Protein AF-0000000078980347 (afdb_homodimer)

Organism: Ruegeria pomeroyi (strain ATCC 700808 / DSM 15171 / DSS-3) (NCBI:txid246200)

Solvent-accessible surface area (backbone atoms only — not comparable to full-atom values): 29681 Å² total; per-residue (Å²): 118,52,74,68,27,37,49,46,45,30,32,27,62,72,51,28,23,57,63,46,21,9,61,72,70,72,46,55,49,68,56,42,52,51,32,44,52,45,38,23,62,67,68,72,42,71,34,61,45,85,51,100,86,31,44,42,62,32,73,59,24,48,51,48,26,52,53,29,53,53,50,52,49,52,50,50,45,53,50,37,52,66,55,46,66,75,61,78,59,62,48,78,44,35,34,31,28,39,40,83,47,29,18,82,61,41,28,54,35,50,44,56,47,38,70,76,28,72,54,34,30,39,35,40,39,55,44,79,74,78,68,58,54,81,69,66,70,40,46,34,34,39,40,74,36,85,68,85,53,87,78,41,43,67,45,80,54,41,68,28,18,25,30,24,31,20,22,60,68,56,44,51,45,48,73,74,34,53,71,45,73,38,36,38,46,24,45,58,92,52,72,61,77,58,65,73,36,40,73,67,25,67,46,53,38,74,43,40,31,23,71,34,68,70,33,46,50,23,25,20,56,55,57,58,22,35,34,74,42,48,32,44,52,46,75,67,36,80,65,43,39,82,36,84,66,40,72,72,38,85,44,57,22,36,32,40,31,18,43,65,84,38,48,73,34,67,68,51,39,57,49,44,66,47,42,51,57,52,41,58,74,47,41,70,50,21,40,129,118,52,74,69,27,38,49,46,44,31,33,26,62,73,51,28,22,55,63,46,20,11,62,72,69,72,46,53,48,69,57,42,53,50,33,44,52,46,39,22,63,68,69,72,42,71,35,60,45,83,52,100,85,31,44,42,62,32,72,59,24,47,51,48,27,52,54,31,52,51,51,53,50,52,51,48,45,52,48,38,55,64,56,48,65,77,62,77,59,63,47,79,45,35,36,31,27,38,40,83,47,28,17,82,61,42,28,55,37,49,44,55,47,38,70,76,28,73,54,33,31,40,35,40,40,56,44,79,75,80,67,59,54,81,70,65,71,40,48,35,34,38,40,75,36,86,68,84,55,86,80,40,45,67,45,80,53,43,67,28,18,25,30,23,29,19,21,60,67,55,44,50,46,48,73,74,33,53,72,45,74,38,38,38,46,24,44,59,94,54,72,61,75,58,64,72,35,41,74,69,25,67,46,53,38,76,43,39,30,24,72,34,68,69,33,47,51,22,25,20,56,55,59,59,23,34,35,74,41,48,33,45,52,47,74,68,36,80,66,42,39,82,36,86,66,42,73,71,38,84,45,56,22,35,30,39,32,18,45,64,84,38,48,74,35,67,68,51,39,56,48,44,66,47,41,51,57,51,41,58,74,48,41,70,52,21,41,130

Nearest PDB structures (foldseek):
  3hhg-assembly1_D  TM=7.296E-01  e=1.941E-18  Neisseria meningitidis serogroup B
  3t1b-assembly1_A  TM=4.877E-01  e=2.980E-18  Vibrio cholerae
  3szp-assembly1_B-2  TM=5.187E-01  e=2.116E-17  Vibrio cholerae
  3szp-assembly1_A-2  TM=5.035E-01  e=1.761E-17  Vibrio cholerae
  5mmh-assembly4_D-5  TM=7.690E-01  e=2.814E-13  Pseudomonas aeruginosa PAO1

Radius of gyration: 29.71 Å; Cα contacts (8 Å, |Δi|>4): 1132; chains: 2; bounding box: 63×87×61 Å

pLDDT: mean 85.97, std 13.28, range [41.09, 97.88]

InterPro domains:
  IPR000847 LysR, HTH, N-terminal domain [PF00126] (3-62)
  IPR000847 LysR, HTH, N-terminal domain [PS50931] (1-58)
  IPR005119 LysR, substrate-binding [PF03466] (87-277)
  IPR036388 Winged helix-like DNA-binding domain superfamily [G3DSA:1.10.10.10] (1-87)
  IPR036390 Winged helix DNA-binding domain superfamily [SSF46785] (1-111)
  IPR058163 LysR-type transcriptional regulator, proteobacterial-type [PTHR30537] (2-283)

Foldseek 3Di:
DDLVLLLLLLLCQLQQALVRSCVVVVHDSVVSVVSQVVVCVVVVHRQWDDDPVGTHGDPVSVVSSVVSVVVVLVVVVVVCVVVVPPDQDAEEAEEEEADLCCPPAVVVLVVVLCVVRVRYHYHYHHDADLPDLVVVPHLKYKYQAQDSDDQKDKDFQAWFKKAKKAFPVVQVVCVVDVQDEFEEEEEPVDQDDDPLLCVRHVNYDHDHYDNDDVVSLVCRQVGVGMYMDIQLSQVVRPRMDTHVSDDIDTGGTIMMIHGPVSCPPDSNSSSCSSNRVSSVVVRVSRGD/DDLVLLLLLLQCQVQQALVRSCVVVVHDSVVSVVSQVVVCVVVVHRQWDDDPVGTHGDPVSVVSSVVSVVVVLVVVVVVCVVVVPPDQDAEEAEEEEADLCCPPAVVVLVVVLCVVRVRYHYHYHHDADLPDLVVVPHLKYKYFAQDSDDQWDKDFQAWFKKAKKAFPVVQVVCVVDLQDEFEEEEEPVDQDDDPLLCVRHVNYDHDHYDNDDVVSLVCRQVGVGMYMDIQLSQVVRPRMDTHVSDDIDTGGTIMMIHGPVSCPPDSNSSSCSSNRVSSVVVRVSRGD

Structure (mmCIF, N/CA/C/O backbone):
data_AF-0000000078980347-model_v1
#
loop_
_entity.id
_entity.type
_entity.pdbx_description
1 polymer 'Transcriptional regulator, LysR family'
#
loop_
_atom_site.group_PDB
_atom_site.id
_atom_site.type_symbol
_atom_site.label_atom_id
_atom_site.label_alt_id
_atom_site.label_comp_id
_atom_site.label_asym_id
_atom_site.label_entity_id
_atom_site.label_seq_id
_atom_site.pdbx_PDB_ins_code
_atom_site.Cartn_x
_atom_site.Cartn_y
_atom_site.Cartn_z
_atom_site.occupancy
_atom_site.B_iso_or_equiv
_atom_site.auth_seq_id
_atom_site.auth_comp_id
_atom_site.auth_asym_id
_atom_site.auth_atom_id
_atom_site.pdbx_PDB_model_num
ATOM 1 N N . MET A 1 1 ? -18.578 40.406 22.969 1 68.06 1 MET A N 1
ATOM 2 C CA . MET A 1 1 ? -17.828 39.156 22.891 1 68.06 1 MET A CA 1
ATOM 3 C C . MET A 1 1 ? -16.422 39.406 22.328 1 68.06 1 MET A C 1
ATOM 5 O O . MET A 1 1 ? -16.266 40.125 21.328 1 68.06 1 MET A O 1
ATOM 9 N N . ASP A 1 2 ? -15.461 39.125 23.188 1 73.06 2 ASP A N 1
ATOM 10 C CA . ASP A 1 2 ? -14.094 39.344 22.719 1 73.06 2 ASP A CA 1
ATOM 11 C C . ASP A 1 2 ? -13.359 38.031 22.516 1 73.06 2 ASP A C 1
ATOM 13 O O . ASP A 1 2 ? -13.922 36.938 22.75 1 73.06 2 ASP A O 1
ATOM 17 N N . TRP A 1 3 ? -12.125 38.156 22 1 77.69 3 TRP A N 1
ATOM 18 C CA . TRP A 1 3 ? -11.32 37 21.672 1 77.69 3 TRP A CA 1
ATOM 19 C C . TRP A 1 3 ? -11.133 36.094 22.906 1 77.69 3 TRP A C 1
ATOM 21 O O . TRP A 1 3 ? -11.148 34.875 22.797 1 77.69 3 TRP A O 1
ATOM 31 N N . ASP A 1 4 ? -11.016 36.625 24.031 1 80.75 4 ASP A N 1
ATOM 32 C CA . ASP A 1 4 ? -10.812 35.875 25.266 1 80.75 4 ASP A CA 1
ATOM 33 C C . ASP A 1 4 ? -12.031 35.031 25.609 1 80.75 4 ASP A C 1
ATOM 35 O O . ASP A 1 4 ? -11.906 33.938 26.141 1 80.75 4 ASP A O 1
ATOM 39 N N . ASP A 1 5 ? -13.195 35.531 25.266 1 85.81 5 ASP A N 1
ATOM 40 C CA . ASP A 1 5 ? -14.422 34.781 25.5 1 85.81 5 ASP A CA 1
ATOM 41 C C . ASP A 1 5 ? -14.469 33.531 24.609 1 85.81 5 ASP A C 1
ATOM 43 O O . ASP A 1 5 ? -14.805 32.438 25.078 1 85.81 5 ASP A O 1
ATOM 47 N N . LEU A 1 6 ? -14.078 33.75 23.344 1 82.81 6 LEU A N 1
ATOM 48 C CA . LEU A 1 6 ? -14.086 32.625 22.406 1 82.81 6 LEU A CA 1
ATOM 49 C C . LEU A 1 6 ? -13.047 31.594 22.797 1 82.81 6 LEU A C 1
ATOM 51 O O . LEU A 1 6 ? -13.312 30.391 22.734 1 82.81 6 LEU A O 1
ATOM 55 N N . LYS A 1 7 ? -11.969 32.031 23.297 1 85.5 7 LYS A N 1
ATOM 56 C CA . LYS A 1 7 ? -10.914 31.156 23.766 1 85.5 7 LYS A CA 1
ATOM 57 C C . LYS A 1 7 ? -11.383 30.359 24.984 1 85.5 7 LYS A C 1
ATOM 59 O O . LYS A 1 7 ? -11.023 29.188 25.141 1 85.5 7 LYS A O 1
ATO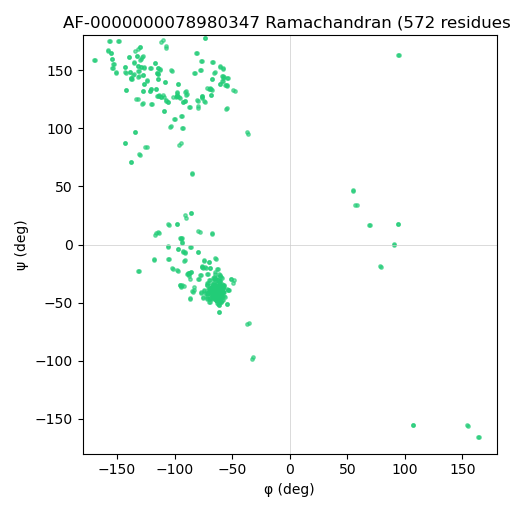M 64 N N . THR A 1 8 ? -12.117 30.984 25.797 1 89.88 8 THR A N 1
ATOM 65 C CA . THR A 1 8 ? -12.648 30.344 26.984 1 89.88 8 THR A CA 1
ATOM 66 C C . THR A 1 8 ? -13.633 29.234 26.609 1 89.88 8 THR A C 1
ATOM 68 O O . THR A 1 8 ? -13.617 28.156 27.188 1 89.88 8 THR A O 1
ATOM 71 N N . VAL A 1 9 ? -14.5 29.516 25.625 1 90.31 9 VAL A N 1
ATOM 72 C CA . VAL A 1 9 ? -15.438 28.5 25.141 1 90.31 9 VAL A CA 1
ATOM 73 C C . VAL A 1 9 ? -14.664 27.281 24.625 1 90.31 9 VAL A C 1
ATOM 75 O O . VAL A 1 9 ? -15.008 26.141 24.953 1 90.31 9 VAL A O 1
ATOM 78 N N . LEU A 1 10 ? -13.672 27.625 23.906 1 87.25 10 LEU A N 1
ATOM 79 C CA . LEU A 1 10 ? -12.828 26.578 23.359 1 87.25 10 LEU A CA 1
ATOM 80 C C . LEU A 1 10 ? -12.18 25.766 24.469 1 87.25 10 LEU A C 1
ATOM 82 O O . LEU A 1 10 ? -12.164 24.531 24.406 1 87.25 10 LEU A O 1
ATOM 86 N N . ALA A 1 11 ? -11.695 26.312 25.516 1 88 11 ALA A N 1
ATOM 87 C CA . ALA A 1 11 ? -11.047 25.641 26.656 1 88 11 ALA A CA 1
ATOM 88 C C . ALA A 1 11 ? -12.023 24.75 27.406 1 88 11 ALA A C 1
ATOM 90 O O . ALA A 1 11 ? -11.664 23.656 27.828 1 88 11 ALA A O 1
ATOM 91 N N . VAL A 1 12 ? -13.195 25.156 27.484 1 91.19 12 VAL A N 1
ATOM 92 C CA . VAL A 1 12 ? -14.188 24.375 28.203 1 91.19 12 VAL A CA 1
ATOM 93 C C . VAL A 1 12 ? -14.586 23.156 27.359 1 91.19 12 VAL A C 1
ATOM 95 O O . VAL A 1 12 ? -14.773 22.062 27.891 1 91.19 12 VAL A O 1
ATOM 98 N N . VAL A 1 13 ? -14.688 23.422 26.125 1 87.94 13 VAL A N 1
ATOM 99 C CA . VAL A 1 13 ? -15.023 22.297 25.266 1 87.94 13 VAL A CA 1
ATOM 100 C C . VAL A 1 13 ? -13.922 21.234 25.328 1 87.94 13 VAL A C 1
ATOM 102 O O . VAL A 1 13 ? -14.203 20.047 25.391 1 87.94 13 VAL A O 1
ATOM 105 N N . ARG A 1 14 ? -12.75 21.703 25.375 1 82.12 14 ARG A N 1
ATOM 106 C CA . ARG A 1 14 ? -11.586 20.828 25.406 1 82.12 14 ARG A CA 1
ATOM 107 C C . ARG A 1 14 ? -11.461 20.125 26.75 1 82.12 14 ARG A C 1
ATOM 109 O O . ARG A 1 14 ? -11.188 18.922 26.797 1 82.12 14 ARG A O 1
ATOM 116 N N . GLY A 1 15 ? -11.633 20.797 27.781 1 83.56 15 GLY A N 1
ATOM 117 C CA . GLY A 1 15 ? -11.414 20.312 29.141 1 83.56 15 GLY A CA 1
ATOM 118 C C . GLY A 1 15 ? -12.633 19.641 29.75 1 83.56 15 GLY A C 1
ATOM 119 O O . GLY A 1 15 ? -12.516 18.859 30.688 1 83.56 15 GLY A O 1
ATOM 120 N N . GLY A 1 16 ? -13.758 20.031 29.219 1 87.56 16 GLY A N 1
ATOM 121 C CA . GLY A 1 16 ? -15.008 19.453 29.672 1 87.56 16 GLY A CA 1
ATOM 122 C C . GLY A 1 16 ? -15.5 20.031 30.984 1 87.56 16 GLY A C 1
ATOM 123 O O . GLY A 1 16 ? -16.625 19.766 31.406 1 87.56 16 GLY A O 1
ATOM 124 N N . THR A 1 17 ? -14.594 20.672 31.734 1 87.75 17 THR A N 1
ATOM 125 C CA . THR A 1 17 ? -14.984 21.297 33 1 87.75 17 THR A CA 1
ATOM 126 C C . THR A 1 17 ? -14.492 22.734 33.062 1 87.75 17 THR A C 1
ATOM 128 O O . THR A 1 17 ? -13.555 23.109 32.344 1 87.75 17 THR A O 1
ATOM 131 N N . LEU A 1 18 ? -15.141 23.562 33.938 1 88.31 18 LEU A N 1
ATOM 132 C CA . LEU A 1 18 ? -14.711 24.938 34.156 1 88.31 18 LEU A CA 1
ATOM 133 C C . LEU A 1 18 ? -13.336 24.984 34.812 1 88.31 18 LEU A C 1
ATOM 135 O O . LEU A 1 18 ? -12.523 25.844 34.469 1 88.31 18 LEU A O 1
ATOM 139 N N . ALA A 1 19 ? -13.141 24 35.719 1 85.5 19 ALA A N 1
ATOM 140 C CA . ALA A 1 19 ? -11.859 23.953 36.406 1 85.5 19 ALA A CA 1
ATOM 141 C C . ALA A 1 19 ? -10.727 23.641 35.406 1 85.5 19 ALA A C 1
ATOM 143 O O . ALA A 1 19 ? -9.656 24.25 35.469 1 85.5 19 ALA A O 1
ATOM 144 N N . ALA A 1 20 ? -10.977 22.828 34.594 1 85.25 20 ALA A N 1
ATOM 145 C CA . ALA A 1 20 ? -9.977 22.453 33.594 1 85.25 20 ALA A CA 1
ATOM 146 C C . ALA A 1 20 ? -9.68 23.625 32.656 1 85.25 20 ALA A C 1
ATOM 148 O O . ALA A 1 20 ? -8.516 23.859 32.312 1 85.25 20 ALA A O 1
ATOM 149 N N . ALA A 1 21 ? -10.672 24.234 32.312 1 90.38 21 ALA A N 1
ATOM 150 C CA . ALA A 1 21 ? -10.523 25.406 31.438 1 90.38 21 ALA A CA 1
ATOM 151 C C . ALA A 1 21 ? -9.758 26.531 32.156 1 90.38 21 ALA A C 1
ATOM 153 O O . ALA A 1 21 ? -8.906 27.188 31.547 1 90.38 21 ALA A O 1
ATOM 154 N N . ALA A 1 22 ? -10.023 26.703 33.344 1 88.12 22 ALA A N 1
ATOM 155 C CA . ALA A 1 22 ? -9.328 27.703 34.188 1 88.12 22 ALA A CA 1
ATOM 156 C C . ALA A 1 22 ? -7.832 27.406 34.25 1 88.12 22 ALA A C 1
ATOM 158 O O . ALA A 1 22 ? -7.008 28.312 34.125 1 88.12 22 ALA A O 1
ATOM 159 N N . ALA A 1 23 ? -7.551 26.219 34.406 1 81.88 23 ALA A N 1
ATOM 160 C CA . ALA A 1 23 ? -6.156 25.781 34.438 1 81.88 23 ALA A CA 1
ATOM 161 C C . ALA A 1 23 ? -5.457 26.016 33.125 1 81.88 23 ALA A C 1
ATOM 163 O O . ALA A 1 23 ? -4.324 26.5 33.094 1 81.88 23 ALA A O 1
ATOM 164 N N . GLU A 1 24 ? -6.184 25.766 32.125 1 81.81 24 GLU A N 1
ATOM 165 C CA . GLU A 1 24 ? -5.613 25.922 30.781 1 81.81 24 GLU A CA 1
ATOM 166 C C . GLU A 1 24 ? -5.344 27.391 30.453 1 81.81 24 GLU A C 1
ATOM 168 O O . GLU A 1 24 ? -4.312 27.719 29.859 1 81.81 24 GLU A O 1
ATOM 173 N N . LEU A 1 25 ? -6.129 28.203 30.844 1 81.12 25 LEU A N 1
ATOM 174 C CA . LEU A 1 25 ? -6.082 29.625 30.484 1 81.12 25 LEU A CA 1
ATOM 175 C C . LEU A 1 25 ? -5.387 30.438 31.562 1 81.12 25 LEU A C 1
ATOM 177 O O . LEU A 1 25 ? -5.148 31.641 31.391 1 81.12 25 LEU A O 1
ATOM 181 N N . ASP A 1 26 ? -5.012 29.688 32.719 1 83.25 26 ASP A N 1
ATOM 182 C CA . ASP A 1 26 ? -4.363 30.312 33.875 1 83.25 26 ASP A CA 1
ATOM 183 C C . ASP A 1 26 ? -5.195 31.484 34.406 1 83.25 26 ASP A C 1
ATOM 185 O O . ASP A 1 26 ? -4.68 32.594 34.562 1 83.25 26 ASP A O 1
ATOM 189 N N . ILE A 1 27 ? -6.418 31.188 34.5 1 84.12 27 ILE A N 1
ATOM 190 C CA . ILE A 1 27 ? -7.336 32.156 35.094 1 84.12 27 ILE A CA 1
ATOM 191 C C . ILE A 1 27 ? -8.219 31.484 36.125 1 84.12 27 ILE A C 1
ATOM 193 O O . ILE A 1 27 ? -8.18 30.266 36.281 1 84.12 27 ILE A O 1
ATOM 197 N N . ASN A 1 28 ? -8.859 32.219 36.844 1 82.38 28 ASN A N 1
ATOM 198 C CA . ASN A 1 28 ? -9.711 31.688 37.906 1 82.38 28 ASN A CA 1
ATOM 199 C C . ASN A 1 28 ? -11.031 31.156 37.344 1 82.38 28 ASN A C 1
ATOM 201 O O . ASN A 1 28 ? -11.484 31.609 36.312 1 82.38 28 ASN A O 1
ATOM 205 N N . TYR A 1 29 ? -11.547 30.172 38.031 1 85.12 29 TYR A N 1
ATOM 206 C CA . TYR A 1 29 ? -12.789 29.5 37.688 1 85.12 29 TYR A CA 1
ATOM 207 C C . TYR A 1 29 ? -13.922 30.5 37.5 1 85.12 29 TYR A C 1
ATOM 209 O O . TYR A 1 29 ? -14.734 30.375 36.594 1 85.12 29 TYR A O 1
ATOM 217 N N . THR A 1 30 ? -13.953 31.484 38.312 1 86.25 30 THR A N 1
ATOM 218 C CA . THR A 1 30 ? -15.016 32.469 38.25 1 86.25 30 THR A CA 1
ATOM 219 C C . THR A 1 30 ? -14.953 33.281 36.969 1 86.25 30 THR A C 1
ATOM 221 O O . THR A 1 30 ? -15.992 33.594 36.375 1 86.25 30 THR A O 1
ATOM 224 N N . THR A 1 31 ? -13.789 33.5 36.562 1 85.62 31 THR A N 1
ATOM 225 C CA . THR A 1 31 ? -13.586 34.25 35.312 1 85.62 31 THR A CA 1
ATOM 226 C C . THR A 1 31 ? -14.039 33.406 34.125 1 85.62 31 THR A C 1
ATOM 228 O O . THR A 1 31 ? -14.664 33.938 33.188 1 85.62 31 THR A O 1
ATOM 231 N N . VAL A 1 32 ? -13.773 32.125 34.188 1 90.62 32 VAL A N 1
ATOM 232 C CA . VAL A 1 32 ? -14.18 31.219 33.125 1 90.62 32 VAL A CA 1
ATOM 233 C C . VAL A 1 32 ? -15.703 31.219 33 1 90.62 32 VAL A C 1
ATOM 235 O O . VAL A 1 32 ? -16.234 31.359 31.906 1 90.62 32 VAL A O 1
ATOM 238 N N . SER A 1 33 ? -16.297 31.062 34.094 1 88.94 33 SER A N 1
ATOM 239 C CA . SER A 1 33 ? -17.766 31.031 34.094 1 88.94 33 SER A CA 1
ATOM 240 C C . SER A 1 33 ? -18.359 32.312 33.562 1 88.94 33 SER A C 1
ATOM 242 O O . SER A 1 33 ? -19.297 32.281 32.781 1 88.94 33 SER A O 1
ATOM 244 N N . ARG A 1 34 ? -17.797 33.438 33.969 1 88.5 34 ARG A N 1
ATOM 245 C CA . ARG A 1 34 ? -18.281 34.719 33.562 1 88.5 34 ARG A CA 1
ATOM 246 C C . ARG A 1 34 ? -18.109 34.906 32.062 1 88.5 34 ARG A C 1
ATOM 248 O O . ARG A 1 34 ? -19 35.438 31.375 1 88.5 34 ARG A O 1
ATOM 255 N N . ARG A 1 35 ? -16.984 34.438 31.531 1 87.88 35 ARG A N 1
ATOM 256 C CA . ARG A 1 35 ? -16.703 34.562 30.109 1 87.88 35 ARG A CA 1
ATOM 257 C C . ARG A 1 35 ? -17.656 33.719 29.281 1 87.88 35 ARG A C 1
ATOM 259 O O . ARG A 1 35 ? -18.109 34.156 28.219 1 87.88 35 ARG A O 1
ATOM 266 N N . ILE A 1 36 ? -17.984 32.562 29.781 1 90.56 36 ILE A N 1
ATOM 267 C CA . ILE A 1 36 ? -18.906 31.688 29.078 1 90.56 36 ILE A CA 1
ATOM 268 C C . ILE A 1 36 ? -20.297 32.312 29.047 1 90.56 36 ILE A C 1
ATOM 270 O O . ILE A 1 36 ? -20.953 32.344 28 1 90.56 36 ILE A O 1
ATOM 274 N N . LEU A 1 37 ? -20.719 32.875 30.141 1 88.31 37 LEU A N 1
ATOM 275 C CA . LEU A 1 37 ? -22.016 33.5 30.219 1 88.31 37 LEU A CA 1
ATOM 276 C C . LEU A 1 37 ? -22.094 34.719 29.297 1 88.31 37 LEU A C 1
ATOM 278 O O . LEU A 1 37 ? -23.109 34.938 28.641 1 88.31 37 LEU A O 1
ATOM 282 N N . ARG A 1 38 ? -21.016 35.406 29.328 1 86.88 38 ARG A N 1
ATOM 283 C CA . ARG A 1 38 ? -20.953 36.562 28.438 1 86.88 38 ARG A CA 1
ATOM 284 C C . ARG A 1 38 ? -21.047 36.156 26.984 1 86.88 38 ARG A C 1
ATOM 286 O O . ARG A 1 38 ? -21.734 36.812 26.188 1 86.88 38 ARG A O 1
ATOM 293 N N . ALA A 1 39 ? -20.312 35.094 26.594 1 87.44 39 ALA A N 1
ATOM 294 C CA . ALA A 1 39 ? -20.359 34.594 25.234 1 87.44 39 ALA A CA 1
ATOM 295 C C . ALA A 1 39 ? -21.766 34.125 24.859 1 87.44 39 ALA A C 1
ATOM 297 O O . ALA A 1 39 ? -22.25 34.438 23.766 1 87.44 39 ALA A O 1
ATOM 298 N N . GLU A 1 40 ? -22.406 33.469 25.703 1 89.5 40 GLU A N 1
ATOM 299 C CA . GLU A 1 40 ? -23.75 32.969 25.484 1 89.5 40 GLU A CA 1
ATOM 300 C C . GLU A 1 40 ? -24.75 34.125 25.328 1 89.5 40 GLU A C 1
ATOM 302 O O . GLU A 1 40 ? -25.609 34.094 24.453 1 89.5 40 GLU A O 1
ATOM 307 N N . ALA A 1 41 ? -24.609 35.125 26.203 1 87.31 41 ALA A N 1
ATOM 308 C CA . ALA A 1 41 ? -25.484 36.312 26.156 1 87.31 41 ALA A CA 1
ATOM 309 C C . ALA A 1 41 ? -25.312 37.062 24.844 1 87.31 41 ALA A C 1
ATOM 311 O O . ALA A 1 41 ? -26.281 37.5 24.234 1 87.31 41 ALA A O 1
ATOM 312 N N . ALA A 1 42 ? -24.062 37.219 24.453 1 82.19 42 ALA A N 1
ATOM 313 C CA . ALA A 1 42 ? -23.766 37.938 23.234 1 82.19 42 ALA A CA 1
ATOM 314 C C . ALA A 1 42 ? -24.312 37.219 22 1 82.19 42 ALA A C 1
ATOM 316 O O . ALA A 1 42 ? -24.781 37.844 21.047 1 82.19 42 ALA A O 1
ATOM 317 N N . LEU A 1 43 ? -24.25 35.844 22.031 1 81.88 43 LEU A N 1
ATOM 318 C CA . LEU A 1 43 ? -24.641 35.062 20.875 1 81.88 43 LEU A CA 1
ATOM 319 C C . LEU A 1 43 ? -26.109 34.688 20.922 1 81.88 43 LEU A C 1
ATOM 321 O O . LEU A 1 43 ? -26.703 34.281 19.922 1 81.88 43 LEU A O 1
ATOM 325 N N . GLY A 1 44 ? -26.688 34.875 22.062 1 85.88 44 GLY A N 1
ATOM 326 C CA . GLY A 1 44 ? -28.078 34.531 22.25 1 85.88 44 GLY A CA 1
ATOM 327 C C . GLY A 1 44 ? -28.328 33.031 22.234 1 85.88 44 GLY A C 1
ATOM 328 O O . GLY A 1 44 ? -29.422 32.562 21.875 1 85.88 44 GLY A O 1
ATOM 329 N N . GLU A 1 45 ? -27.281 32.281 22.406 1 85.31 45 GLU A N 1
ATOM 330 C CA . GLU A 1 45 ? -27.344 30.828 22.391 1 85.31 45 GLU A CA 1
ATOM 331 C C . GLU A 1 45 ? -26.688 30.25 23.641 1 85.31 45 GLU A C 1
ATOM 333 O O . GLU A 1 45 ? -25.719 30.812 24.172 1 85.31 45 GLU A O 1
ATOM 338 N N . VAL A 1 46 ? -27.266 29.156 24.078 1 89.19 46 VAL A N 1
ATOM 339 C CA . VAL A 1 46 ? -26.625 28.375 25.141 1 89.19 46 VAL A CA 1
ATOM 340 C C . VAL A 1 46 ? -25.531 27.5 24.531 1 89.19 46 VAL A C 1
ATOM 342 O O . VAL A 1 46 ? -25.781 26.734 23.594 1 89.19 46 VAL A O 1
ATOM 345 N N . LEU A 1 47 ? -24.328 27.656 25.047 1 92.19 47 LEU A N 1
ATOM 346 C CA . LEU A 1 47 ? -23.203 26.969 24.438 1 92.19 47 LEU A CA 1
ATOM 347 C C . LEU A 1 47 ? -22.891 25.672 25.188 1 92.19 47 LEU A C 1
ATOM 349 O O . LEU A 1 47 ? -22.281 24.766 24.625 1 92.19 47 LEU A O 1
ATOM 353 N N . PHE A 1 48 ? -23.297 25.578 26.469 1 91.69 48 PHE A N 1
ATOM 354 C CA . PHE A 1 48 ? -22.969 24.391 27.266 1 91.69 48 PHE A CA 1
ATOM 355 C C . PHE A 1 48 ? -24.172 23.953 28.094 1 91.69 48 PHE A C 1
ATOM 357 O O . PHE A 1 48 ? -24.953 24.797 28.562 1 91.69 48 PHE A O 1
ATOM 364 N N . GLU A 1 49 ? -24.281 22.609 28.188 1 89.62 49 GLU A N 1
ATOM 365 C CA . GLU A 1 49 ? -25.172 22 29.172 1 89.62 49 GLU A CA 1
ATOM 366 C C . GLU A 1 49 ? -24.422 21.547 30.406 1 89.62 49 GLU A C 1
ATOM 368 O O . GLU A 1 49 ? -23.375 20.891 30.312 1 89.62 49 GLU A O 1
ATOM 373 N N . ARG A 1 50 ? -24.922 22.016 31.578 1 85.44 50 ARG A N 1
ATOM 374 C CA . ARG A 1 50 ? -24.297 21.625 32.844 1 85.44 50 ARG A CA 1
ATOM 375 C C . ARG A 1 50 ? -24.75 20.234 33.25 1 85.44 50 ARG A C 1
ATOM 377 O O . ARG A 1 50 ? -25.953 19.969 33.344 1 85.44 50 ARG A O 1
ATOM 384 N N . LEU A 1 51 ? -23.781 19.375 33.312 1 81.62 51 LEU A N 1
ATOM 385 C CA . LEU A 1 51 ? -24 18.031 33.812 1 81.62 51 LEU A CA 1
ATOM 386 C C . LEU A 1 51 ? -23.375 17.859 35.188 1 81.62 51 LEU A C 1
ATOM 388 O O . LEU A 1 51 ? -22.656 18.734 35.656 1 81.62 51 LEU A O 1
ATOM 392 N N . ALA A 1 52 ? -23.688 16.688 35.938 1 80.56 52 ALA A N 1
ATOM 393 C CA . ALA A 1 52 ? -23.156 16.422 37.281 1 80.56 52 ALA A CA 1
ATOM 394 C C . ALA A 1 52 ? -21.641 16.359 37.25 1 80.56 52 ALA A C 1
ATOM 396 O O . ALA A 1 52 ? -20.984 16.75 38.219 1 80.56 52 ALA A O 1
ATOM 397 N N . ASP A 1 53 ? -21.141 16.016 36.094 1 75.5 53 ASP A N 1
ATOM 398 C CA . ASP A 1 53 ? -19.703 15.773 36.062 1 75.5 53 ASP A CA 1
ATOM 399 C C . ASP A 1 53 ? -18.984 16.781 35.156 1 75.5 53 ASP A C 1
ATOM 401 O O . ASP A 1 53 ? -17.812 16.609 34.844 1 75.5 53 ASP A O 1
ATOM 405 N N . GLY A 1 54 ? -19.641 17.719 34.75 1 83 54 GLY A N 1
ATOM 406 C CA . GLY A 1 54 ? -18.953 18.719 33.938 1 83 54 GLY A CA 1
ATOM 407 C C . GLY A 1 54 ? -19.891 19.438 33 1 83 54 GLY A C 1
ATOM 408 O O . GLY A 1 54 ? -21.062 19.656 33.312 1 83 54 GLY A O 1
ATOM 409 N N . TYR A 1 55 ? -19.266 19.969 31.891 1 88.19 55 TYR A N 1
ATOM 410 C CA . TYR A 1 55 ? -19.969 20.734 30.875 1 88.19 55 TYR A CA 1
ATOM 411 C C . TYR A 1 55 ? -19.938 20.016 29.531 1 88.19 55 TYR A C 1
ATOM 413 O O . TYR A 1 55 ? -18.891 19.516 29.109 1 88.19 55 TYR A O 1
ATOM 421 N N . ARG A 1 56 ? -21.078 19.953 28.906 1 88.94 56 ARG A N 1
ATOM 422 C CA . ARG A 1 56 ? -21.172 19.406 27.547 1 88.94 56 ARG A CA 1
ATOM 423 C C . ARG A 1 56 ? -21.562 20.484 26.547 1 88.94 56 ARG A C 1
ATOM 425 O O . ARG A 1 56 ? -22.547 21.188 26.734 1 88.94 56 ARG A O 1
ATOM 432 N N . ALA A 1 57 ? -20.766 20.578 25.5 1 89.56 57 ALA A N 1
ATOM 433 C CA . ALA A 1 57 ? -21.016 21.594 24.484 1 89.56 57 ALA A CA 1
ATOM 434 C C . ALA A 1 57 ? -22.281 21.266 23.688 1 89.56 57 ALA A C 1
ATOM 436 O O . ALA A 1 57 ? -22.516 20.109 23.328 1 89.56 57 ALA A O 1
ATOM 437 N N . THR A 1 58 ? -23.156 22.312 23.484 1 88.06 58 THR A N 1
ATOM 438 C CA . THR A 1 58 ? -24.25 22.219 22.531 1 88.06 58 THR A CA 1
ATOM 439 C C . THR A 1 58 ? -23.734 22.297 21.109 1 88.06 58 THR A C 1
ATOM 441 O O . THR A 1 58 ? -22.531 22.469 20.875 1 88.06 58 THR A O 1
ATOM 444 N N . ASP A 1 59 ? -24.641 22.172 20.172 1 82.81 59 ASP A N 1
ATOM 445 C CA . ASP A 1 59 ? -24.25 22.328 18.766 1 82.81 59 ASP A CA 1
ATOM 446 C C . ASP A 1 59 ? -23.656 23.719 18.516 1 82.81 59 ASP A C 1
ATOM 448 O O . ASP A 1 59 ? -22.672 23.859 17.797 1 82.81 59 ASP A O 1
ATOM 452 N N . ALA A 1 60 ? -24.297 24.641 19.125 1 84 60 ALA A N 1
ATOM 453 C CA . ALA A 1 60 ? -23.797 26.016 19.016 1 84 60 ALA A CA 1
ATOM 454 C C . ALA A 1 60 ? -22.438 26.156 19.672 1 84 60 ALA A C 1
ATOM 456 O O . ALA A 1 60 ? -21.547 26.828 19.141 1 84 60 ALA A O 1
ATOM 457 N N . GLY A 1 61 ? -22.328 25.469 20.844 1 88.25 61 GLY A N 1
ATOM 458 C CA . GLY A 1 61 ? -21.047 25.469 21.516 1 88.25 61 GLY A CA 1
ATOM 459 C C . GLY A 1 61 ? -19.938 24.875 20.688 1 88.25 61 GLY A C 1
ATOM 460 O O . GLY A 1 61 ? -18.828 25.422 20.625 1 88.25 61 GLY A O 1
ATOM 461 N N . ARG A 1 62 ? -20.25 23.922 20.031 1 83.06 62 ARG A N 1
ATOM 462 C CA . ARG A 1 62 ? -19.266 23.25 19.188 1 83.06 62 ARG A CA 1
ATOM 463 C C . ARG A 1 62 ? -18.891 24.109 17.984 1 83.06 62 ARG A C 1
ATOM 465 O O . ARG A 1 62 ? -17.719 24.172 17.609 1 83.06 62 ARG A O 1
ATOM 472 N N . MET A 1 63 ? -19.812 24.75 17.469 1 80.62 63 MET A N 1
ATOM 473 C CA . MET A 1 63 ? -19.578 25.641 16.344 1 80.62 63 MET A CA 1
ATOM 474 C C . MET A 1 63 ? -18.672 26.812 16.734 1 80.62 63 MET A C 1
ATOM 476 O O . MET A 1 63 ? -17.766 27.172 15.992 1 80.62 63 MET A O 1
ATOM 480 N N . VAL A 1 64 ? -18.984 27.359 17.844 1 83.38 64 VAL A N 1
ATOM 481 C CA . VAL A 1 64 ? -18.188 28.484 18.328 1 83.38 64 VAL A CA 1
ATOM 482 C C . VAL A 1 64 ? -16.766 28.016 18.625 1 83.38 64 VAL A C 1
ATOM 484 O O . VAL A 1 64 ? -15.805 28.703 18.281 1 83.38 64 VAL A O 1
ATOM 487 N N . ALA A 1 65 ? -16.719 26.859 19.25 1 83 65 ALA A N 1
ATOM 488 C CA . ALA A 1 65 ? -15.391 26.312 19.547 1 83 65 ALA A CA 1
ATOM 489 C C . ALA A 1 65 ? -14.594 26.047 18.266 1 83 65 ALA A C 1
ATOM 491 O O . ALA A 1 65 ? -13.391 26.328 18.219 1 83 65 ALA A O 1
ATOM 492 N N . GLU A 1 66 ? -15.242 25.734 17.297 1 78.44 66 GLU A N 1
ATOM 493 C CA . GLU A 1 66 ? -14.609 25.484 16 1 78.44 66 GLU A CA 1
ATOM 494 C C . GLU A 1 66 ? -14.078 26.781 15.398 1 78.44 66 GLU A C 1
ATOM 496 O O . GLU A 1 66 ? -12.961 26.828 14.875 1 78.44 66 GLU A O 1
ATOM 501 N N . HIS A 1 67 ? -14.891 27.766 15.438 1 74.44 67 HIS A N 1
ATOM 502 C CA . HIS A 1 67 ? -14.492 29.078 14.938 1 74.44 67 HIS A CA 1
ATOM 503 C C . HIS A 1 67 ? -13.344 29.656 15.758 1 74.44 67 HIS A C 1
ATOM 505 O O . HIS A 1 67 ? -12.391 30.203 15.203 1 74.44 67 HIS A O 1
ATOM 511 N N . ALA A 1 68 ? -13.398 29.516 17.078 1 78.25 68 ALA A N 1
ATOM 512 C CA . ALA A 1 68 ? -12.359 30.016 17.969 1 78.25 68 ALA A CA 1
ATOM 513 C C . ALA A 1 68 ? -11.039 29.281 17.734 1 78.25 68 ALA A C 1
ATOM 515 O O . ALA A 1 68 ? -9.969 29.891 17.766 1 78.25 68 ALA A O 1
ATOM 516 N N . ALA A 1 69 ? -11.18 28.109 17.484 1 76.12 69 ALA A N 1
ATOM 517 C CA . ALA A 1 69 ? -10 27.312 17.203 1 76.12 69 ALA A CA 1
ATOM 518 C C . ALA A 1 69 ? -9.312 27.797 15.922 1 76.12 69 ALA A C 1
ATOM 520 O O . ALA A 1 69 ? -8.078 27.875 15.867 1 76.12 69 ALA A O 1
ATOM 521 N N . GLY A 1 70 ? -10.047 28.156 14.969 1 68.94 70 GLY A N 1
ATOM 522 C CA . GLY A 1 70 ? -9.523 28.766 13.75 1 68.94 70 GLY A CA 1
ATOM 523 C C . GLY A 1 70 ? -8.828 30.078 13.984 1 68.94 70 GLY A C 1
ATOM 524 O O . GLY A 1 70 ? -7.758 30.344 13.422 1 68.94 70 GLY A O 1
ATOM 525 N N . MET A 1 71 ? -9.453 30.922 14.781 1 63.56 71 MET A N 1
ATOM 526 C CA . MET A 1 71 ? -8.891 32.25 15.102 1 63.56 71 MET A CA 1
ATOM 527 C C . MET A 1 71 ? -7.602 32.094 15.906 1 63.56 71 MET A C 1
ATOM 529 O O . MET A 1 71 ? -6.637 32.812 15.68 1 63.56 71 MET A O 1
ATOM 533 N N . GLU A 1 72 ? -7.594 31.25 16.844 1 65.12 72 GLU A N 1
ATOM 534 C CA . GLU A 1 72 ? -6.387 30.984 17.609 1 65.12 72 GLU A CA 1
ATOM 535 C C . GLU A 1 72 ? -5.25 30.5 16.719 1 65.12 72 GLU A C 1
ATOM 537 O O . GLU A 1 72 ? -4.109 30.953 16.859 1 65.12 72 GLU A O 1
ATOM 542 N N . ALA A 1 73 ? -5.551 29.828 15.766 1 62.06 73 ALA A N 1
ATOM 543 C CA . ALA A 1 73 ? -4.586 29.328 14.797 1 62.06 73 ALA A CA 1
ATOM 544 C C . ALA A 1 73 ? -4.023 30.453 13.938 1 62.06 73 ALA A C 1
ATOM 546 O O . ALA A 1 73 ? -2.82 30.5 13.664 1 62.06 73 ALA A O 1
ATOM 547 N N . ARG A 1 74 ? -4.781 31.391 13.508 1 57.66 74 ARG A N 1
ATOM 548 C CA . ARG A 1 74 ? -4.359 32.562 12.719 1 57.66 74 ARG A CA 1
ATOM 549 C C . ARG A 1 74 ? -3.479 33.469 13.547 1 57.66 74 ARG A C 1
ATOM 551 O O . ARG A 1 74 ? -2.508 34.031 13.031 1 57.66 74 ARG A O 1
ATOM 558 N N . GLN A 1 75 ? -3.844 33.719 14.75 1 53.16 75 GLN A N 1
ATOM 559 C CA . GLN A 1 75 ? -3.018 34.531 15.641 1 53.16 75 GLN A CA 1
ATOM 560 C C . GLN A 1 75 ? -1.661 33.875 15.875 1 53.16 75 GLN A C 1
ATOM 562 O O . GLN A 1 75 ? -0.627 34.531 15.852 1 53.16 75 GLN A O 1
ATOM 567 N N . ASP A 1 76 ? -1.747 32.688 16.172 1 54.03 76 ASP A N 1
ATOM 568 C CA . ASP A 1 76 ? -0.488 31.969 16.375 1 54.03 76 ASP A CA 1
ATOM 569 C C . ASP A 1 76 ? 0.354 31.984 15.094 1 54.03 76 ASP A C 1
ATOM 571 O O . ASP A 1 76 ? 1.576 32.125 15.156 1 54.03 76 ASP A O 1
ATOM 575 N N . ASP A 1 77 ? -0.245 31.906 13.992 1 51.78 77 ASP A N 1
ATOM 576 C CA . ASP A 1 77 ? 0.423 32.062 12.703 1 51.78 77 ASP A CA 1
ATOM 577 C C . ASP A 1 77 ? 1.09 33.438 12.586 1 51.78 77 ASP A C 1
ATOM 579 O O . ASP A 1 77 ? 2.232 33.531 12.133 1 51.78 77 ASP A O 1
ATOM 583 N N . LEU A 1 78 ? 0.385 34.469 12.883 1 44.62 78 LEU A N 1
ATOM 584 C CA . LEU A 1 78 ? 0.929 35.812 12.836 1 44.62 78 LEU A CA 1
ATOM 585 C C . LEU A 1 78 ? 2.113 35.938 13.789 1 44.62 78 LEU A C 1
ATOM 587 O O . LEU A 1 78 ? 3.146 36.5 13.422 1 44.62 78 LEU A O 1
ATOM 591 N N . LEU A 1 79 ? 1.901 35.406 14.922 1 44.09 79 LEU A N 1
ATOM 592 C CA . LEU A 1 79 ? 3.004 35.469 15.875 1 44.09 79 LEU A CA 1
ATOM 593 C C . LEU A 1 79 ? 4.195 34.656 15.398 1 44.09 79 LEU A C 1
ATOM 595 O O . LEU A 1 79 ? 5.344 35.062 15.539 1 44.09 79 LEU A O 1
ATOM 599 N N . ARG A 1 80 ? 3.824 33.531 14.859 1 46.41 80 ARG A N 1
ATOM 600 C CA . ARG A 1 80 ? 4.863 32.656 14.32 1 46.41 80 ARG A CA 1
ATOM 601 C C . ARG A 1 80 ? 5.547 33.281 13.117 1 46.41 80 ARG A C 1
ATOM 603 O O . ARG A 1 80 ? 6.77 33.219 12.984 1 46.41 80 ARG A O 1
ATOM 610 N N . ARG A 1 81 ? 4.859 33.844 12.258 1 45.47 81 ARG A N 1
ATOM 611 C CA . ARG A 1 81 ? 5.445 34.594 11.148 1 45.47 81 ARG A CA 1
ATOM 612 C C . ARG A 1 81 ? 6.328 35.719 11.664 1 45.47 81 ARG A C 1
ATOM 614 O O . ARG A 1 81 ? 7.371 36.031 11.078 1 45.47 81 ARG A O 1
ATOM 621 N N . LEU A 1 82 ? 5.875 36.281 12.578 1 41.09 82 LEU A N 1
ATOM 622 C CA . LEU A 1 82 ? 6.68 37.344 13.172 1 41.09 82 LEU A CA 1
ATOM 623 C C . LEU A 1 82 ? 7.871 36.75 13.922 1 41.09 82 LEU A C 1
ATOM 625 O O . LEU A 1 82 ? 8.961 37.344 13.914 1 41.09 82 LEU A O 1
ATOM 629 N N . GLN A 1 83 ? 7.617 35.625 14.68 1 41.5 83 GLN A N 1
ATOM 630 C CA . GLN A 1 83 ? 8.742 34.938 15.32 1 41.5 83 GLN A CA 1
ATOM 631 C C . GLN A 1 83 ? 9.523 34.094 14.312 1 41.5 83 GLN A C 1
ATOM 633 O O . GLN A 1 83 ? 10.711 33.844 14.508 1 41.5 83 GLN A O 1
ATOM 638 N N . SER A 1 84 ? 8.812 33.406 13.406 1 45.06 84 SER A N 1
ATOM 639 C CA . SER A 1 84 ? 9.43 32.562 12.406 1 45.06 84 SER A CA 1
ATOM 640 C C . SER A 1 84 ? 10.312 33.375 11.453 1 45.06 84 SER A C 1
ATOM 642 O O . SER A 1 84 ? 10.992 32.812 10.594 1 45.06 84 SER A O 1
ATOM 644 N N . ARG A 1 85 ? 10.023 34.594 11.25 1 44.12 85 ARG A N 1
ATOM 645 C CA . ARG A 1 85 ? 11.062 35.219 10.43 1 44.12 85 ARG A CA 1
ATOM 646 C C . ARG A 1 85 ? 12.438 34.656 10.773 1 44.12 85 ARG A C 1
ATOM 648 O O . ARG A 1 85 ? 13.258 34.406 9.891 1 44.12 85 ARG A O 1
ATOM 655 N N . ASP A 1 86 ? 13.062 34.844 11.906 1 41.72 86 ASP A N 1
ATOM 656 C CA . ASP A 1 86 ? 14.484 34.594 12.086 1 41.72 86 ASP A CA 1
ATOM 657 C C . ASP A 1 86 ? 14.742 33.125 12.375 1 41.72 86 ASP A C 1
ATOM 659 O O . ASP A 1 86 ? 15.867 32.625 12.219 1 41.72 86 ASP A O 1
ATOM 663 N N . GLN A 1 87 ? 13.945 32.219 13.203 1 50.34 87 GLN A N 1
ATOM 664 C CA . GLN A 1 87 ? 14.57 30.984 13.672 1 50.34 87 GLN A CA 1
ATOM 665 C C . GLN A 1 87 ? 14.258 29.828 12.734 1 50.34 87 GLN A C 1
ATOM 667 O O . GLN A 1 87 ? 13.117 29.359 12.68 1 50.34 87 GLN A O 1
ATOM 672 N N . SER A 1 88 ? 14.922 29.516 11.711 1 70.56 88 SER A N 1
ATOM 673 C CA . SER A 1 88 ? 15 28.406 10.781 1 70.56 88 SER A CA 1
ATOM 674 C C . SER A 1 88 ? 14.797 27.078 11.5 1 70.56 88 SER A C 1
ATOM 676 O O . SER A 1 88 ? 15.547 26.719 12.406 1 70.56 88 SER A O 1
ATOM 678 N N . LEU A 1 89 ? 13.477 26.453 11.516 1 87.62 89 LEU A N 1
ATOM 679 C CA . LEU A 1 89 ? 13.25 25.141 12.102 1 87.62 89 LEU A CA 1
ATOM 680 C C . LEU A 1 89 ? 14.273 24.141 11.586 1 87.62 89 LEU A C 1
ATOM 682 O O . LEU A 1 89 ? 14.688 24.203 10.422 1 87.62 89 LEU A O 1
ATOM 686 N N . SER A 1 90 ? 14.805 23.438 12.484 1 88.56 90 SER A N 1
ATOM 687 C CA . SER A 1 90 ? 15.766 22.406 12.102 1 88.56 90 SER A CA 1
ATOM 688 C C . SER A 1 90 ? 15.57 21.141 12.938 1 88.56 90 SER A C 1
ATOM 690 O O . SER A 1 90 ? 14.859 21.156 13.945 1 88.56 90 SER A O 1
ATOM 692 N N . GLY A 1 91 ? 16.109 20.031 12.422 1 90.94 91 GLY A N 1
ATOM 693 C CA . GLY A 1 91 ? 16.031 18.781 13.148 1 90.94 91 GLY A CA 1
ATOM 694 C C . GLY A 1 91 ? 15.047 17.797 12.531 1 90.94 91 GLY A C 1
ATOM 695 O O . GLY A 1 91 ? 14.766 17.859 11.336 1 90.94 91 GLY A O 1
ATOM 696 N N . GLU A 1 92 ? 14.555 16.891 13.438 1 92.06 92 GLU A N 1
ATOM 697 C CA . GLU A 1 92 ? 13.711 15.82 12.93 1 92.06 92 GLU A CA 1
ATOM 698 C C . GLU A 1 92 ? 12.258 16.016 13.336 1 92.06 92 GLU A C 1
ATOM 700 O O . GLU A 1 92 ? 11.969 16.453 14.453 1 92.06 92 GLU A O 1
ATOM 705 N N . LEU A 1 93 ? 11.438 15.758 12.484 1 94.38 93 LEU A N 1
ATOM 706 C CA . LEU A 1 93 ? 10 15.688 12.734 1 94.38 93 LEU A CA 1
ATOM 707 C C . LEU A 1 93 ? 9.461 14.297 12.406 1 94.38 93 LEU A C 1
ATOM 709 O O . LEU A 1 93 ? 9.578 13.844 11.266 1 94.38 93 LEU A O 1
ATOM 713 N N . VAL A 1 94 ? 8.891 13.656 13.383 1 94.25 94 VAL A N 1
ATOM 714 C CA . VAL A 1 94 ? 8.391 12.305 13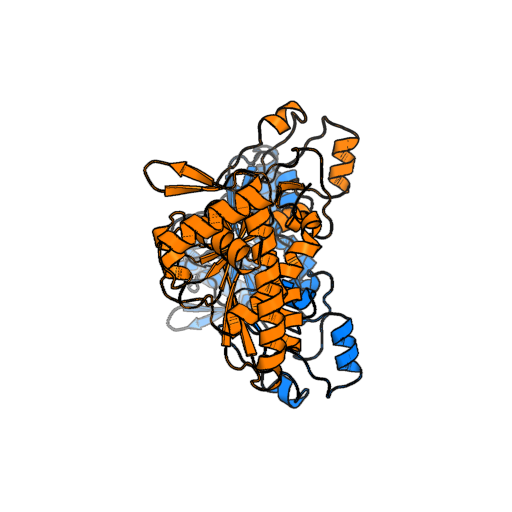.195 1 94.25 94 VAL A CA 1
ATOM 715 C C . VAL A 1 94 ? 6.867 12.32 13.117 1 94.25 94 VAL A C 1
ATOM 717 O O . VAL A 1 94 ? 6.191 12.758 14.055 1 94.25 94 VAL A O 1
ATOM 720 N N . ILE A 1 95 ? 6.363 11.805 12.008 1 94.56 95 ILE A N 1
ATOM 721 C CA . ILE A 1 95 ? 4.926 11.781 11.75 1 94.56 95 ILE A CA 1
ATOM 722 C C . ILE A 1 95 ? 4.473 10.352 11.492 1 94.56 95 ILE A C 1
ATOM 724 O O . ILE A 1 95 ? 5.168 9.578 10.828 1 94.56 95 ILE A O 1
ATOM 728 N N . THR A 1 96 ? 3.295 10.016 12.016 1 93.38 96 THR A N 1
ATOM 729 C CA . THR A 1 96 ? 2.65 8.766 11.625 1 93.38 96 THR A CA 1
ATOM 730 C C . THR A 1 96 ? 1.354 9.039 10.867 1 93.38 96 THR A C 1
ATOM 732 O O . THR A 1 96 ? 0.645 10 11.164 1 93.38 96 THR A O 1
ATOM 735 N N . ALA A 1 97 ? 1.104 8.25 9.914 1 94.44 97 ALA A N 1
ATOM 736 C CA . ALA A 1 97 ? -0.104 8.391 9.102 1 94.44 97 ALA A CA 1
ATOM 737 C C . ALA A 1 97 ? -0.517 7.047 8.5 1 94.44 97 ALA A C 1
ATOM 739 O O . ALA A 1 97 ? 0.319 6.16 8.312 1 94.44 97 ALA A O 1
ATOM 740 N N . PRO A 1 98 ? -1.83 6.973 8.211 1 93.81 98 PRO A N 1
ATOM 741 C CA . PRO A 1 98 ? -2.236 5.77 7.473 1 93.81 98 PRO A CA 1
ATOM 742 C C . PRO A 1 98 ? -1.506 5.617 6.141 1 93.81 98 PRO A C 1
ATOM 744 O O . PRO A 1 98 ? -1.389 6.586 5.383 1 93.81 98 PRO A O 1
ATOM 747 N N . GLN A 1 99 ? -1.196 4.48 5.863 1 93.25 99 GLN A N 1
ATOM 748 C CA . GLN A 1 99 ? -0.309 4.137 4.758 1 93.25 99 GLN A CA 1
ATOM 749 C C . GLN A 1 99 ? -0.815 4.727 3.443 1 93.25 99 GLN A C 1
ATOM 751 O O . GLN A 1 99 ? -0.074 5.414 2.74 1 93.25 99 GLN A O 1
ATOM 756 N N . LEU A 1 100 ? -2.057 4.496 3.143 1 93.62 100 LEU A N 1
ATOM 757 C CA . LEU A 1 100 ? -2.572 4.824 1.818 1 93.62 100 LEU A CA 1
ATOM 758 C C . LEU A 1 100 ? -3.035 6.273 1.757 1 93.62 100 LEU A C 1
ATOM 760 O O . LEU A 1 100 ? -3.402 6.77 0.689 1 93.62 100 LEU A O 1
ATOM 764 N N . LEU A 1 101 ? -2.947 6.965 2.863 1 96.12 101 LEU A N 1
ATOM 765 C CA . LEU A 1 101 ? -3.227 8.398 2.91 1 96.12 101 LEU A CA 1
ATOM 766 C C . LEU A 1 101 ? -1.985 9.203 2.547 1 96.12 101 LEU A C 1
ATOM 768 O O . LEU A 1 101 ? -2.092 10.359 2.137 1 96.12 101 LEU A O 1
ATOM 772 N N . VAL A 1 102 ? -0.869 8.656 2.711 1 96.25 102 VAL A N 1
ATOM 773 C CA . VAL A 1 102 ? 0.408 9.352 2.6 1 96.25 102 VAL A CA 1
ATOM 774 C C . VAL A 1 102 ? 0.57 9.914 1.188 1 96.25 102 VAL A C 1
ATOM 776 O O . VAL A 1 102 ? 0.769 11.117 1.01 1 96.25 102 VAL A O 1
ATOM 779 N N . GLY A 1 103 ? 0.416 9.156 0.226 1 94.94 103 GLY A N 1
ATOM 780 C CA . GLY A 1 103 ? 0.675 9.562 -1.146 1 94.94 103 GLY A CA 1
ATOM 781 C C . GLY A 1 103 ? -0.21 10.703 -1.608 1 94.94 103 GLY A C 1
ATOM 782 O O . GLY A 1 103 ? 0.279 11.805 -1.88 1 94.94 103 GLY A O 1
ATOM 783 N N . PRO A 1 104 ? -1.405 10.461 -1.534 1 95.06 104 PRO A N 1
ATOM 784 C CA . PRO A 1 104 ? -2.301 11.445 -2.158 1 95.06 104 PRO A CA 1
ATOM 785 C C . PRO A 1 104 ? -2.498 12.688 -1.301 1 95.06 104 PRO A C 1
ATOM 787 O O . PRO A 1 104 ? -2.725 13.781 -1.835 1 95.06 104 PRO A O 1
ATOM 790 N N . HIS A 1 105 ? -2.332 12.539 0.033 1 97.19 105 HIS A N 1
ATOM 791 C CA . HIS A 1 105 ? -2.822 13.68 0.794 1 97.19 105 HIS A CA 1
ATOM 792 C C . HIS A 1 105 ? -1.791 14.148 1.815 1 97.19 105 HIS A C 1
ATOM 794 O O . HIS A 1 105 ? -1.814 15.305 2.244 1 97.19 105 HIS A O 1
ATOM 800 N N . VAL A 1 106 ? -0.899 13.328 2.215 1 97.88 106 VAL A N 1
ATOM 801 C CA . VAL A 1 106 ? 0.089 13.75 3.203 1 97.88 106 VAL A CA 1
ATOM 802 C C . VAL A 1 106 ? 1.359 14.219 2.496 1 97.88 106 VAL A C 1
ATOM 804 O O . VAL A 1 106 ? 1.988 15.195 2.918 1 97.88 106 VAL A O 1
ATOM 807 N N . ALA A 1 107 ? 1.676 13.586 1.413 1 96.81 107 ALA A N 1
ATOM 808 C CA . ALA A 1 107 ? 2.902 13.883 0.678 1 96.81 107 ALA A CA 1
ATOM 809 C C . ALA A 1 107 ? 2.898 15.312 0.161 1 96.81 107 ALA A C 1
ATOM 811 O O . ALA A 1 107 ? 3.895 16.031 0.288 1 96.81 107 ALA A O 1
ATOM 812 N N . PRO A 1 108 ? 1.832 15.797 -0.386 1 95.12 108 PRO A N 1
ATOM 813 C CA . PRO A 1 108 ? 1.82 17.203 -0.814 1 95.12 108 PRO A CA 1
ATOM 814 C C . PRO A 1 108 ? 2.074 18.172 0.337 1 95.12 108 PRO A C 1
ATOM 816 O O . PRO A 1 108 ? 2.715 19.203 0.146 1 95.12 108 PRO A O 1
ATOM 819 N N . VAL A 1 109 ? 1.573 17.812 1.477 1 97 109 VAL A N 1
ATOM 820 C CA . VAL A 1 109 ? 1.802 18.609 2.67 1 97 109 VAL A CA 1
ATOM 821 C C . VAL A 1 109 ? 3.283 18.578 3.041 1 97 109 VAL A C 1
ATOM 823 O O . VAL A 1 109 ? 3.879 19.625 3.332 1 97 109 VAL A O 1
ATOM 826 N N . MET A 1 110 ? 3.828 17.422 3.016 1 96.75 110 MET A N 1
ATOM 827 C CA . MET A 1 110 ? 5.25 17.25 3.305 1 96.75 110 MET A CA 1
ATOM 828 C C . MET A 1 110 ? 6.105 18.078 2.346 1 96.75 110 MET A C 1
ATOM 830 O O . MET A 1 110 ? 7.105 18.672 2.752 1 96.75 110 MET A O 1
ATOM 834 N N . ALA A 1 111 ? 5.715 18.094 1.118 1 92.94 111 ALA A N 1
ATOM 835 C CA . ALA A 1 111 ? 6.453 18.844 0.103 1 92.94 111 ALA A CA 1
ATOM 836 C C . ALA A 1 111 ? 6.484 20.328 0.431 1 92.94 111 ALA A C 1
ATOM 838 O O . ALA A 1 111 ? 7.551 20.953 0.426 1 92.94 111 ALA A O 1
ATOM 839 N N . ARG A 1 112 ? 5.344 20.828 0.733 1 91.81 112 ARG A N 1
ATOM 840 C CA . ARG A 1 112 ? 5.227 22.25 1.053 1 91.81 112 ARG A CA 1
ATOM 841 C C . ARG A 1 112 ? 5.988 22.594 2.33 1 91.81 112 ARG A C 1
ATOM 843 O O . ARG A 1 112 ? 6.684 23.609 2.396 1 91.81 112 ARG A O 1
ATOM 850 N N . PHE A 1 113 ? 5.832 21.734 3.307 1 94.5 113 PHE A N 1
ATOM 851 C CA . PHE A 1 113 ? 6.527 21.938 4.57 1 94.5 113 PHE A CA 1
ATOM 852 C C . PHE A 1 113 ? 8.039 21.906 4.367 1 94.5 113 PHE A C 1
ATOM 854 O O . PHE A 1 113 ? 8.758 22.766 4.871 1 94.5 113 PHE A O 1
ATOM 861 N N . ALA A 1 114 ? 8.508 20.938 3.604 1 90.25 114 ALA A N 1
ATOM 862 C CA . ALA A 1 114 ? 9.938 20.766 3.375 1 90.25 114 ALA A CA 1
ATOM 863 C C . ALA A 1 114 ? 10.516 21.938 2.588 1 90.25 114 ALA A C 1
ATOM 865 O O . ALA A 1 114 ? 11.672 22.312 2.789 1 90.25 114 ALA A O 1
ATOM 866 N N . ALA A 1 115 ? 9.781 22.469 1.712 1 86.69 115 ALA A N 1
ATOM 867 C CA . ALA A 1 115 ? 10.211 23.641 0.954 1 86.69 115 ALA A CA 1
ATOM 868 C C . ALA A 1 115 ? 10.375 24.859 1.864 1 86.69 115 ALA A C 1
ATOM 870 O O . ALA A 1 115 ? 11.312 25.641 1.706 1 86.69 115 ALA A O 1
ATOM 871 N N . ALA A 1 116 ? 9.492 24.953 2.803 1 88.38 116 ALA A N 1
ATOM 872 C CA . ALA A 1 116 ? 9.5 26.094 3.727 1 88.38 116 ALA A CA 1
ATOM 873 C C . ALA A 1 116 ? 10.555 25.906 4.816 1 88.38 116 ALA A C 1
ATOM 875 O O . ALA A 1 116 ? 11.102 26.891 5.328 1 88.38 116 ALA A O 1
ATOM 876 N N . HIS A 1 117 ? 10.789 24.672 5.121 1 91.75 117 HIS A N 1
ATOM 877 C CA . HIS A 1 117 ? 11.719 24.359 6.203 1 91.75 117 HIS A CA 1
ATOM 878 C C . HIS A 1 117 ? 12.758 23.328 5.766 1 91.75 117 HIS A C 1
ATOM 880 O O . HIS A 1 117 ? 12.75 22.203 6.25 1 91.75 117 HIS A O 1
ATOM 886 N N . PRO A 1 118 ? 13.719 23.766 5.027 1 86.94 118 PRO A N 1
ATOM 887 C CA . PRO A 1 118 ? 14.656 22.828 4.391 1 86.94 118 PRO A CA 1
ATOM 888 C C . PRO A 1 118 ? 15.586 22.156 5.391 1 86.94 118 PRO A C 1
ATOM 890 O O . PRO A 1 118 ? 16.234 21.156 5.059 1 86.94 118 PRO A O 1
ATOM 893 N N . GLN A 1 119 ? 15.641 22.688 6.559 1 88.31 119 GLN A N 1
ATOM 894 C CA . GLN A 1 119 ? 16.562 22.125 7.539 1 88.31 119 GLN A CA 1
ATOM 895 C C . GLN A 1 119 ? 15.883 21.094 8.414 1 88.31 119 GLN A C 1
ATOM 897 O O . GLN A 1 119 ? 16.5 20.5 9.297 1 88.31 119 GLN A O 1
ATOM 902 N N . VAL A 1 120 ? 14.641 20.812 8.172 1 93 120 VAL A N 1
ATOM 903 C CA . VAL A 1 120 ? 13.906 19.797 8.906 1 93 120 VAL A CA 1
ATOM 904 C C . VAL A 1 120 ? 13.891 18.5 8.109 1 93 120 VAL A C 1
ATOM 906 O O . VAL A 1 120 ? 13.609 18.5 6.91 1 93 120 VAL A O 1
ATOM 909 N N . GLN A 1 121 ? 14.266 17.422 8.734 1 93.69 121 GLN A N 1
ATOM 910 C CA . GLN A 1 121 ? 14.117 16.094 8.156 1 93.69 121 GLN A CA 1
ATOM 911 C C . GLN A 1 121 ? 12.836 15.422 8.648 1 93.69 121 GLN A C 1
ATOM 913 O O . GLN A 1 121 ? 12.625 15.297 9.859 1 93.69 121 GLN A O 1
ATOM 918 N N . ILE A 1 122 ? 12.031 14.969 7.75 1 96.06 122 ILE A N 1
ATOM 919 C CA . ILE A 1 122 ? 10.766 14.344 8.109 1 96.06 122 ILE A CA 1
ATOM 920 C C . ILE A 1 122 ? 10.922 12.828 8.117 1 96.06 122 ILE A C 1
ATOM 922 O O . ILE A 1 122 ? 11.43 12.242 7.164 1 96.06 122 ILE A O 1
ATOM 926 N N . HIS A 1 123 ? 10.531 12.234 9.195 1 94.75 123 HIS A N 1
ATOM 927 C CA . HIS A 1 123 ? 10.398 10.789 9.328 1 94.75 123 HIS A CA 1
ATOM 928 C C . HIS A 1 123 ? 8.93 10.375 9.398 1 94.75 123 HIS A C 1
ATOM 930 O O . HIS A 1 123 ? 8.227 10.734 10.344 1 94.75 123 HIS A O 1
ATOM 936 N N . LEU A 1 124 ? 8.523 9.656 8.406 1 95.5 124 LEU A N 1
ATOM 937 C CA . LEU A 1 124 ? 7.125 9.242 8.375 1 95.5 124 LEU A CA 1
ATOM 938 C C . LEU A 1 124 ? 7.004 7.73 8.57 1 95.5 124 LEU A C 1
ATOM 940 O O . LEU A 1 124 ? 7.652 6.957 7.859 1 95.5 124 LEU A O 1
ATOM 944 N N . ARG A 1 125 ? 6.211 7.348 9.5 1 92.31 125 ARG A N 1
ATOM 945 C CA . ARG A 1 125 ? 5.848 5.953 9.734 1 92.31 125 ARG A CA 1
ATOM 946 C C . ARG A 1 125 ? 4.41 5.684 9.312 1 92.31 125 ARG A C 1
ATOM 948 O O . ARG A 1 125 ? 3.479 6.32 9.812 1 92.31 125 ARG A O 1
ATOM 955 N N . ALA A 1 126 ? 4.32 4.703 8.438 1 91.31 126 ALA A N 1
ATOM 956 C CA . ALA A 1 126 ? 2.998 4.391 7.895 1 91.31 126 ALA A CA 1
ATOM 957 C C . ALA A 1 126 ? 2.326 3.281 8.695 1 91.31 126 ALA A C 1
ATOM 959 O O . ALA A 1 126 ? 2.607 2.098 8.484 1 91.31 126 ALA A O 1
ATOM 960 N N . THR A 1 127 ? 1.484 3.523 9.539 1 81.12 127 THR A N 1
ATOM 961 C CA . THR A 1 127 ? 0.796 2.549 10.375 1 81.12 127 THR A CA 1
ATOM 962 C C . THR A 1 127 ? -0.595 3.049 10.758 1 81.12 127 THR A C 1
ATOM 964 O O . THR A 1 127 ? -0.824 4.258 10.844 1 81.12 127 THR A O 1
ATOM 967 N N . ASN A 1 128 ? -1.501 1.993 10.906 1 69.94 128 ASN A N 1
ATOM 968 C CA . ASN A 1 128 ? -2.85 2.316 11.359 1 69.94 128 ASN A CA 1
ATOM 969 C C . ASN A 1 128 ? -2.943 2.322 12.883 1 69.94 128 ASN A C 1
ATOM 971 O O . ASN A 1 128 ? -3.961 2.732 13.445 1 69.94 128 ASN A O 1
ATOM 975 N N . ASP A 1 129 ? -2.049 1.561 13.562 1 57.66 129 ASP A N 1
ATOM 976 C CA . ASP A 1 129 ? -2.129 1.322 15 1 57.66 129 ASP A CA 1
ATOM 977 C C . ASP A 1 129 ? -2.17 2.639 15.773 1 57.66 129 ASP A C 1
ATOM 979 O O . ASP A 1 129 ? -1.452 3.584 15.438 1 57.66 129 ASP A O 1
ATOM 983 N N . LEU A 1 130 ? -3.301 2.838 16.453 1 48.5 130 LEU A N 1
ATOM 984 C CA . LEU A 1 130 ? -3.357 3.945 17.406 1 48.5 130 LEU A CA 1
ATOM 985 C C . LEU A 1 130 ? -2.139 3.941 18.328 1 48.5 130 LEU A C 1
ATOM 987 O O . LEU A 1 130 ? -1.973 4.844 19.141 1 48.5 130 LEU A O 1
ATOM 991 N N . LEU A 1 131 ? -1.648 2.789 18.562 1 44.09 131 LEU A N 1
ATOM 992 C CA . LEU A 1 131 ? -0.836 2.434 19.719 1 44.09 131 LEU A CA 1
ATOM 993 C C . LEU A 1 131 ? 0.016 3.617 20.156 1 44.09 131 LEU A C 1
ATOM 995 O O . LEU A 1 131 ? -0.014 4 21.328 1 44.09 131 LEU A O 1
ATOM 999 N N . ASP A 1 132 ? 1.46 3.762 19.766 1 45.19 132 ASP A N 1
ATOM 1000 C CA . ASP A 1 132 ? 2.6 4.133 20.594 1 45.19 132 ASP A CA 1
ATOM 1001 C C . ASP A 1 132 ? 2.658 5.641 20.812 1 45.19 132 ASP A C 1
ATOM 1003 O O . ASP A 1 132 ? 3.459 6.332 20.188 1 45.19 132 ASP A O 1
ATOM 1007 N N . LEU A 1 133 ? 1.688 6.332 20.5 1 49.31 133 LEU A N 1
ATOM 1008 C CA . LEU A 1 133 ? 1.866 7.742 20.812 1 49.31 133 LEU A CA 1
ATOM 1009 C C . LEU A 1 133 ? 2.299 7.918 22.266 1 49.31 133 LEU A C 1
ATOM 1011 O O . LEU A 1 133 ? 2.855 8.953 22.625 1 49.31 133 LEU A O 1
ATOM 1015 N N . THR A 1 134 ? 1.826 6.926 23.078 1 46.09 134 THR A N 1
ATOM 1016 C CA . THR A 1 134 ? 2.211 7.102 24.484 1 46.09 134 THR A CA 1
ATOM 1017 C C . THR A 1 134 ? 3.723 6.961 24.641 1 46.09 134 THR A C 1
ATOM 1019 O O . THR A 1 134 ? 4.285 7.414 25.641 1 46.09 134 THR A O 1
ATOM 1022 N N . ARG A 1 135 ? 4.258 6.195 23.75 1 46.81 135 ARG A N 1
ATOM 1023 C CA . ARG A 1 135 ? 5.672 6.023 24.047 1 46.81 135 ARG A CA 1
ATOM 1024 C C . ARG A 1 135 ? 6.516 7.094 23.359 1 46.81 135 ARG A C 1
ATOM 1026 O O . ARG A 1 135 ? 7.715 6.906 23.156 1 46.81 135 ARG A O 1
ATOM 1033 N N . ARG A 1 136 ? 5.777 8.211 23.062 1 54.62 136 ARG A N 1
ATOM 1034 C CA . ARG A 1 136 ? 6.492 9.375 22.562 1 54.62 136 ARG A CA 1
ATOM 1035 C C . ARG A 1 136 ? 7.25 9.039 21.281 1 54.62 136 ARG A C 1
ATOM 1037 O O . ARG A 1 136 ? 8.367 9.508 21.062 1 54.62 136 ARG A O 1
ATOM 1044 N N . GLU A 1 137 ? 6.59 8.109 20.484 1 69.5 137 GLU A N 1
ATOM 1045 C CA . GLU A 1 137 ? 7.371 7.621 19.344 1 69.5 137 GLU A CA 1
ATOM 1046 C C . GLU A 1 137 ? 7.098 8.445 18.094 1 69.5 137 GLU A C 1
ATOM 1048 O O . GLU A 1 137 ? 7.816 8.32 17.094 1 69.5 137 GLU A O 1
ATOM 1053 N N . ALA A 1 138 ? 6.121 9.375 18.156 1 87.06 138 ALA A N 1
ATOM 1054 C CA . ALA A 1 138 ? 5.891 10.297 17.031 1 87.06 138 ALA A CA 1
ATOM 1055 C C . ALA A 1 138 ? 5.512 11.68 17.547 1 87.06 138 ALA A C 1
ATOM 1057 O O . ALA A 1 138 ? 4.98 11.82 18.656 1 87.06 138 ALA A O 1
ATOM 1058 N N . ASP A 1 139 ? 5.879 12.672 16.812 1 90.44 139 ASP A N 1
ATOM 1059 C CA . ASP A 1 139 ? 5.492 14.039 17.156 1 90.44 139 ASP A CA 1
ATOM 1060 C C . ASP A 1 139 ? 4.031 14.297 16.812 1 90.44 139 ASP A C 1
ATOM 1062 O O . ASP A 1 139 ? 3.299 14.914 17.578 1 90.44 139 ASP A O 1
ATOM 1066 N N . LEU A 1 140 ? 3.643 13.875 15.664 1 92.38 140 LEU A N 1
ATOM 1067 C CA . LEU A 1 140 ? 2.273 14.008 15.172 1 92.38 140 LEU A CA 1
ATOM 1068 C C . LEU A 1 140 ? 1.766 12.688 14.609 1 92.38 140 LEU A C 1
ATOM 1070 O O . LEU A 1 140 ? 2.518 11.953 13.961 1 92.38 140 LEU A O 1
ATOM 1074 N N . ALA A 1 141 ? 0.486 12.523 14.867 1 91.62 141 ALA A N 1
ATOM 1075 C CA . ALA A 1 141 ? -0.155 11.344 14.297 1 91.62 141 ALA A CA 1
ATOM 1076 C C . ALA A 1 141 ? -1.415 11.719 13.523 1 91.62 141 ALA A C 1
ATOM 1078 O O . ALA A 1 141 ? -2.305 12.383 14.062 1 91.62 141 ALA A O 1
ATOM 1079 N N . ILE A 1 142 ? -1.383 11.359 12.281 1 93.75 142 ILE A N 1
ATOM 1080 C CA . ILE A 1 142 ? -2.615 11.406 11.5 1 93.75 142 ILE A CA 1
ATOM 1081 C C . ILE A 1 142 ? -3.338 10.062 11.594 1 93.75 142 ILE A C 1
ATOM 1083 O O . ILE A 1 142 ? -2.734 9.008 11.375 1 93.75 142 ILE A O 1
ATOM 1087 N N . ARG A 1 143 ? -4.672 10.188 11.891 1 90.44 143 ARG A N 1
ATOM 1088 C CA . ARG A 1 143 ? -5.383 8.945 12.172 1 90.44 143 ARG A CA 1
ATOM 1089 C C . ARG A 1 143 ? -6.762 8.945 11.523 1 90.44 143 ARG A C 1
ATOM 1091 O O . ARG A 1 143 ? -7.391 9.992 11.391 1 90.44 143 ARG A O 1
ATOM 1098 N N . ILE A 1 144 ? -7.117 7.805 11.188 1 91.5 144 ILE A N 1
ATOM 1099 C CA . ILE A 1 144 ? -8.508 7.527 10.852 1 91.5 144 ILE A CA 1
ATOM 1100 C C . ILE A 1 144 ? -9.203 6.875 12.047 1 91.5 144 ILE A C 1
ATOM 1102 O O . ILE A 1 144 ? -8.867 5.754 12.438 1 91.5 144 ILE A O 1
ATOM 1106 N N . SER A 1 145 ? -10.016 7.598 12.625 1 87.5 145 SER A N 1
ATOM 1107 C CA . SER A 1 145 ? -10.594 7.105 13.867 1 87.5 145 SER A CA 1
ATOM 1108 C C . SER A 1 145 ? -11.961 7.723 14.133 1 87.5 145 SER A C 1
ATOM 1110 O O . SER A 1 145 ? -12.219 8.859 13.719 1 87.5 145 SER A O 1
ATOM 1112 N N . ARG A 1 146 ? -12.734 6.953 14.836 1 81.69 146 ARG A N 1
ATOM 1113 C CA . ARG A 1 146 ? -14.008 7.477 15.312 1 81.69 146 ARG A CA 1
ATOM 1114 C C . ARG A 1 146 ? -13.844 8.172 16.656 1 81.69 146 ARG A C 1
ATOM 1116 O O . ARG A 1 146 ? -14.664 9.016 17.031 1 81.69 146 ARG A O 1
ATOM 1123 N N . SER A 1 147 ? -12.773 7.723 17.328 1 76.19 147 SER A N 1
ATOM 1124 C CA . SER A 1 147 ? -12.469 8.273 18.641 1 76.19 147 SER A CA 1
ATOM 1125 C C . SER A 1 147 ? -10.969 8.398 18.859 1 76.19 147 SER A C 1
ATOM 1127 O O . SER A 1 147 ? -10.328 7.453 19.344 1 76.19 147 SER A O 1
ATOM 1129 N N . PRO A 1 148 ? -10.281 9.359 18.547 1 65.81 148 PRO A N 1
ATOM 1130 C CA . PRO A 1 148 ? -8.82 9.438 18.562 1 65.81 148 PRO A CA 1
ATOM 1131 C C . PRO A 1 148 ? -8.25 9.383 19.984 1 65.81 148 PRO A C 1
ATOM 1133 O O . PRO A 1 148 ? -7.055 9.148 20.172 1 65.81 148 PRO A O 1
ATOM 1136 N N . GLY A 1 149 ? -8.891 9.133 20.938 1 62.84 149 GLY A N 1
ATOM 1137 C CA . GLY A 1 149 ? -8.43 8.898 22.297 1 62.84 149 GLY A CA 1
ATOM 1138 C C . GLY A 1 149 ? -8.469 10.141 23.156 1 62.84 149 GLY A C 1
ATOM 1139 O O . GLY A 1 149 ? -8.508 11.258 22.656 1 62.84 149 GLY A O 1
ATOM 1140 N N . ASP A 1 150 ? -8.398 9.789 24.438 1 58.25 150 ASP A N 1
ATOM 1141 C CA . ASP A 1 150 ? -8.641 10.797 25.453 1 58.25 150 ASP A CA 1
ATOM 1142 C C . ASP A 1 150 ? -7.352 11.539 25.812 1 58.25 150 ASP A C 1
ATOM 1144 O O . ASP A 1 150 ? -7.395 12.68 26.281 1 58.25 150 ASP A O 1
ATOM 1148 N N . THR A 1 151 ? -6.246 10.789 25.609 1 58.53 151 THR A N 1
ATOM 1149 C CA . THR A 1 151 ? -5.043 11.43 26.141 1 58.53 151 THR A CA 1
ATOM 1150 C C . THR A 1 151 ? -4.328 12.219 25.047 1 58.53 151 THR A C 1
ATOM 1152 O O . THR A 1 151 ? -3.305 12.852 25.312 1 58.53 151 THR A O 1
ATOM 1155 N N . LEU A 1 152 ? -4.918 12.289 23.938 1 64.06 152 LEU A N 1
ATOM 1156 C CA . LEU A 1 152 ? -4.285 12.984 22.812 1 64.06 152 LEU A CA 1
ATOM 1157 C C . LEU A 1 152 ? -5.02 14.281 22.5 1 64.06 152 LEU A C 1
ATOM 1159 O O . LEU A 1 152 ? -6.23 14.383 22.703 1 64.06 152 LEU A O 1
ATOM 1163 N N . THR A 1 153 ? -4.152 15.305 22.453 1 76.88 153 THR A N 1
ATOM 1164 C CA . THR A 1 153 ? -4.664 16.547 21.859 1 76.88 153 THR A CA 1
ATOM 1165 C C . THR A 1 153 ? -4.715 16.438 20.344 1 76.88 153 THR A C 1
ATOM 1167 O O . THR A 1 153 ? -3.791 15.914 19.719 1 76.88 153 THR A O 1
ATOM 1170 N N . GLY A 1 154 ? -5.945 16.766 19.797 1 84.19 154 GLY A N 1
ATOM 1171 C CA . GLY A 1 154 ? -6 16.609 18.359 1 84.19 154 GLY A CA 1
ATOM 1172 C C . GLY A 1 154 ? -7.094 17.438 17.719 1 84.19 154 GLY A C 1
ATOM 1173 O O . GLY A 1 154 ? -7.77 18.219 18.391 1 84.19 154 GLY A O 1
ATOM 1174 N N . LEU A 1 155 ? -7.027 17.547 16.438 1 88.81 155 LEU A N 1
ATOM 1175 C CA . LEU A 1 155 ? -7.973 18.234 15.562 1 88.81 155 LEU A CA 1
ATOM 1176 C C . LEU A 1 155 ? -8.562 17.266 14.539 1 88.81 155 LEU A C 1
ATOM 1178 O O . LEU A 1 155 ? -7.844 16.453 13.961 1 88.81 155 LEU A O 1
ATOM 1182 N N . ARG A 1 156 ? -9.891 17.406 14.461 1 91.94 156 ARG A N 1
ATOM 1183 C CA . ARG A 1 156 ? -10.531 16.688 13.359 1 91.94 156 ARG A CA 1
ATOM 1184 C C . ARG A 1 156 ? -10.258 17.391 12.031 1 91.94 156 ARG A C 1
ATOM 1186 O O . ARG A 1 156 ? -10.609 18.562 11.852 1 91.94 156 ARG A O 1
ATOM 1193 N N . LEU A 1 157 ? -9.68 16.656 11.094 1 95.19 157 LEU A N 1
ATOM 1194 C CA . LEU A 1 157 ? -9.305 17.266 9.812 1 95.19 157 LEU A CA 1
ATOM 1195 C C . LEU A 1 157 ? -10.484 17.234 8.844 1 95.19 157 LEU A C 1
ATOM 1197 O O . LEU A 1 157 ? -10.773 18.234 8.188 1 95.19 157 LEU A O 1
ATOM 1201 N N . CYS A 1 158 ? -11.148 16.078 8.727 1 93.81 158 CYS A N 1
ATOM 1202 C CA . CYS A 1 158 ? -12.297 16.016 7.832 1 93.81 158 CYS A CA 1
ATOM 1203 C C . CYS A 1 158 ? -13.07 14.711 8.039 1 93.81 158 CYS A C 1
ATOM 1205 O O . CYS A 1 158 ? -12.523 13.742 8.578 1 93.81 158 CYS A O 1
ATOM 1207 N N . ALA A 1 159 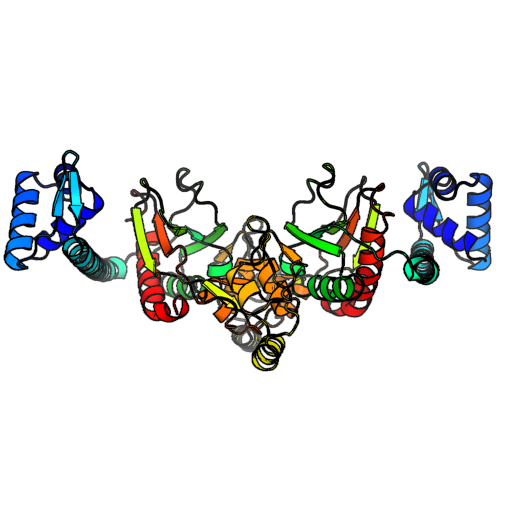? -14.312 14.82 7.609 1 95.12 159 ALA A N 1
ATOM 1208 C CA . ALA A 1 159 ? -15.148 13.625 7.512 1 95.12 159 ALA A CA 1
ATOM 1209 C C . ALA A 1 159 ? -14.773 12.797 6.285 1 95.12 159 ALA A C 1
ATOM 1211 O O . ALA A 1 159 ? -14.172 13.305 5.344 1 95.12 159 ALA A O 1
ATOM 1212 N N . GLN A 1 160 ? -15.141 11.531 6.406 1 95.56 160 GLN A N 1
ATOM 1213 C CA . GLN A 1 160 ? -14.891 10.641 5.281 1 95.56 160 GLN A CA 1
ATOM 1214 C C . GLN A 1 160 ? -16.109 9.766 4.988 1 95.56 160 GLN A C 1
ATOM 1216 O O . GLN A 1 160 ? -16.891 9.461 5.891 1 95.56 160 GLN A O 1
ATOM 1221 N N . HIS A 1 161 ? -16.266 9.484 3.752 1 97.56 161 HIS A N 1
ATOM 1222 C CA . HIS A 1 161 ? -17.219 8.469 3.316 1 97.56 161 HIS A CA 1
ATOM 1223 C C . HIS A 1 161 ? -16.531 7.309 2.621 1 97.56 161 HIS A C 1
ATOM 1225 O O . HIS A 1 161 ? -15.391 7.449 2.168 1 97.56 161 HIS A O 1
ATOM 1231 N N . ALA A 1 162 ? -17.203 6.191 2.65 1 96.88 162 ALA A N 1
ATOM 1232 C CA . ALA A 1 162 ? -16.781 5.027 1.877 1 96.88 162 ALA A CA 1
ATOM 1233 C C . ALA A 1 162 ? -17.781 4.715 0.773 1 96.88 162 ALA A C 1
ATOM 1235 O O . ALA A 1 162 ? -18.984 4.992 0.914 1 96.88 162 ALA A O 1
ATOM 1236 N N . ALA A 1 163 ? -17.266 4.164 -0.262 1 97.31 163 ALA A N 1
ATOM 1237 C CA . ALA A 1 163 ? -18.078 3.766 -1.405 1 97.31 163 ALA A CA 1
ATOM 1238 C C . ALA A 1 163 ? -17.5 2.535 -2.096 1 97.31 163 ALA A C 1
ATOM 1240 O O . ALA A 1 163 ? -16.453 2.035 -1.698 1 97.31 163 ALA A O 1
ATOM 1241 N N . SER A 1 164 ? -18.266 2.076 -3.084 1 97 164 SER A N 1
ATOM 1242 C CA . SER A 1 164 ? -17.797 0.935 -3.867 1 97 164 SER A CA 1
ATOM 1243 C C . SER A 1 164 ? -17.125 1.387 -5.152 1 97 164 SER A C 1
ATOM 1245 O O . SER A 1 164 ? -17.594 2.314 -5.82 1 97 164 SER A O 1
ATOM 1247 N N . PHE A 1 165 ? -16.016 0.721 -5.445 1 97.75 165 PHE A N 1
ATOM 1248 C CA . PHE A 1 165 ? -15.242 1.042 -6.637 1 97.75 165 PHE A CA 1
ATOM 1249 C C . PHE A 1 165 ? -14.922 -0.22 -7.43 1 97.75 165 PHE A C 1
ATOM 1251 O O . PHE A 1 165 ? -14.742 -1.294 -6.852 1 97.75 165 PHE A O 1
ATOM 1258 N N . ALA A 1 166 ? -14.82 -0.044 -8.719 1 97.19 166 ALA A N 1
ATOM 1259 C CA . ALA A 1 166 ? -14.461 -1.106 -9.656 1 97.19 166 ALA A CA 1
ATOM 1260 C C . ALA A 1 166 ? -13.883 -0.529 -10.945 1 97.19 166 ALA A C 1
ATOM 1262 O O . ALA A 1 166 ? -13.742 0.69 -11.078 1 97.19 166 ALA A O 1
ATOM 1263 N N . THR A 1 167 ? -13.438 -1.444 -11.805 1 96.88 167 THR A N 1
ATOM 1264 C CA . THR A 1 167 ? -12.945 -0.995 -13.102 1 96.88 167 THR A CA 1
ATOM 1265 C C . THR A 1 167 ? -14.094 -0.432 -13.945 1 96.88 167 THR A C 1
ATOM 1267 O O . THR A 1 167 ? -15.258 -0.776 -13.734 1 96.88 167 THR A O 1
ATOM 1270 N N . PRO A 1 168 ? -13.727 0.417 -14.914 1 96.81 168 PRO A N 1
ATOM 1271 C CA . PRO A 1 168 ? -14.758 0.93 -15.82 1 96.81 168 PRO A CA 1
ATOM 1272 C C . PRO A 1 168 ? -15.508 -0.181 -16.562 1 96.81 168 PRO A C 1
ATOM 1274 O O . PRO A 1 168 ? -16.719 -0.071 -16.781 1 96.81 168 PRO A O 1
ATOM 1277 N N . GLU A 1 169 ? -14.82 -1.197 -16.906 1 93.75 169 GLU A N 1
ATOM 1278 C CA . GLU A 1 169 ? -15.438 -2.324 -17.594 1 93.75 169 GLU A CA 1
ATOM 1279 C C . GLU A 1 169 ? -16.516 -2.975 -16.734 1 93.75 169 GLU A C 1
ATOM 1281 O O . GLU A 1 169 ? -17.609 -3.264 -17.219 1 93.75 169 GLU A O 1
ATOM 1286 N N . LEU A 1 170 ? -16.188 -3.188 -15.562 1 92.94 170 LEU A N 1
ATOM 1287 C CA . LEU A 1 170 ? -17.156 -3.777 -14.656 1 92.94 170 LEU A CA 1
ATOM 1288 C C . LEU A 1 170 ? -18.312 -2.812 -14.398 1 92.94 170 LEU A C 1
ATOM 1290 O O . LEU A 1 170 ? -19.469 -3.234 -14.297 1 92.94 170 LEU A O 1
ATOM 1294 N N . ALA A 1 171 ? -18.047 -1.565 -14.25 1 93.62 171 ALA A N 1
ATOM 1295 C CA . ALA A 1 171 ? -19.078 -0.547 -14.062 1 93.62 171 ALA A CA 1
ATOM 1296 C C . ALA A 1 171 ? -20.078 -0.562 -15.211 1 93.62 171 ALA A C 1
ATOM 1298 O O . ALA A 1 171 ? -21.297 -0.489 -14.992 1 93.62 171 ALA A O 1
ATOM 1299 N N . GLU A 1 172 ? -19.531 -0.651 -16.375 1 93.12 172 GLU A N 1
ATOM 1300 C CA . GLU A 1 172 ? -20.391 -0.697 -17.562 1 93.12 172 GLU A CA 1
ATOM 1301 C C . GLU A 1 172 ? -21.266 -1.946 -17.562 1 93.12 172 GLU A C 1
ATOM 1303 O O . GLU A 1 172 ? -22.453 -1.875 -17.875 1 93.12 172 GLU A O 1
ATOM 1308 N N . ARG A 1 173 ? -20.672 -3.006 -17.234 1 90.56 173 ARG A N 1
ATOM 1309 C CA . ARG A 1 173 ? -21.406 -4.262 -17.172 1 90.56 173 ARG A CA 1
ATOM 1310 C C . ARG A 1 173 ? -22.547 -4.184 -16.156 1 90.56 173 ARG A C 1
ATOM 1312 O O . ARG A 1 173 ? -23.641 -4.691 -16.391 1 90.56 173 ARG A O 1
ATOM 1319 N N . LEU A 1 174 ? -22.266 -3.59 -15.055 1 88.25 174 LEU A N 1
ATOM 1320 C CA . LEU A 1 174 ? -23.266 -3.445 -14 1 88.25 174 LEU A CA 1
ATOM 1321 C C . LEU A 1 174 ? -24.406 -2.537 -14.438 1 88.25 174 LEU A C 1
ATOM 1323 O O . LEU A 1 174 ? -25.562 -2.764 -14.078 1 88.25 174 LEU A O 1
ATOM 1327 N N . ALA A 1 175 ? -24.094 -1.551 -15.164 1 87.5 175 ALA A N 1
ATOM 1328 C CA . ALA A 1 175 ? -25.109 -0.608 -15.656 1 87.5 175 ALA A CA 1
ATOM 1329 C C . ALA A 1 175 ? -25.984 -1.254 -16.719 1 87.5 175 ALA A C 1
ATOM 1331 O O . ALA A 1 175 ? -27.203 -1 -16.766 1 87.5 175 ALA A O 1
ATOM 1332 N N . GLU A 1 176 ? -25.406 -2.156 -17.5 1 89.44 176 GLU A N 1
ATOM 1333 C CA . GLU A 1 176 ? -26.125 -2.775 -18.625 1 89.44 176 GLU A CA 1
ATOM 1334 C C . GLU A 1 176 ? -26.953 -3.969 -18.156 1 89.44 176 GLU A C 1
ATOM 1336 O O . GLU A 1 176 ? -28.031 -4.227 -18.688 1 89.44 176 GLU A O 1
ATOM 1341 N N . ASP A 1 177 ? -26.391 -4.727 -17.281 1 87.19 177 ASP A N 1
ATOM 1342 C CA . ASP A 1 177 ? -27.031 -5.961 -16.844 1 87.19 177 ASP A CA 1
ATOM 1343 C C . ASP A 1 177 ? -26.969 -6.098 -15.32 1 87.19 177 ASP A C 1
ATOM 1345 O O . ASP A 1 177 ? -25.984 -6.605 -14.773 1 87.19 177 ASP A O 1
ATOM 1349 N N . PRO A 1 178 ? -28.062 -5.691 -14.75 1 77.31 178 PRO A N 1
ATOM 1350 C CA . PRO A 1 178 ? -28.078 -5.797 -13.289 1 77.31 178 PRO A CA 1
ATOM 1351 C C . PRO A 1 178 ? -28 -7.242 -12.797 1 77.31 178 PRO A C 1
ATOM 1353 O O . PRO A 1 178 ? -27.719 -7.488 -11.625 1 77.31 178 PRO A O 1
ATOM 1356 N N . GLU A 1 179 ? -28.188 -8.133 -13.703 1 83.06 179 GLU A N 1
ATOM 1357 C CA . GLU A 1 179 ? -28.141 -9.539 -13.32 1 83.06 179 GLU A CA 1
ATOM 1358 C C . GLU A 1 179 ? -26.75 -10.125 -13.578 1 83.06 179 GLU A C 1
ATOM 1360 O O . GLU A 1 179 ? -26.516 -11.312 -13.32 1 83.06 179 GLU A O 1
ATOM 1365 N N . ALA A 1 180 ? -25.953 -9.258 -13.945 1 81.38 180 ALA A N 1
ATOM 1366 C CA . ALA A 1 180 ? -24.594 -9.727 -14.211 1 81.38 180 ALA A CA 1
ATOM 1367 C C . ALA A 1 180 ? -23.906 -10.188 -12.93 1 81.38 180 ALA A C 1
ATOM 1369 O O . ALA A 1 180 ? -24.125 -9.617 -11.859 1 81.38 180 ALA A O 1
ATOM 1370 N N . ALA A 1 181 ? -23.125 -11.25 -13.102 1 84.38 181 ALA A N 1
ATOM 1371 C CA . ALA A 1 181 ? -22.344 -11.719 -11.969 1 84.38 181 ALA A CA 1
ATOM 1372 C C . ALA A 1 181 ? -21.25 -10.719 -11.609 1 84.38 181 ALA A C 1
ATOM 1374 O O . ALA A 1 181 ? -20.562 -10.18 -12.484 1 84.38 181 ALA A O 1
ATOM 1375 N N . VAL A 1 182 ? -21.219 -10.367 -10.305 1 85.88 182 VAL A N 1
ATOM 1376 C CA . VAL A 1 182 ? -20.188 -9.461 -9.789 1 85.88 182 VAL A CA 1
ATOM 1377 C C . VAL A 1 182 ? -19.406 -10.148 -8.68 1 85.88 182 VAL A C 1
ATOM 1379 O O . VAL A 1 182 ? -19.984 -10.789 -7.801 1 85.88 182 VAL A O 1
ATOM 1382 N N . ASP A 1 183 ? -18.125 -10.039 -8.797 1 92.12 183 ASP A N 1
ATOM 1383 C CA . ASP A 1 183 ? -17.281 -10.531 -7.707 1 92.12 183 ASP A CA 1
ATOM 1384 C C . ASP A 1 183 ? -17 -9.43 -6.691 1 92.12 183 ASP A C 1
ATOM 1386 O O . ASP A 1 183 ? -16.547 -8.344 -7.055 1 92.12 183 ASP A O 1
ATOM 1390 N N . TRP A 1 184 ? -17.359 -9.727 -5.441 1 95.06 184 TRP A N 1
ATOM 1391 C CA . TRP A 1 184 ? -17.109 -8.812 -4.336 1 95.06 184 TRP A CA 1
ATOM 1392 C C . TRP A 1 184 ? -15.773 -9.125 -3.658 1 95.06 184 TRP A C 1
ATOM 1394 O O . TRP A 1 184 ? -15.516 -10.266 -3.281 1 95.06 184 TRP A O 1
ATOM 1404 N N . ILE A 1 185 ? -14.945 -8.156 -3.621 1 96.62 185 ILE A N 1
ATOM 1405 C CA . ILE A 1 185 ? -13.688 -8.289 -2.898 1 96.62 185 ILE A CA 1
ATOM 1406 C C . ILE A 1 185 ? -13.891 -7.906 -1.435 1 96.62 185 ILE A C 1
ATOM 1408 O O . ILE A 1 185 ? -14.18 -6.746 -1.122 1 96.62 185 ILE A O 1
ATOM 1412 N N . ALA A 1 186 ? -13.656 -8.852 -0.556 1 95.62 186 ALA A N 1
ATOM 1413 C CA . ALA A 1 186 ? -14.016 -8.609 0.842 1 95.62 186 ALA A CA 1
ATOM 1414 C C . ALA A 1 186 ? -12.766 -8.562 1.723 1 95.62 186 ALA A C 1
ATOM 1416 O O . ALA A 1 186 ? -11.734 -9.141 1.379 1 95.62 186 ALA A O 1
ATOM 1417 N N . TYR A 1 187 ? -12.93 -7.816 2.777 1 94.06 187 TYR A N 1
ATOM 1418 C CA . TYR A 1 187 ? -11.93 -7.805 3.842 1 94.06 187 TYR A CA 1
ATOM 1419 C C . TYR A 1 187 ? -12.141 -8.977 4.793 1 94.06 187 TYR A C 1
ATOM 1421 O O . TYR A 1 187 ? -13.273 -9.328 5.121 1 94.06 187 TYR A O 1
ATOM 1429 N N . GLU A 1 188 ? -11.109 -9.461 5.316 1 89.75 188 GLU A N 1
ATOM 1430 C CA . GLU A 1 188 ? -11.141 -10.703 6.09 1 89.75 188 GLU A CA 1
ATOM 1431 C C . GLU A 1 188 ? -11.969 -10.539 7.359 1 89.75 188 GLU A C 1
ATOM 1433 O O . GLU A 1 188 ? -12.594 -11.492 7.828 1 89.75 188 GLU A O 1
ATOM 1438 N N . GLN A 1 189 ? -12.031 -9.406 7.914 1 87.81 189 GLN A N 1
ATOM 1439 C CA . GLN A 1 189 ? -12.789 -9.18 9.141 1 87.81 189 GLN A CA 1
ATOM 1440 C C . GLN A 1 189 ? -14.289 -9.125 8.852 1 87.81 189 GLN A C 1
ATOM 1442 O O . GLN A 1 189 ? -15.102 -9.242 9.766 1 87.81 189 GLN A O 1
ATOM 1447 N N . ASN A 1 190 ? -14.68 -8.898 7.637 1 87.94 190 ASN A N 1
ATOM 1448 C CA . ASN A 1 190 ? -16.062 -8.93 7.18 1 87.94 190 ASN A CA 1
ATOM 1449 C C . ASN A 1 190 ? -16.188 -9.625 5.824 1 87.94 190 ASN A C 1
ATOM 1451 O O . ASN A 1 190 ? -16.562 -8.992 4.832 1 87.94 190 ASN A O 1
ATOM 1455 N N . PRO A 1 191 ? -15.984 -10.938 5.895 1 89.06 191 PRO A N 1
ATOM 1456 C CA . PRO A 1 191 ? -15.922 -11.672 4.629 1 89.06 191 PRO A CA 1
ATOM 1457 C C . PRO A 1 191 ? -17.312 -12.078 4.121 1 89.06 191 PRO A C 1
ATOM 1459 O O . PRO A 1 191 ? -17.578 -13.266 3.945 1 89.06 191 PRO A O 1
ATOM 1462 N N . ARG A 1 192 ? -18.172 -11.117 3.857 1 90.44 192 ARG A N 1
ATOM 1463 C CA . ARG A 1 192 ? -19.516 -11.344 3.332 1 90.44 192 ARG A CA 1
ATOM 1464 C C . ARG A 1 192 ? -19.906 -10.258 2.332 1 90.44 192 ARG A C 1
ATOM 1466 O O . ARG A 1 192 ? -19.375 -9.156 2.369 1 90.44 192 ARG A O 1
ATOM 1473 N N . VAL A 1 193 ? -20.734 -10.656 1.48 1 92.06 193 VAL A N 1
ATOM 1474 C CA . VAL A 1 193 ? -21.375 -9.656 0.624 1 92.06 193 VAL A CA 1
ATOM 1475 C C . VAL A 1 193 ? -22.453 -8.914 1.408 1 92.06 193 VAL A C 1
ATOM 1477 O O . VAL A 1 193 ? -23.312 -9.531 2.021 1 92.06 193 VAL A O 1
ATOM 1480 N N . PRO A 1 194 ? -22.359 -7.633 1.41 1 91.75 194 PRO A N 1
ATOM 1481 C CA . PRO A 1 194 ? -23.453 -6.914 2.086 1 91.75 194 PRO A CA 1
ATOM 1482 C C . PRO A 1 194 ? -24.828 -7.281 1.548 1 91.75 194 PRO A C 1
ATOM 1484 O O . PRO A 1 194 ? -25.031 -7.348 0.331 1 91.75 194 PRO A O 1
ATOM 1487 N N . PRO A 1 195 ? -25.781 -7.477 2.412 1 90.62 195 PRO A N 1
ATOM 1488 C CA . PRO A 1 195 ? -27.109 -7.891 1.983 1 90.62 195 PRO A CA 1
ATOM 1489 C C . PRO A 1 195 ? -27.75 -6.918 0.992 1 90.62 195 PRO A C 1
ATOM 1491 O O . PRO A 1 195 ? -28.453 -7.336 0.076 1 90.62 195 PRO A O 1
ATOM 1494 N N . THR A 1 196 ? -27.516 -5.688 1.207 1 91.12 196 THR A N 1
ATOM 1495 C CA . THR A 1 196 ? -28.094 -4.668 0.338 1 91.12 196 THR A CA 1
ATOM 1496 C C . THR A 1 196 ? -27.625 -4.859 -1.103 1 91.12 196 THR A C 1
ATOM 1498 O O . THR A 1 196 ? -28.375 -4.57 -2.043 1 91.12 196 THR A O 1
ATOM 1501 N N . ILE A 1 197 ? -26.391 -5.375 -1.287 1 90.94 197 ILE A N 1
ATOM 1502 C CA . ILE A 1 197 ? -25.875 -5.633 -2.627 1 90.94 197 ILE A CA 1
ATOM 1503 C C . ILE A 1 197 ? -26.609 -6.812 -3.25 1 90.94 197 ILE A C 1
ATOM 1505 O O . ILE A 1 197 ? -27 -6.762 -4.418 1 90.94 197 ILE A O 1
ATOM 1509 N N . LEU A 1 198 ? -26.844 -7.812 -2.477 1 90.19 198 LEU A N 1
ATOM 1510 C CA . LEU A 1 198 ? -27.484 -9.031 -2.969 1 90.19 198 LEU A CA 1
ATOM 1511 C C . LEU A 1 198 ? -28.938 -8.766 -3.377 1 90.19 198 LEU A C 1
ATOM 1513 O O . LEU A 1 198 ? -29.469 -9.43 -4.266 1 90.19 198 LEU A O 1
ATOM 1517 N N . GLU A 1 199 ? -29.547 -7.793 -2.725 1 88.31 199 GLU A N 1
ATOM 1518 C CA . GLU A 1 199 ? -30.922 -7.418 -3.068 1 88.31 199 GLU A CA 1
ATOM 1519 C C . GLU A 1 199 ? -31 -6.832 -4.477 1 88.31 199 GLU A C 1
ATOM 1521 O O . GLU A 1 199 ? -31.922 -7.129 -5.227 1 88.31 199 GLU A O 1
ATOM 1526 N N . ARG A 1 200 ? -30.047 -6.105 -4.824 1 86 200 ARG A N 1
ATOM 1527 C CA . ARG A 1 200 ? -30.047 -5.422 -6.113 1 86 200 ARG A CA 1
ATOM 1528 C C . ARG A 1 200 ? -29.312 -6.238 -7.164 1 86 200 ARG A C 1
ATOM 1530 O O . ARG A 1 200 ? -29.672 -6.223 -8.344 1 86 200 ARG A O 1
ATOM 1537 N N . TYR A 1 201 ? -28.219 -6.91 -6.672 1 89.44 201 TYR A N 1
ATOM 1538 C CA . TYR A 1 201 ? -27.391 -7.746 -7.523 1 89.44 201 TYR A CA 1
ATOM 1539 C C . TYR A 1 201 ? -27.297 -9.164 -6.977 1 89.44 201 TYR A C 1
ATOM 1541 O O . TYR A 1 201 ? -26.266 -9.555 -6.418 1 89.44 201 TYR A O 1
ATOM 1549 N N . PRO A 1 202 ? -28.219 -9.945 -7.277 1 88.62 202 PRO A N 1
ATOM 1550 C CA . PRO A 1 202 ? -28.375 -11.25 -6.625 1 88.62 202 PRO A CA 1
ATOM 1551 C C . PRO A 1 202 ? -27.266 -12.227 -7.004 1 88.62 202 PRO A C 1
ATOM 1553 O O . PRO A 1 202 ? -27.016 -13.188 -6.273 1 88.62 202 PRO A O 1
ATOM 1556 N N . ASN A 1 203 ? -26.609 -11.984 -8.078 1 89.62 203 ASN A N 1
ATOM 1557 C CA . ASN A 1 203 ? -25.609 -12.93 -8.555 1 89.62 203 ASN A CA 1
ATOM 1558 C C . ASN A 1 203 ? -24.203 -12.523 -8.133 1 89.62 203 ASN A C 1
ATOM 1560 O O . ASN A 1 203 ? -23.219 -13.008 -8.688 1 89.62 203 ASN A O 1
ATOM 1564 N N . THR A 1 204 ? -24.156 -11.633 -7.137 1 90.75 204 THR A N 1
ATOM 1565 C CA . THR A 1 204 ? -22.844 -11.258 -6.598 1 90.75 204 THR A CA 1
ATOM 1566 C C . THR A 1 204 ? -22.219 -12.43 -5.848 1 90.75 204 THR A C 1
ATOM 1568 O O . THR A 1 204 ? -22.891 -13.117 -5.078 1 90.75 204 THR A O 1
ATOM 1571 N N . ARG A 1 205 ? -20.953 -12.648 -6.148 1 90.38 205 ARG A N 1
ATOM 1572 C CA . ARG A 1 205 ? -20.219 -13.758 -5.555 1 90.38 205 ARG A CA 1
ATOM 1573 C C . ARG A 1 205 ? -19.078 -13.25 -4.672 1 90.38 205 ARG A C 1
ATOM 1575 O O . ARG A 1 205 ? -18.609 -12.133 -4.848 1 90.38 205 ARG A O 1
ATOM 1582 N N . LEU A 1 206 ? -18.797 -14 -3.639 1 90.44 206 LEU A N 1
ATOM 1583 C CA . LEU A 1 206 ? -17.609 -13.773 -2.816 1 90.44 206 LEU A CA 1
ATOM 1584 C C . LEU A 1 206 ? -16.531 -14.805 -3.127 1 90.44 206 LEU A C 1
ATOM 1586 O O . LEU A 1 206 ? -16.578 -15.93 -2.627 1 90.44 206 LEU A O 1
ATOM 1590 N N . ARG A 1 207 ? -15.562 -14.367 -3.914 1 88.5 207 ARG A N 1
ATOM 1591 C CA . ARG A 1 207 ? -14.531 -15.32 -4.312 1 88.5 207 ARG A CA 1
ATOM 1592 C C . ARG A 1 207 ? -13.164 -14.898 -3.801 1 88.5 207 ARG A C 1
ATOM 1594 O O . ARG A 1 207 ? -12.219 -15.695 -3.799 1 88.5 207 ARG A O 1
ATOM 1601 N N . MET A 1 208 ? -13.109 -13.672 -3.354 1 94.06 208 MET A N 1
ATOM 1602 C CA . MET A 1 208 ? -11.812 -13.109 -2.977 1 94.06 208 MET A CA 1
ATOM 1603 C C . MET A 1 208 ? -11.891 -12.43 -1.614 1 94.06 208 MET A C 1
ATOM 1605 O O . MET A 1 208 ? -12.695 -11.516 -1.42 1 94.06 208 MET A O 1
ATOM 1609 N N . VAL A 1 209 ? -11.031 -12.844 -0.73 1 95 209 VAL A N 1
ATOM 1610 C CA . VAL A 1 209 ? -10.945 -12.258 0.604 1 95 209 VAL A CA 1
ATOM 1611 C C . VAL A 1 209 ? -9.508 -11.844 0.898 1 95 209 VAL A C 1
ATOM 1613 O O . VAL A 1 209 ? -8.57 -12.602 0.645 1 95 209 VAL A O 1
ATOM 1616 N N . PHE A 1 210 ? -9.352 -10.648 1.386 1 95.44 210 PHE A N 1
ATOM 1617 C CA . PHE A 1 210 ? -8.039 -10.094 1.67 1 95.44 210 PHE A CA 1
ATOM 1618 C C . PHE A 1 210 ? -7.969 -9.57 3.098 1 95.44 210 PHE A C 1
ATOM 1620 O O . PHE A 1 210 ? -9 -9.273 3.709 1 95.44 210 PHE A O 1
ATOM 1627 N N . ASP A 1 211 ? -6.742 -9.375 3.629 1 92.56 211 ASP A N 1
ATOM 1628 C CA . ASP A 1 211 ? -6.57 -8.781 4.953 1 92.56 211 ASP A CA 1
ATOM 1629 C C . ASP A 1 211 ? -5.887 -7.422 4.859 1 92.56 211 ASP A C 1
ATOM 1631 O O . ASP A 1 211 ? -5.457 -6.867 5.875 1 92.56 211 ASP A O 1
ATOM 1635 N N . ASP A 1 212 ? -5.805 -6.996 3.639 1 92.69 212 ASP A N 1
ATOM 1636 C CA . ASP A 1 212 ? -5 -5.797 3.416 1 92.69 212 ASP A CA 1
ATOM 1637 C C . ASP A 1 212 ? -5.641 -4.898 2.361 1 92.69 212 ASP A C 1
ATOM 1639 O O . ASP A 1 212 ? -5.953 -5.352 1.258 1 92.69 212 ASP A O 1
ATOM 1643 N N . MET A 1 213 ? -5.734 -3.613 2.656 1 93.69 213 MET A N 1
ATOM 1644 C CA . MET A 1 213 ? -6.441 -2.68 1.786 1 93.69 213 MET A CA 1
ATOM 1645 C C . MET A 1 213 ? -5.664 -2.439 0.496 1 93.69 213 MET A C 1
ATOM 1647 O O . MET A 1 213 ? -6.258 -2.346 -0.582 1 93.69 213 MET A O 1
ATOM 1651 N N . ALA A 1 214 ? -4.395 -2.295 0.635 1 93.31 214 ALA A N 1
ATOM 1652 C CA . ALA A 1 214 ? -3.598 -2.068 -0.568 1 93.31 214 ALA A CA 1
ATOM 1653 C C . ALA A 1 214 ? -3.734 -3.234 -1.544 1 93.31 214 ALA A C 1
ATOM 1655 O O . ALA A 1 214 ? -3.848 -3.029 -2.754 1 93.31 214 ALA A O 1
ATOM 1656 N N . ALA A 1 215 ? -3.703 -4.398 -1.01 1 94.62 215 ALA A N 1
ATOM 1657 C CA . ALA A 1 215 ? -3.887 -5.586 -1.838 1 94.62 215 ALA A CA 1
ATOM 1658 C C . ALA A 1 215 ? -5.277 -5.609 -2.467 1 94.62 215 ALA A C 1
ATOM 1660 O O . ALA A 1 215 ? -5.434 -5.996 -3.627 1 94.62 215 ALA A O 1
ATOM 1661 N N . MET A 1 216 ? -6.215 -5.223 -1.731 1 96.56 216 MET A N 1
ATOM 1662 C CA . MET A 1 216 ? -7.582 -5.168 -2.238 1 96.56 216 MET A CA 1
ATOM 1663 C C . MET A 1 216 ? -7.695 -4.184 -3.396 1 96.56 216 MET A C 1
ATOM 1665 O O . MET A 1 216 ? -8.328 -4.477 -4.41 1 96.56 216 MET A O 1
ATOM 1669 N N . VAL A 1 217 ? -7.09 -3.084 -3.195 1 96.12 217 VAL A N 1
ATOM 1670 C CA . VAL A 1 217 ? -7.109 -2.074 -4.246 1 96.12 217 VAL A CA 1
ATOM 1671 C C . VAL A 1 217 ? -6.434 -2.621 -5.504 1 96.12 217 VAL A C 1
ATOM 1673 O O . VAL A 1 217 ? -6.961 -2.484 -6.609 1 96.12 217 VAL A O 1
ATOM 1676 N N . GLY A 1 218 ? -5.316 -3.246 -5.309 1 94.62 218 GLY A N 1
ATOM 1677 C CA . GLY A 1 218 ? -4.629 -3.854 -6.441 1 94.62 218 GLY A CA 1
ATOM 1678 C C . GLY A 1 218 ? -5.469 -4.898 -7.152 1 94.62 218 GLY A C 1
ATOM 1679 O O . GLY A 1 218 ? -5.473 -4.965 -8.383 1 94.62 218 GLY A O 1
ATOM 1680 N N . ALA A 1 219 ? -6.137 -5.672 -6.41 1 96 219 ALA A N 1
ATOM 1681 C CA . ALA A 1 219 ? -7.008 -6.699 -6.98 1 96 219 ALA A CA 1
ATOM 1682 C C . ALA A 1 219 ? -8.141 -6.074 -7.789 1 96 219 ALA A C 1
ATOM 1684 O O . ALA A 1 219 ? -8.461 -6.543 -8.883 1 96 219 ALA A O 1
ATOM 1685 N N . ALA A 1 220 ? -8.703 -5.055 -7.258 1 96.94 220 ALA A N 1
ATOM 1686 C CA . ALA A 1 220 ? -9.766 -4.348 -7.965 1 96.94 220 ALA A CA 1
ATOM 1687 C C . ALA A 1 220 ? -9.258 -3.75 -9.273 1 96.94 220 ALA A C 1
ATOM 1689 O O . ALA A 1 220 ? -9.93 -3.842 -10.305 1 96.94 220 ALA A O 1
ATOM 1690 N N . GLN A 1 221 ? -8.109 -3.176 -9.172 1 94.62 221 GLN A N 1
ATOM 1691 C CA . GLN A 1 221 ? -7.516 -2.557 -10.352 1 94.62 221 GLN A CA 1
ATOM 1692 C C . GLN A 1 221 ? -7.242 -3.596 -11.438 1 94.62 221 GLN A C 1
ATOM 1694 O O . GLN A 1 221 ? -7.301 -3.283 -12.625 1 94.62 221 GLN A O 1
ATOM 1699 N N . ALA A 1 222 ? -6.977 -4.777 -11 1 92.56 222 ALA A N 1
ATOM 1700 C CA . ALA A 1 222 ? -6.707 -5.863 -11.938 1 92.56 222 ALA A CA 1
ATOM 1701 C C . ALA A 1 222 ? -8 -6.438 -12.508 1 92.56 222 ALA A C 1
ATOM 1703 O O . ALA A 1 222 ? -7.977 -7.363 -13.32 1 92.56 222 ALA A O 1
ATOM 1704 N N . GLY A 1 223 ? -9.117 -5.973 -11.977 1 93 223 GLY A N 1
ATOM 1705 C CA . GLY A 1 223 ? -10.406 -6.34 -12.539 1 93 223 GLY A CA 1
ATOM 1706 C C . GLY A 1 223 ? -11.039 -7.535 -11.852 1 93 223 GLY A C 1
ATOM 1707 O O . GLY A 1 223 ? -11.945 -8.164 -12.398 1 93 223 GLY A O 1
ATOM 1708 N N . LEU A 1 224 ? -10.562 -7.832 -10.68 1 94.44 224 LEU A N 1
ATOM 1709 C CA . LEU A 1 224 ? -11.047 -9.039 -10.016 1 94.44 224 LEU A CA 1
ATOM 1710 C C . LEU A 1 224 ? -12.445 -8.82 -9.453 1 94.44 224 LEU A C 1
ATOM 1712 O O . LEU A 1 224 ? -13.148 -9.789 -9.125 1 94.44 224 LEU A O 1
ATOM 1716 N N . GLY A 1 225 ? -12.812 -7.574 -9.266 1 95.69 225 GLY A N 1
ATOM 1717 C CA . GLY A 1 225 ? -14.125 -7.301 -8.688 1 95.69 225 GLY A CA 1
ATOM 1718 C C . GLY A 1 225 ? -14.266 -5.883 -8.18 1 95.69 225 GLY A C 1
ATOM 1719 O O . GLY A 1 225 ? -13.484 -5 -8.547 1 95.69 225 GLY A O 1
ATOM 1720 N N . ALA A 1 226 ? -15.367 -5.734 -7.375 1 96.62 226 ALA A N 1
ATOM 1721 C CA . ALA A 1 226 ? -15.641 -4.449 -6.738 1 96.62 226 ALA A CA 1
ATOM 1722 C C . ALA A 1 226 ? -15.242 -4.473 -5.266 1 96.62 226 ALA A C 1
ATOM 1724 O O . ALA A 1 226 ? -15.336 -5.512 -4.605 1 96.62 226 ALA A O 1
ATOM 1725 N N . VAL A 1 227 ? -14.859 -3.34 -4.805 1 97 227 VAL A N 1
ATOM 1726 C CA . VAL A 1 227 ? -14.367 -3.244 -3.432 1 97 227 VAL A CA 1
ATOM 1727 C C . VAL A 1 227 ? -14.938 -1.996 -2.764 1 97 227 VAL A C 1
ATOM 1729 O O . VAL A 1 227 ? -15.102 -0.958 -3.41 1 97 227 VAL A O 1
ATOM 1732 N N . ARG A 1 228 ? -15.258 -2.131 -1.495 1 96.31 228 ARG A N 1
ATOM 1733 C CA . ARG A 1 228 ? -15.609 -0.976 -0.676 1 96.31 228 ARG A CA 1
ATOM 1734 C C . ARG A 1 228 ? -14.375 -0.374 -0.017 1 96.31 228 ARG A C 1
ATOM 1736 O O . ARG A 1 228 ? -13.578 -1.092 0.585 1 96.31 228 ARG A O 1
ATOM 1743 N N . MET A 1 229 ? -14.227 0.907 -0.166 1 96.56 229 MET A N 1
ATOM 1744 C CA . MET A 1 229 ? -13.086 1.598 0.421 1 96.56 229 MET A CA 1
ATOM 1745 C C . MET A 1 229 ? -13.398 3.07 0.657 1 96.56 229 MET A C 1
ATOM 1747 O O . MET A 1 229 ? -14.406 3.582 0.156 1 96.56 229 MET A O 1
ATOM 1751 N N . PRO A 1 230 ? -12.547 3.746 1.482 1 96.62 230 PRO A N 1
ATOM 1752 C CA . PRO A 1 230 ? -12.727 5.191 1.618 1 96.62 230 PRO A CA 1
ATOM 1753 C C . PRO A 1 230 ? -12.719 5.918 0.274 1 96.62 230 PRO A C 1
ATOM 1755 O O . PRO A 1 230 ? -11.922 5.578 -0.61 1 96.62 230 PRO A O 1
ATOM 1758 N N . MET A 1 231 ? -13.547 6.938 0.143 1 97.38 231 MET A N 1
ATOM 1759 C CA . MET A 1 231 ? -13.742 7.602 -1.143 1 97.38 231 MET A CA 1
ATOM 1760 C C . MET A 1 231 ? -12.445 8.242 -1.626 1 97.38 231 MET A C 1
ATOM 1762 O O . MET A 1 231 ? -12.141 8.219 -2.82 1 97.38 231 MET A O 1
ATOM 1766 N N . PHE A 1 232 ? -11.711 8.805 -0.724 1 97.06 232 PHE A N 1
ATOM 1767 C CA . PHE A 1 232 ? -10.469 9.445 -1.154 1 97.06 232 PHE A CA 1
ATOM 1768 C C . PHE A 1 232 ? -9.555 8.438 -1.852 1 97.06 232 PHE A C 1
ATOM 1770 O O . PHE A 1 232 ? -8.859 8.781 -2.807 1 97.06 232 PHE A O 1
ATOM 1777 N N . LEU A 1 233 ? -9.57 7.238 -1.327 1 96.5 233 LEU A N 1
ATOM 1778 C CA . LEU A 1 233 ? -8.695 6.195 -1.845 1 96.5 233 LEU A CA 1
ATOM 1779 C C . LEU A 1 233 ? -9.164 5.723 -3.217 1 96.5 233 LEU A C 1
ATOM 1781 O O . LEU A 1 233 ? -8.352 5.582 -4.141 1 96.5 233 LEU A O 1
ATOM 1785 N N . GLY A 1 234 ? -10.383 5.488 -3.322 1 97.19 234 GLY A N 1
ATOM 1786 C CA . GLY A 1 234 ? -10.922 5.125 -4.621 1 97.19 234 GLY A CA 1
ATOM 1787 C C . GLY A 1 234 ? -10.656 6.164 -5.691 1 97.19 234 GLY A C 1
ATOM 1788 O O . GLY A 1 234 ? -10.289 5.828 -6.82 1 97.19 234 GLY A O 1
ATOM 1789 N N . ARG A 1 235 ? -10.797 7.387 -5.316 1 95.81 235 ARG A N 1
ATOM 1790 C CA . ARG A 1 235 ? -10.617 8.5 -6.246 1 95.81 235 ARG A CA 1
ATOM 1791 C C . ARG A 1 235 ? -9.148 8.672 -6.613 1 95.81 235 ARG A C 1
ATOM 1793 O O . ARG A 1 235 ? -8.828 9.141 -7.707 1 95.81 235 ARG A O 1
ATOM 1800 N N . ALA A 1 236 ? -8.344 8.227 -5.727 1 94.31 236 ALA A N 1
ATOM 1801 C CA . ALA A 1 236 ? -6.902 8.352 -5.957 1 94.31 236 ALA A CA 1
ATOM 1802 C C . ALA A 1 236 ? -6.348 7.117 -6.66 1 94.31 236 ALA A C 1
ATOM 1804 O O . ALA A 1 236 ? -5.164 7.066 -6.996 1 94.31 236 ALA A O 1
ATOM 1805 N N . SER A 1 237 ? -7.117 6.094 -6.848 1 94.12 237 SER A N 1
ATOM 1806 C CA . SER A 1 237 ? -6.66 4.848 -7.449 1 94.12 237 SER A CA 1
ATOM 1807 C C . SER A 1 237 ? -6.922 4.828 -8.953 1 94.12 237 SER A C 1
ATOM 1809 O O . SER A 1 237 ? -8.062 4.668 -9.383 1 94.12 237 SER A O 1
ATOM 1811 N N . PRO A 1 238 ? -5.844 4.891 -9.703 1 91.81 238 PRO A N 1
ATOM 1812 C CA . PRO A 1 238 ? -6.039 4.902 -11.156 1 91.81 238 PRO A CA 1
ATOM 1813 C C . PRO A 1 238 ? -6.738 3.643 -11.664 1 91.81 238 PRO A C 1
ATOM 1815 O O . PRO A 1 238 ? -6.484 2.545 -11.164 1 91.81 238 PRO A O 1
ATOM 1818 N N . GLY A 1 239 ? -7.652 3.844 -12.586 1 93.5 239 GLY A N 1
ATOM 1819 C CA . GLY A 1 239 ? -8.305 2.715 -13.227 1 93.5 239 GLY A CA 1
ATOM 1820 C C . GLY A 1 239 ? -9.57 2.271 -12.516 1 93.5 239 GLY A C 1
ATOM 1821 O O . GLY A 1 239 ? -10.203 1.295 -12.914 1 93.5 239 GLY A O 1
ATOM 1822 N N . LEU A 1 240 ? -9.875 2.938 -11.484 1 97 240 LEU A N 1
ATOM 1823 C CA . LEU A 1 240 ? -11.094 2.59 -10.758 1 97 240 LEU A CA 1
ATOM 1824 C C . LEU A 1 240 ? -12.109 3.727 -10.828 1 97 240 LEU A C 1
ATOM 1826 O O . LEU A 1 240 ? -11.727 4.898 -10.898 1 97 240 LEU A O 1
ATOM 1830 N N . VAL A 1 241 ? -13.383 3.365 -10.852 1 97.75 241 VAL A N 1
ATOM 1831 C CA . VAL A 1 241 ? -14.484 4.324 -10.82 1 97.75 241 VAL A CA 1
ATOM 1832 C C . VAL A 1 241 ? -15.508 3.904 -9.766 1 97.75 241 VAL A C 1
ATOM 1834 O O . VAL A 1 241 ? -15.609 2.723 -9.43 1 97.75 241 VAL A O 1
ATOM 1837 N N . GLN A 1 242 ? -16.203 4.891 -9.266 1 97.06 242 GLN A N 1
ATOM 1838 C CA . GLN A 1 242 ? -17.25 4.59 -8.297 1 97.06 242 GLN A CA 1
ATOM 1839 C C . GLN A 1 242 ? -18.422 3.854 -8.953 1 97.06 242 GLN A C 1
ATOM 1841 O O . GLN A 1 242 ? -18.844 4.211 -10.055 1 97.06 242 GLN A O 1
ATOM 1846 N N . VAL A 1 243 ? -18.906 2.793 -8.297 1 95.19 243 VAL A N 1
ATOM 1847 C CA . VAL A 1 243 ? -20.031 2.021 -8.805 1 95.19 243 VAL A CA 1
ATOM 1848 C C . VAL A 1 243 ? -21.156 2.023 -7.781 1 95.19 243 VAL A C 1
ATOM 1850 O O . VAL A 1 243 ? -20.922 2.148 -6.578 1 95.19 243 VAL A O 1
ATOM 1853 N N . PRO A 1 244 ? -22.375 1.898 -8.195 1 89.94 244 PRO A N 1
ATOM 1854 C CA . PRO A 1 244 ? -23.547 2.088 -7.32 1 89.94 244 PRO A CA 1
ATOM 1855 C C . PRO A 1 244 ? -23.922 0.821 -6.555 1 89.94 244 PRO A C 1
ATOM 1857 O O . PRO A 1 244 ? -25.094 0.602 -6.258 1 89.94 244 PRO A O 1
ATOM 1860 N N . LEU A 1 245 ? -23.031 -0.033 -6.289 1 89.5 245 LEU A N 1
ATOM 1861 C CA . LEU A 1 245 ? -23.344 -1.259 -5.562 1 89.5 245 LEU A CA 1
ATOM 1862 C C . LEU A 1 245 ? -23.812 -0.945 -4.145 1 89.5 245 LEU A C 1
ATOM 1864 O O . LEU A 1 245 ? -24.812 -1.518 -3.676 1 89.5 245 LEU A O 1
ATOM 1868 N N . LEU A 1 246 ? -23.078 -0.098 -3.504 1 89.44 246 LEU A N 1
ATOM 1869 C CA . LEU A 1 246 ? -23.469 0.439 -2.205 1 89.44 246 LEU A CA 1
ATOM 1870 C C . LEU A 1 246 ? -23.438 1.964 -2.219 1 89.44 246 LEU A C 1
ATOM 1872 O O . LEU A 1 246 ? -22.516 2.57 -2.766 1 89.44 246 LEU A O 1
ATOM 1876 N N . ALA A 1 247 ? -24.406 2.457 -1.634 1 90.56 247 ALA A N 1
ATOM 1877 C CA . ALA A 1 247 ? -24.406 3.91 -1.479 1 90.56 247 ALA A CA 1
ATOM 1878 C C . ALA A 1 247 ? -23.266 4.359 -0.569 1 90.56 247 ALA A C 1
ATOM 1880 O O . ALA A 1 247 ? -22.859 3.629 0.339 1 90.56 247 ALA A O 1
ATOM 1881 N N . PRO A 1 248 ? -22.766 5.578 -0.909 1 95.56 248 PRO A N 1
ATOM 1882 C CA . PRO A 1 248 ? -21.75 6.102 0.013 1 95.56 248 PRO A CA 1
ATOM 1883 C C . PRO A 1 248 ? -22.25 6.152 1.458 1 95.56 248 PRO A C 1
ATOM 1885 O O . PRO A 1 248 ? -23.406 6.477 1.706 1 95.56 248 PRO A O 1
ATOM 1888 N N . GLN A 1 249 ? -21.406 5.75 2.426 1 95.38 249 GLN A N 1
ATOM 1889 C CA . GLN A 1 249 ? -21.719 5.738 3.85 1 95.38 249 GLN A CA 1
ATOM 1890 C C . GLN A 1 249 ? -20.641 6.441 4.66 1 95.38 249 GLN A C 1
ATOM 1892 O O . GLN A 1 249 ? -19.469 6.48 4.246 1 95.38 249 GLN A O 1
ATOM 1897 N N . PRO A 1 250 ? -21.094 6.961 5.781 1 94.12 250 PRO A N 1
ATOM 1898 C CA . PRO A 1 250 ? -20.078 7.562 6.656 1 94.12 250 PRO A CA 1
ATOM 1899 C C . PRO A 1 250 ? -19 6.57 7.074 1 94.12 250 PRO A C 1
ATOM 1901 O O . PRO A 1 250 ? -19.281 5.391 7.285 1 94.12 250 PRO A O 1
ATOM 1904 N N . TYR A 1 251 ? -17.844 7.07 7.191 1 93.62 251 TYR A N 1
ATOM 1905 C CA . TYR A 1 251 ? -16.672 6.336 7.641 1 93.62 251 TYR A CA 1
ATOM 1906 C C . TYR A 1 251 ? -15.945 7.094 8.75 1 93.62 251 TYR A C 1
ATOM 1908 O O . TYR A 1 251 ? -16.312 8.227 9.078 1 93.62 251 TYR A O 1
ATOM 1916 N N . ALA A 1 252 ? -14.992 6.434 9.375 1 92 252 ALA A N 1
ATOM 1917 C CA . ALA A 1 252 ? -14.211 7.086 10.422 1 92 252 ALA A CA 1
ATOM 1918 C C . ALA A 1 252 ? -13.523 8.344 9.891 1 92 252 ALA A C 1
ATOM 1920 O O . ALA A 1 252 ? -13.016 8.359 8.773 1 92 252 ALA A O 1
ATOM 1921 N N . ASP A 1 253 ? -13.43 9.32 10.656 1 93.06 253 ASP A N 1
ATOM 1922 C CA . ASP A 1 253 ? -12.891 10.617 10.273 1 93.06 253 ASP A CA 1
ATOM 1923 C C . ASP A 1 253 ? -11.359 10.609 10.297 1 93.06 253 ASP A C 1
ATOM 1925 O O . ASP A 1 253 ? -10.758 9.68 10.844 1 93.06 253 ASP A O 1
ATOM 1929 N N . ILE A 1 254 ? -10.844 11.609 9.672 1 94.19 254 ILE A N 1
ATOM 1930 C CA . ILE A 1 254 ? -9.406 11.836 9.719 1 94.19 254 ILE A CA 1
ATOM 1931 C C . ILE A 1 254 ? -9.07 12.875 10.781 1 94.19 254 ILE A C 1
ATOM 1933 O O . ILE A 1 254 ? -9.695 13.938 10.836 1 94.19 254 ILE A O 1
ATOM 1937 N N . TRP A 1 255 ? -8.062 12.469 11.617 1 91.75 255 TRP A N 1
ATOM 1938 C CA . TRP A 1 255 ? -7.625 13.328 12.711 1 91.75 255 TRP A CA 1
ATOM 1939 C C . TRP A 1 255 ? -6.117 13.555 12.656 1 91.75 255 TRP A C 1
ATOM 1941 O O . TRP A 1 255 ? -5.387 12.758 12.062 1 91.75 255 TRP A O 1
ATOM 1951 N N . VAL A 1 256 ? -5.742 14.664 13.164 1 93.12 256 VAL A N 1
ATOM 1952 C CA . VAL A 1 256 ? -4.344 14.844 13.547 1 93.12 256 VAL A CA 1
ATOM 1953 C C . VAL A 1 256 ? -4.238 15.008 15.062 1 93.12 256 VAL A C 1
ATOM 1955 O O . VAL A 1 256 ? -4.98 15.797 15.656 1 93.12 256 VAL A O 1
ATOM 1958 N N . VAL A 1 257 ? -3.354 14.172 15.672 1 89.88 257 VAL A N 1
ATOM 1959 C CA . VAL A 1 257 ? -3.252 14.172 17.125 1 89.88 257 VAL A CA 1
ATOM 1960 C C . VAL A 1 257 ? -1.782 14.172 17.547 1 89.88 257 VAL A C 1
ATOM 1962 O O . VAL A 1 257 ? -0.909 13.789 16.766 1 89.88 257 VAL A O 1
ATOM 1965 N N . ALA A 1 258 ? -1.588 14.641 18.719 1 88.19 258 ALA A N 1
ATOM 1966 C CA . ALA A 1 258 ? -0.271 14.617 19.344 1 88.19 258 ALA A CA 1
ATOM 1967 C C . ALA A 1 258 ? -0.392 14.617 20.875 1 88.19 258 ALA A C 1
ATOM 1969 O O . ALA A 1 258 ? -1.471 14.867 21.406 1 88.19 258 ALA A O 1
ATOM 1970 N N . HIS A 1 259 ? 0.737 14.164 21.438 1 83.88 259 HIS A N 1
ATOM 1971 C CA . HIS A 1 259 ? 0.797 14.391 22.875 1 83.88 259 HIS A CA 1
ATOM 1972 C C . HIS A 1 259 ? 0.668 15.875 23.203 1 83.88 259 HIS A C 1
ATOM 1974 O O . HIS A 1 259 ? 1.186 16.719 22.484 1 83.88 259 HIS A O 1
ATOM 1980 N N . ARG A 1 260 ? 0.159 16.141 24.328 1 78.19 260 ARG A N 1
ATOM 1981 C CA . ARG A 1 260 ? -0.122 17.516 24.734 1 78.19 260 ARG A CA 1
ATOM 1982 C C . ARG A 1 260 ? 1.155 18.344 24.781 1 78.19 260 ARG A C 1
ATOM 1984 O O . ARG A 1 260 ? 1.153 19.516 24.391 1 78.19 260 ARG A O 1
ATOM 1991 N N . ASP A 1 261 ? 2.227 17.688 25.219 1 75.88 261 ASP A N 1
ATOM 1992 C CA . ASP A 1 261 ? 3.496 18.391 25.391 1 75.88 261 ASP A CA 1
ATOM 1993 C C . ASP A 1 261 ? 4.141 18.703 24.031 1 75.88 261 ASP A C 1
ATOM 1995 O O . ASP A 1 261 ? 4.953 19.625 23.922 1 75.88 261 ASP A O 1
ATOM 1999 N N . VAL A 1 262 ? 3.682 17.969 23.062 1 85.12 262 VAL A N 1
ATOM 2000 C CA . VAL A 1 262 ? 4.316 18.078 21.75 1 85.12 262 VAL A CA 1
ATOM 2001 C C . VAL A 1 262 ? 3.451 18.938 20.828 1 85.12 262 VAL A C 1
ATOM 2003 O O . VAL A 1 262 ? 3.957 19.562 19.891 1 85.12 262 VAL A O 1
ATOM 2006 N N . TRP A 1 263 ? 2.268 19.062 21.141 1 85.88 263 TRP A N 1
ATOM 2007 C CA . TRP A 1 263 ? 1.271 19.688 20.281 1 85.88 263 TRP A CA 1
ATOM 2008 C C . TRP A 1 263 ? 1.655 21.141 19.969 1 85.88 263 TRP A C 1
ATOM 2010 O O . TRP A 1 263 ? 1.46 21.609 18.844 1 85.88 263 TRP A O 1
ATOM 2020 N N . ARG A 1 264 ? 2.404 21.781 20.906 1 84.75 264 ARG A N 1
ATOM 2021 C CA . ARG A 1 264 ? 2.68 23.203 20.75 1 84.75 264 ARG A CA 1
ATOM 2022 C C . ARG A 1 264 ? 4.125 23.438 20.312 1 84.75 264 ARG A C 1
ATOM 2024 O O . ARG A 1 264 ? 4.551 24.578 20.141 1 84.75 264 ARG A O 1
ATOM 2031 N N . ALA A 1 265 ? 4.777 22.312 20.234 1 87 265 ALA A N 1
ATOM 2032 C CA . ALA A 1 265 ? 6.168 22.438 19.797 1 87 265 ALA A CA 1
ATOM 2033 C C . ALA A 1 265 ? 6.25 23.047 18.406 1 87 265 ALA A C 1
ATOM 2035 O O . ALA A 1 265 ? 5.309 22.938 17.609 1 87 265 ALA A O 1
ATOM 2036 N N . ALA A 1 266 ? 7.293 23.703 18.062 1 89.12 266 ALA A N 1
ATOM 2037 C CA . ALA A 1 266 ? 7.441 24.516 16.859 1 89.12 266 ALA A CA 1
ATOM 2038 C C . ALA A 1 266 ? 7.262 23.688 15.594 1 89.12 266 ALA A C 1
ATOM 2040 O O . ALA A 1 266 ? 6.492 24.047 14.703 1 89.12 266 ALA A O 1
ATOM 2041 N N . LYS A 1 267 ? 7.934 22.531 15.484 1 93.56 267 LYS A N 1
ATOM 2042 C CA . LYS A 1 267 ? 7.902 21.734 14.266 1 93.56 267 LYS A CA 1
ATOM 2043 C C . LYS A 1 267 ? 6.516 21.141 14.031 1 93.56 267 LYS A C 1
ATOM 2045 O O . LYS A 1 267 ? 5.938 21.297 12.953 1 93.56 267 LYS A O 1
ATOM 2050 N N . PRO A 1 268 ? 5.887 20.531 15.094 1 93.69 268 PRO A N 1
ATOM 2051 C CA . PRO A 1 268 ? 4.523 20.047 14.914 1 93.69 268 PRO A CA 1
ATOM 2052 C C . PRO A 1 268 ? 3.533 21.141 14.547 1 93.69 268 PRO A C 1
ATOM 2054 O O . PRO A 1 268 ? 2.662 20.953 13.695 1 93.69 268 PRO A O 1
ATOM 2057 N N . ARG A 1 269 ? 3.717 22.203 15.148 1 91.88 269 ARG A N 1
ATOM 2058 C CA . ARG A 1 269 ? 2.828 23.328 14.859 1 91.88 269 ARG A CA 1
ATOM 2059 C C . ARG A 1 269 ? 2.975 23.781 13.414 1 91.88 269 ARG A C 1
ATOM 2061 O O . ARG A 1 269 ? 1.979 23.984 12.719 1 91.88 269 ARG A O 1
ATOM 2068 N N . ALA A 1 270 ? 4.199 23.953 12.984 1 93.62 270 ALA A N 1
ATOM 2069 C CA . ALA A 1 270 ? 4.461 24.391 11.609 1 93.62 270 ALA A CA 1
ATOM 2070 C C . ALA A 1 270 ? 3.879 23.391 10.609 1 93.62 270 ALA A C 1
ATOM 2072 O O . ALA A 1 270 ? 3.324 23.797 9.586 1 93.62 270 ALA A O 1
ATOM 2073 N N . PHE A 1 271 ? 3.98 22.141 10.906 1 96.5 271 PHE A N 1
ATOM 2074 C CA . PHE A 1 271 ? 3.443 21.125 10.016 1 96.5 271 PHE A CA 1
ATOM 2075 C C . PHE A 1 271 ? 1.923 21.203 9.953 1 96.5 271 PHE A C 1
ATOM 2077 O O . PHE A 1 271 ? 1.331 21.094 8.883 1 96.5 271 PHE A O 1
ATOM 2084 N N . ARG A 1 272 ? 1.306 21.391 11.039 1 95.81 272 ARG A N 1
ATOM 2085 C CA . ARG A 1 272 ? -0.15 21.484 11.102 1 95.81 272 ARG A CA 1
ATOM 2086 C C . ARG A 1 272 ? -0.658 22.688 10.312 1 95.81 272 ARG A C 1
ATOM 2088 O O . ARG A 1 272 ? -1.739 22.641 9.719 1 95.81 272 ARG A O 1
ATOM 2095 N N . GLU A 1 273 ? 0.123 23.703 10.305 1 92.94 273 GLU A N 1
ATOM 2096 C CA . GLU A 1 273 ? -0.264 24.922 9.594 1 92.94 273 GLU A CA 1
ATOM 2097 C C . GLU A 1 273 ? -0.361 24.672 8.086 1 92.94 273 GLU A C 1
ATOM 2099 O O . GLU A 1 273 ? -1.065 25.391 7.379 1 92.94 273 GLU A O 1
ATOM 2104 N N . VAL A 1 274 ? 0.324 23.688 7.629 1 96 274 VAL A N 1
ATOM 2105 C CA . VAL A 1 274 ? 0.235 23.312 6.223 1 96 274 VAL A CA 1
ATOM 2106 C C . VAL A 1 274 ? -0.817 22.219 6.047 1 96 274 VAL A C 1
ATOM 2108 O O . VAL A 1 274 ? -1.597 22.25 5.094 1 96 274 VAL A O 1
ATOM 2111 N N . LEU A 1 275 ? -0.923 21.375 6.98 1 97.88 275 LEU A N 1
ATOM 2112 C CA . LEU A 1 275 ? -1.765 20.188 6.918 1 97.88 275 LEU A CA 1
ATOM 2113 C C . LEU A 1 275 ? -3.242 20.562 6.953 1 97.88 275 LEU A C 1
ATOM 2115 O O . LEU A 1 275 ? -4.027 20.078 6.129 1 97.88 275 LEU A O 1
ATOM 2119 N N . VAL A 1 276 ? -3.566 21.359 7.875 1 95.31 276 VAL A N 1
ATOM 2120 C CA . VAL A 1 276 ? -4.969 21.656 8.148 1 95.31 276 VAL A CA 1
ATOM 2121 C C . VAL A 1 276 ? -5.602 22.328 6.934 1 95.31 276 VAL A C 1
ATOM 2123 O O . VAL A 1 276 ? -6.637 21.875 6.434 1 95.31 276 VAL A O 1
ATOM 2126 N N . PRO A 1 277 ? -4.961 23.391 6.41 1 94.75 277 PRO A N 1
ATOM 2127 C CA . PRO A 1 277 ? -5.562 24 5.223 1 94.75 277 PRO A CA 1
ATOM 2128 C C . PRO A 1 277 ? -5.645 23.031 4.043 1 94.75 277 PRO A C 1
ATOM 2130 O O . PRO A 1 277 ? -6.574 23.109 3.234 1 94.75 277 PRO A O 1
ATOM 2133 N N . TRP A 1 278 ? -4.684 22.141 3.881 1 96 278 TRP A N 1
ATOM 2134 C CA . TRP A 1 278 ? -4.723 21.172 2.783 1 96 278 TRP A CA 1
ATOM 2135 C C . TRP A 1 278 ? -5.988 20.328 2.848 1 96 278 TRP A C 1
ATOM 2137 O O . TRP A 1 278 ? -6.703 20.188 1.851 1 96 278 TRP A O 1
ATOM 2147 N N . PHE A 1 279 ? -6.285 19.828 3.971 1 96.88 279 PHE A N 1
ATOM 2148 C CA . PHE A 1 279 ? -7.441 18.953 4.109 1 96.88 279 PHE A CA 1
ATOM 2149 C C . PHE A 1 279 ? -8.734 19.75 4.008 1 96.88 279 PHE A C 1
ATOM 2151 O O . PHE A 1 279 ? -9.742 19.25 3.494 1 96.88 279 PHE A O 1
ATOM 2158 N N . LYS A 1 280 ? -8.695 20.953 4.516 1 93.5 280 LYS A N 1
ATOM 2159 C CA . LYS A 1 280 ? -9.867 21.812 4.367 1 93.5 280 LYS A CA 1
ATOM 2160 C C . LYS A 1 280 ? -10.195 22.047 2.895 1 93.5 280 LYS A C 1
ATOM 2162 O O . LYS A 1 280 ? -11.359 21.938 2.494 1 93.5 280 LYS A O 1
ATOM 2167 N N . THR A 1 281 ? -9.234 22.312 2.105 1 95.25 281 THR A N 1
ATOM 2168 C CA . THR A 1 281 ? -9.398 22.609 0.685 1 95.25 281 THR A CA 1
ATOM 2169 C C . THR A 1 281 ? -9.82 21.359 -0.077 1 95.25 281 THR A C 1
ATOM 2171 O O . THR A 1 281 ? -10.578 21.438 -1.045 1 95.25 281 THR A O 1
ATOM 2174 N N . ASN A 1 282 ? -9.398 20.203 0.384 1 96.69 282 ASN A N 1
ATOM 2175 C CA . ASN A 1 282 ? -9.609 18.969 -0.372 1 96.69 282 ASN A CA 1
ATOM 2176 C C . ASN A 1 282 ? -10.719 18.109 0.243 1 96.69 282 ASN A C 1
ATOM 2178 O O . ASN A 1 282 ? -10.852 16.938 -0.09 1 96.69 282 ASN A O 1
ATOM 2182 N N . ARG A 1 283 ? -11.516 18.656 1.046 1 95.25 283 ARG A N 1
ATOM 2183 C CA . ARG A 1 283 ? -12.602 17.984 1.756 1 95.25 283 ARG A CA 1
ATOM 2184 C C . ARG A 1 283 ? -13.508 17.234 0.785 1 95.25 283 ARG A C 1
ATOM 2186 O O . ARG A 1 283 ? -13.969 16.141 1.076 1 95.25 283 ARG A O 1
ATOM 2193 N N . PRO A 1 284 ? -13.789 17.797 -0.366 1 95.62 284 PRO A N 1
ATOM 2194 C CA . PRO A 1 284 ? -14.719 17.141 -1.283 1 95.62 284 PRO A CA 1
ATOM 2195 C C . PRO A 1 284 ? -14.203 15.773 -1.753 1 95.62 284 PRO A C 1
ATOM 2197 O O . PRO A 1 284 ? -14.984 14.93 -2.197 1 95.62 284 PRO A O 1
ATOM 2200 N N . LEU A 1 285 ? -12.977 15.531 -1.678 1 96.31 285 LEU A N 1
ATOM 2201 C CA . LEU A 1 285 ? -12.398 14.273 -2.131 1 96.31 285 LEU A CA 1
ATOM 2202 C C . LEU A 1 285 ? -12.703 13.148 -1.145 1 96.31 285 LEU A C 1
ATOM 2204 O O . LEU A 1 285 ? -12.531 11.969 -1.469 1 96.31 285 LEU A O 1
ATOM 2208 N N . PHE A 1 286 ? -13.164 13.531 0.049 1 97.38 286 PHE A N 1
ATOM 2209 C CA . PHE A 1 286 ? -13.297 12.555 1.123 1 97.38 286 PHE A CA 1
ATOM 2210 C C . PHE A 1 286 ? -14.758 12.18 1.339 1 97.38 286 PHE A C 1
ATOM 2212 O O . PHE A 1 286 ? -15.055 11.195 2.023 1 97.38 286 PHE A O 1
ATOM 2219 N N . VAL A 1 287 ? -15.625 12.945 0.749 1 96.25 287 VAL A N 1
ATOM 2220 C CA . VAL A 1 287 ? -17.047 12.727 1.018 1 96.25 287 VAL A CA 1
ATOM 2221 C C . VAL A 1 287 ? -17.828 12.703 -0.297 1 96.25 287 VAL A C 1
ATOM 2223 O O . VAL A 1 287 ? -17.297 13.086 -1.344 1 96.25 287 VAL A O 1
ATOM 2226 N N . ALA A 1 288 ? -19.016 12.164 -0.203 1 94 288 ALA A N 1
ATOM 2227 C CA . ALA A 1 288 ? -19.906 12.086 -1.365 1 94 288 ALA A CA 1
ATOM 2228 C C . ALA A 1 288 ? -20.5 13.453 -1.687 1 94 288 ALA A C 1
ATOM 2230 O O . ALA A 1 288 ? -20.719 14.273 -0.789 1 94 288 ALA A O 1
ATOM 2231 N N . MET B 1 1 ? 18.641 -41 -23.172 1 67.88 1 MET B N 1
ATOM 2232 C CA . MET B 1 1 ? 18.109 -40.25 -22.047 1 67.88 1 MET B CA 1
ATOM 2233 C C . MET B 1 1 ? 16.594 -40.188 -22.062 1 67.88 1 MET B C 1
ATOM 2235 O O . MET B 1 1 ? 15.984 -39.969 -23.109 1 67.88 1 MET B O 1
ATOM 2239 N N . ASP B 1 2 ? 16.031 -40.75 -21.016 1 73.44 2 ASP B N 1
ATOM 2240 C CA . ASP B 1 2 ? 14.578 -40.781 -20.969 1 73.44 2 ASP B CA 1
ATOM 2241 C C . ASP B 1 2 ? 14.047 -39.875 -19.875 1 73.44 2 ASP B C 1
ATOM 2243 O O . ASP B 1 2 ? 14.828 -39.25 -19.141 1 73.44 2 ASP B O 1
ATOM 2247 N N . TRP B 1 3 ? 12.703 -39.781 -19.875 1 77.94 3 TRP B N 1
ATOM 2248 C CA . TRP B 1 3 ? 12.039 -38.875 -18.922 1 77.94 3 TRP B CA 1
ATOM 2249 C C . TRP B 1 3 ? 12.43 -39.219 -17.484 1 77.94 3 TRP B C 1
ATOM 2251 O O . TRP B 1 3 ? 12.609 -38.312 -16.656 1 77.94 3 TRP B O 1
ATOM 2261 N N . ASP B 1 4 ? 12.625 -40.375 -17.141 1 80.88 4 ASP B N 1
ATOM 2262 C CA . ASP B 1 4 ? 12.984 -40.844 -15.805 1 80.88 4 ASP B CA 1
ATOM 2263 C C . ASP B 1 4 ? 14.375 -40.344 -15.414 1 80.88 4 ASP B C 1
ATOM 2265 O O . ASP B 1 4 ? 14.617 -40.031 -14.25 1 80.88 4 ASP B O 1
ATOM 2269 N N . ASP B 1 5 ? 15.25 -40.219 -16.375 1 85.81 5 ASP B N 1
ATOM 2270 C CA . ASP B 1 5 ? 16.594 -39.719 -16.125 1 85.81 5 ASP B CA 1
ATOM 2271 C C . ASP B 1 5 ? 16.547 -38.25 -15.742 1 85.81 5 ASP B C 1
ATOM 2273 O O . ASP B 1 5 ? 17.203 -37.812 -14.781 1 85.81 5 ASP B O 1
ATOM 2277 N N . LEU B 1 6 ? 15.703 -37.531 -16.516 1 82.88 6 LEU B N 1
ATOM 2278 C CA . LEU B 1 6 ? 15.586 -36.094 -16.25 1 82.88 6 LEU B CA 1
ATOM 2279 C C . LEU B 1 6 ? 14.922 -35.844 -14.891 1 82.88 6 LEU B C 1
ATOM 2281 O O . LEU B 1 6 ? 15.344 -34.969 -14.148 1 82.88 6 LEU B O 1
ATOM 2285 N N . LYS B 1 7 ? 14 -36.656 -14.562 1 85.5 7 LYS B N 1
ATOM 2286 C CA . LYS B 1 7 ? 13.336 -36.594 -13.266 1 85.5 7 LYS B CA 1
ATOM 2287 C C . LYS B 1 7 ? 14.32 -36.875 -12.133 1 85.5 7 LYS B C 1
ATOM 2289 O O . LYS B 1 7 ? 14.234 -36.281 -11.062 1 85.5 7 LYS B O 1
ATOM 2294 N N . THR B 1 8 ? 15.188 -37.781 -12.383 1 90.06 8 THR B N 1
ATOM 2295 C CA . THR B 1 8 ? 16.188 -38.156 -11.391 1 90.06 8 THR B CA 1
ATOM 2296 C C . THR B 1 8 ? 17.156 -37 -11.156 1 90.06 8 THR B C 1
ATOM 2298 O O . THR B 1 8 ? 17.516 -36.719 -10.008 1 90.06 8 THR B O 1
ATOM 2301 N N . VAL B 1 9 ? 17.578 -36.312 -12.234 1 90.5 9 VAL B N 1
ATOM 2302 C CA . VAL B 1 9 ? 18.438 -35.156 -12.102 1 90.5 9 VAL B CA 1
ATOM 2303 C C . VAL B 1 9 ? 17.766 -34.094 -11.25 1 90.5 9 VAL B C 1
ATOM 2305 O O . VAL B 1 9 ? 18.375 -33.531 -10.344 1 90.5 9 VAL B O 1
ATOM 2308 N N . LEU B 1 10 ? 16.516 -33.938 -11.586 1 87.38 10 LEU B N 1
ATOM 2309 C CA . LEU B 1 10 ? 15.734 -32.969 -10.844 1 87.38 10 LEU B CA 1
ATOM 2310 C C . LEU B 1 10 ? 15.656 -33.344 -9.367 1 87.38 10 LEU B C 1
ATOM 2312 O O . LEU B 1 10 ? 15.82 -32.5 -8.5 1 87.38 10 LEU B O 1
ATOM 2316 N N . ALA B 1 11 ? 15.477 -34.562 -8.977 1 88.12 11 ALA B N 1
ATOM 2317 C CA . ALA B 1 11 ? 15.375 -35.031 -7.602 1 88.12 11 ALA B CA 1
ATOM 2318 C C . ALA B 1 11 ? 16.688 -34.844 -6.848 1 88.12 11 ALA B C 1
ATOM 2320 O O . ALA B 1 11 ? 16.688 -34.5 -5.668 1 88.12 11 ALA B O 1
ATOM 2321 N N . VAL B 1 12 ? 17.719 -35 -7.512 1 91.19 12 VAL B N 1
ATOM 2322 C CA . VAL B 1 12 ? 19.016 -34.875 -6.859 1 91.19 12 VAL B CA 1
ATOM 2323 C C . VAL B 1 12 ? 19.297 -33.375 -6.602 1 91.19 12 VAL B C 1
ATOM 2325 O O . VAL B 1 12 ? 19.844 -33.031 -5.551 1 91.19 12 VAL B O 1
ATOM 2328 N N . VAL B 1 13 ? 18.922 -32.656 -7.543 1 88.12 13 VAL B N 1
ATOM 2329 C CA . VAL B 1 13 ? 19.125 -31.203 -7.348 1 88.12 13 VAL B CA 1
ATOM 2330 C C . VAL B 1 13 ? 18.297 -30.734 -6.148 1 88.12 13 VAL B C 1
ATOM 2332 O O . VAL B 1 13 ? 18.781 -29.938 -5.34 1 88.12 13 VAL B O 1
ATOM 2335 N N . ARG B 1 14 ? 17.156 -31.25 -6.062 1 82.19 14 ARG B N 1
ATOM 2336 C CA . ARG B 1 14 ? 16.234 -30.859 -5 1 82.19 14 ARG B CA 1
ATOM 2337 C C . ARG B 1 14 ? 16.703 -31.406 -3.65 1 82.19 14 ARG B C 1
ATOM 2339 O O . ARG B 1 14 ? 16.688 -30.688 -2.648 1 82.19 14 ARG B O 1
ATOM 2346 N N . GLY B 1 15 ? 17.125 -32.562 -3.584 1 84.12 15 GLY B N 1
ATOM 2347 C CA . GLY B 1 15 ? 17.469 -33.281 -2.361 1 84.12 15 GLY B CA 1
ATOM 2348 C C . GLY B 1 15 ? 18.906 -33.094 -1.949 1 84.12 15 GLY B C 1
ATOM 2349 O O . GLY B 1 15 ? 19.266 -33.312 -0.784 1 84.12 15 GLY B O 1
ATOM 2350 N N . GLY B 1 16 ? 19.688 -32.812 -2.939 1 87.69 16 GLY B N 1
ATOM 2351 C CA . GLY B 1 16 ? 21.109 -32.562 -2.691 1 87.69 16 GLY B CA 1
ATOM 2352 C C . GLY B 1 16 ? 21.906 -33.844 -2.518 1 87.69 16 GLY B C 1
ATOM 2353 O O . GLY B 1 16 ? 23.141 -33.781 -2.451 1 87.69 16 GLY B O 1
ATOM 2354 N N . THR B 1 17 ? 21.234 -34.938 -2.223 1 87.81 17 THR B N 1
ATOM 2355 C CA . THR B 1 17 ? 21.922 -36.219 -2.076 1 87.81 17 THR B CA 1
ATOM 2356 C C . THR B 1 17 ? 21.25 -37.312 -2.924 1 87.81 17 THR B C 1
ATOM 2358 O O . THR B 1 17 ? 20.078 -37.188 -3.279 1 87.81 17 THR B O 1
ATOM 2361 N N . LEU B 1 18 ? 22 -38.406 -3.219 1 88.38 18 LEU B N 1
ATOM 2362 C CA . LEU B 1 18 ? 21.453 -39.531 -3.959 1 88.38 18 LEU B CA 1
ATOM 2363 C C . LEU B 1 18 ? 20.391 -40.25 -3.129 1 88.38 18 LEU B C 1
ATOM 2365 O O . LEU B 1 18 ? 19.375 -40.688 -3.664 1 88.38 18 LEU B O 1
ATOM 2369 N N . ALA B 1 19 ? 20.688 -40.281 -1.829 1 85.81 19 ALA B N 1
ATOM 2370 C CA . ALA B 1 19 ? 19.75 -40.969 -0.935 1 85.81 19 ALA B CA 1
ATOM 2371 C C . ALA B 1 19 ? 18.422 -40.219 -0.883 1 85.81 19 ALA B C 1
ATOM 2373 O O . ALA B 1 19 ? 17.359 -40.844 -0.917 1 85.81 19 ALA B O 1
ATOM 2374 N N . ALA B 1 20 ? 18.5 -39.031 -0.868 1 85.5 20 ALA B N 1
ATOM 2375 C CA . ALA B 1 20 ? 17.297 -38.188 -0.83 1 85.5 20 ALA B CA 1
ATOM 2376 C C . ALA B 1 20 ? 16.5 -38.312 -2.125 1 85.5 20 ALA B C 1
ATOM 2378 O O . ALA B 1 20 ? 15.273 -38.406 -2.1 1 85.5 20 ALA B O 1
ATOM 2379 N N . ALA B 1 21 ? 17.203 -38.344 -3.123 1 90.5 21 ALA B N 1
ATOM 2380 C CA . ALA B 1 21 ? 16.578 -38.5 -4.43 1 90.5 21 ALA B CA 1
ATOM 2381 C C . ALA B 1 21 ? 15.93 -39.875 -4.551 1 90.5 21 ALA B C 1
ATOM 2383 O O . ALA B 1 21 ? 14.828 -40 -5.09 1 90.5 21 ALA B O 1
ATOM 2384 N N . ALA B 1 22 ? 16.562 -40.844 -4.07 1 88.19 22 ALA B N 1
ATOM 2385 C CA . ALA B 1 22 ? 16.031 -42.188 -4.074 1 88.19 22 ALA B CA 1
ATOM 2386 C C . ALA B 1 22 ? 14.727 -42.281 -3.291 1 88.19 22 ALA B C 1
ATOM 2388 O O . ALA B 1 22 ? 13.773 -42.938 -3.738 1 88.19 22 ALA B O 1
ATOM 2389 N N . ALA B 1 23 ? 14.711 -41.656 -2.242 1 81.81 23 ALA B N 1
ATOM 2390 C CA . ALA B 1 23 ? 13.523 -41.625 -1.4 1 81.81 23 ALA B CA 1
ATOM 2391 C C . ALA B 1 23 ? 12.367 -40.906 -2.107 1 81.81 23 ALA B C 1
ATOM 2393 O O . ALA B 1 23 ? 11.234 -41.375 -2.08 1 81.81 23 ALA B O 1
ATOM 2394 N N . GLU B 1 24 ? 12.727 -39.906 -2.768 1 81.81 24 GLU B N 1
ATOM 2395 C CA . GLU B 1 24 ? 11.711 -39.094 -3.461 1 81.81 24 GLU B CA 1
ATOM 2396 C C . GLU B 1 24 ? 11.102 -39.875 -4.625 1 81.81 24 GLU B C 1
ATOM 2398 O O . GLU B 1 24 ? 9.891 -39.844 -4.848 1 81.81 24 GLU B O 1
ATOM 2403 N N . LEU B 1 25 ? 11.836 -40.594 -5.273 1 81.44 25 LEU B N 1
ATOM 2404 C CA . LEU B 1 25 ? 11.43 -41.281 -6.504 1 81.44 25 LEU B CA 1
ATOM 2405 C C . LEU B 1 25 ? 11.023 -42.719 -6.223 1 81.44 25 LEU B C 1
ATOM 2407 O O . LEU B 1 25 ? 10.547 -43.406 -7.121 1 81.44 25 LEU B O 1
ATOM 2411 N N . ASP B 1 26 ? 11.195 -43.125 -4.883 1 83.56 26 ASP B N 1
ATOM 2412 C CA . ASP B 1 26 ? 10.891 -44.469 -4.438 1 83.56 26 ASP B CA 1
ATOM 2413 C C . ASP B 1 26 ? 11.641 -45.5 -5.27 1 83.56 26 ASP B C 1
ATOM 2415 O O . ASP B 1 26 ? 11.047 -46.438 -5.797 1 83.56 26 ASP B O 1
ATOM 2419 N N . ILE B 1 27 ? 12.875 -45.188 -5.41 1 84.25 27 ILE B N 1
ATOM 2420 C CA . ILE B 1 27 ? 13.758 -46.125 -6.102 1 84.25 27 ILE B CA 1
ATOM 2421 C C . ILE B 1 27 ? 15.055 -46.281 -5.309 1 84.25 27 ILE B C 1
ATOM 2423 O O . ILE B 1 27 ? 15.273 -45.594 -4.312 1 84.25 27 ILE B O 1
ATOM 2427 N N . ASN B 1 28 ? 15.773 -47.219 -5.633 1 82.5 28 ASN B N 1
ATOM 2428 C CA . ASN B 1 28 ? 17.016 -47.531 -4.922 1 82.5 28 ASN B CA 1
ATOM 2429 C C . ASN B 1 28 ? 18.125 -46.562 -5.328 1 82.5 28 ASN B C 1
ATOM 2431 O O . ASN B 1 28 ? 18.109 -46 -6.434 1 82.5 28 ASN B O 1
ATOM 2435 N N . TYR B 1 29 ? 19 -46.344 -4.387 1 85.12 29 TYR B N 1
ATOM 2436 C CA . TYR B 1 29 ? 20.141 -45.438 -4.535 1 85.12 29 TYR B CA 1
ATOM 2437 C C . TYR B 1 29 ? 20.953 -45.781 -5.766 1 85.12 29 TYR B C 1
ATOM 2439 O O . TYR B 1 29 ? 21.422 -44.906 -6.496 1 85.12 29 TYR B O 1
ATOM 2447 N N . THR B 1 30 ? 21.109 -47 -6.016 1 86.06 30 THR B N 1
ATOM 2448 C CA . THR B 1 30 ? 21.906 -47.469 -7.141 1 86.06 30 THR B CA 1
ATOM 2449 C C . THR B 1 30 ? 21.281 -47.062 -8.469 1 86.06 30 THR B C 1
ATOM 2451 O O . THR B 1 30 ? 21.984 -46.688 -9.414 1 86.06 30 THR B O 1
ATOM 2454 N N . THR B 1 31 ? 20.016 -47.094 -8.461 1 85 31 THR B N 1
ATOM 2455 C CA . THR B 1 31 ? 19.281 -46.719 -9.664 1 85 31 THR B CA 1
ATOM 2456 C C . THR B 1 31 ? 19.422 -45.219 -9.914 1 85 31 THR B C 1
ATOM 2458 O O . THR B 1 31 ? 19.578 -44.781 -11.055 1 85 31 THR B O 1
ATOM 2461 N N . VAL B 1 32 ? 19.422 -44.469 -8.828 1 90.75 32 VAL B N 1
ATOM 2462 C CA . VAL B 1 32 ? 19.578 -43 -8.953 1 90.75 32 VAL B CA 1
ATOM 2463 C C . VAL B 1 32 ? 20.938 -42.688 -9.555 1 90.75 32 VAL B C 1
ATOM 2465 O O . VAL B 1 32 ? 21.031 -41.906 -10.492 1 90.75 32 VAL B O 1
ATOM 2468 N N . SER B 1 33 ? 21.891 -43.281 -9.031 1 88.62 33 SER B N 1
ATOM 2469 C CA . SER B 1 33 ? 23.266 -43.062 -9.5 1 88.62 33 SER B CA 1
ATOM 2470 C C . SER B 1 33 ? 23.406 -43.438 -10.969 1 88.62 33 SER B C 1
ATOM 2472 O O . SER B 1 33 ? 24 -42.688 -11.75 1 88.62 33 SER B O 1
ATOM 2474 N N . ARG B 1 34 ? 22.844 -44.531 -11.328 1 88.25 34 ARG B N 1
ATOM 2475 C CA . ARG B 1 34 ? 22.922 -45.031 -12.703 1 88.25 34 ARG B CA 1
ATOM 2476 C C . ARG B 1 34 ? 22.219 -44.062 -13.656 1 88.25 34 ARG B C 1
ATOM 2478 O O . ARG B 1 34 ? 22.734 -43.781 -14.742 1 88.25 34 ARG B O 1
ATOM 2485 N N . ARG B 1 35 ? 21.078 -43.562 -13.234 1 87.81 35 ARG B N 1
ATOM 2486 C CA . ARG B 1 35 ? 20.312 -42.656 -14.07 1 87.81 35 ARG B CA 1
ATOM 2487 C C . ARG B 1 35 ? 21.047 -41.312 -14.273 1 87.81 35 ARG B C 1
ATOM 2489 O O . ARG B 1 35 ? 21.031 -40.75 -15.367 1 87.81 35 ARG B O 1
ATOM 2496 N N . ILE B 1 36 ? 21.719 -40.875 -13.25 1 90.5 36 ILE B N 1
ATOM 2497 C CA . ILE B 1 36 ? 22.469 -39.625 -13.336 1 90.5 36 ILE B CA 1
ATOM 2498 C C . ILE B 1 36 ? 23.641 -39.812 -14.305 1 90.5 36 ILE B C 1
ATOM 2500 O O . ILE B 1 36 ? 23.875 -38.969 -15.164 1 90.5 36 ILE B O 1
ATOM 2504 N N . LEU B 1 37 ? 24.312 -40.906 -14.195 1 88.12 37 LEU B N 1
ATOM 2505 C CA . LEU B 1 37 ? 25.438 -41.188 -15.078 1 88.12 37 LEU B CA 1
ATOM 2506 C C . LEU B 1 37 ? 24.984 -41.312 -16.531 1 88.12 37 LEU B C 1
ATOM 2508 O O . LEU B 1 37 ? 25.656 -40.844 -17.438 1 88.12 37 LEU B O 1
ATOM 2512 N N . ARG B 1 38 ? 23.875 -41.938 -16.641 1 86.62 38 ARG B N 1
ATOM 2513 C CA . ARG B 1 38 ? 23.312 -42.094 -17.984 1 86.62 38 ARG B CA 1
ATOM 2514 C C . ARG B 1 38 ? 22.953 -40.719 -18.578 1 86.62 38 ARG B C 1
ATOM 2516 O O . ARG B 1 38 ? 23.219 -40.469 -19.75 1 86.62 38 ARG B O 1
ATOM 2523 N N . ALA B 1 39 ? 22.344 -39.844 -17.781 1 87.31 39 ALA B N 1
ATOM 2524 C CA . ALA B 1 39 ? 22 -38.5 -18.234 1 87.31 39 ALA B CA 1
ATOM 2525 C C . ALA B 1 39 ? 23.25 -37.719 -18.609 1 87.31 39 ALA B C 1
ATOM 2527 O O . ALA B 1 39 ? 23.266 -37.031 -19.625 1 87.31 39 ALA B O 1
ATOM 2528 N N . GLU B 1 40 ? 24.25 -37.781 -17.844 1 89.31 40 GLU B N 1
ATOM 2529 C CA . GLU B 1 40 ? 25.5 -37.094 -18.094 1 89.31 40 GLU B CA 1
ATOM 2530 C C . GLU B 1 40 ? 26.172 -37.594 -19.359 1 89.31 40 GLU B C 1
ATOM 2532 O O . GLU B 1 40 ? 26.672 -36.812 -20.172 1 89.31 40 GLU B O 1
ATOM 2537 N N . ALA B 1 41 ? 26.172 -38.938 -19.547 1 87 41 ALA B N 1
ATOM 2538 C CA . ALA B 1 41 ? 26.766 -39.531 -20.734 1 87 41 ALA B CA 1
ATOM 2539 C C . ALA B 1 41 ? 26.016 -39.125 -22 1 87 41 ALA B C 1
ATOM 2541 O O . ALA B 1 41 ? 26.656 -38.812 -23.016 1 87 41 ALA B O 1
ATOM 2542 N N . ALA B 1 42 ? 24.719 -39.094 -21.906 1 82.19 42 ALA B N 1
ATOM 2543 C CA . ALA B 1 42 ? 23.906 -38.75 -23.062 1 82.19 42 ALA B CA 1
ATOM 2544 C C . ALA B 1 42 ? 24.094 -37.281 -23.438 1 82.19 42 ALA B C 1
ATOM 2546 O O . ALA B 1 42 ? 24.094 -36.938 -24.625 1 82.19 42 ALA B O 1
ATOM 2547 N N . LEU B 1 43 ? 24.297 -36.406 -22.406 1 81.88 43 LEU B N 1
ATOM 2548 C CA . LEU B 1 43 ? 24.375 -34.969 -22.625 1 81.88 43 LEU B CA 1
ATOM 2549 C C . LEU B 1 43 ? 25.828 -34.531 -22.844 1 81.88 43 LEU B C 1
ATOM 2551 O O . LEU B 1 43 ? 26.078 -33.438 -23.344 1 81.88 43 LEU B O 1
ATOM 2555 N N . GLY B 1 44 ? 26.703 -35.406 -22.516 1 85.94 44 GLY B N 1
ATOM 2556 C CA . GLY B 1 44 ? 28.109 -35.094 -22.625 1 85.94 44 GLY B CA 1
ATOM 2557 C C . GLY B 1 44 ? 28.594 -34.062 -21.641 1 85.94 44 GLY B C 1
ATOM 2558 O O . GLY B 1 44 ? 29.547 -33.312 -21.906 1 85.94 44 GLY B O 1
ATOM 2559 N N . GLU B 1 45 ? 27.812 -33.844 -20.625 1 85.38 45 GLU B N 1
ATOM 2560 C CA . GLU B 1 45 ? 28.109 -32.875 -19.578 1 85.38 45 GLU B CA 1
ATOM 2561 C C . GLU B 1 45 ? 28.016 -33.5 -18.203 1 85.38 45 GLU B C 1
ATOM 2563 O O . GLU B 1 45 ? 27.203 -34.406 -17.969 1 85.38 45 GLU B O 1
ATOM 2568 N N . VAL B 1 46 ? 28.891 -33 -17.359 1 89.31 46 VAL B N 1
ATOM 2569 C CA . VAL B 1 46 ? 28.797 -33.344 -15.938 1 89.31 46 VAL B CA 1
ATOM 2570 C C . VAL B 1 46 ? 27.719 -32.5 -15.273 1 89.31 46 VAL B C 1
ATOM 2572 O O . VAL B 1 46 ? 27.75 -31.266 -15.367 1 89.31 46 VAL B O 1
ATOM 2575 N N . LEU B 1 47 ? 26.766 -33.188 -14.656 1 91.94 47 LEU B N 1
ATOM 2576 C CA . LEU B 1 47 ? 25.625 -32.438 -14.117 1 91.94 47 LEU B CA 1
ATOM 2577 C C . LEU B 1 47 ? 25.812 -32.188 -12.625 1 91.94 47 LEU B C 1
ATOM 2579 O O . LEU B 1 47 ? 25.203 -31.266 -12.07 1 91.94 47 LEU B O 1
ATOM 2583 N N . PHE B 1 48 ? 26.656 -33 -11.922 1 91.81 48 PHE B N 1
ATOM 2584 C CA . PHE B 1 48 ? 26.828 -32.875 -10.484 1 91.81 48 PHE B CA 1
ATOM 2585 C C . PHE B 1 48 ? 28.297 -33 -10.102 1 91.81 48 PHE B C 1
ATOM 2587 O O . PHE B 1 48 ? 29.031 -33.75 -10.719 1 91.81 48 PHE B O 1
ATOM 2594 N N . GLU B 1 49 ? 28.625 -32.156 -9.07 1 89.62 49 GLU B N 1
ATOM 2595 C CA . GLU B 1 49 ? 29.906 -32.344 -8.375 1 89.62 49 GLU B CA 1
ATOM 2596 C C . GLU B 1 49 ? 29.703 -33.062 -7.047 1 89.62 49 GLU B C 1
ATOM 2598 O O . GLU B 1 49 ? 28.812 -32.719 -6.27 1 89.62 49 GLU B O 1
ATOM 2603 N N . ARG B 1 50 ? 30.484 -34.156 -6.902 1 86 50 ARG B N 1
ATOM 2604 C CA . ARG B 1 50 ? 30.391 -34.906 -5.656 1 86 50 ARG B CA 1
ATOM 2605 C C . ARG B 1 50 ? 31.203 -34.219 -4.551 1 86 50 ARG B C 1
ATOM 2607 O O . ARG B 1 50 ? 32.375 -33.938 -4.73 1 86 50 ARG B O 1
ATOM 2614 N N . LEU B 1 51 ? 30.469 -33.875 -3.566 1 81.75 51 LEU B N 1
ATOM 2615 C CA . LEU B 1 51 ? 31.078 -33.344 -2.355 1 81.75 51 LEU B CA 1
ATOM 2616 C C . LEU B 1 51 ? 31.016 -34.344 -1.213 1 81.75 51 LEU B C 1
ATOM 2618 O O . LEU B 1 51 ? 30.359 -35.375 -1.332 1 81.75 51 LEU B O 1
ATOM 2622 N N . ALA B 1 52 ? 31.719 -34.062 -0.056 1 80.06 52 ALA B N 1
ATOM 2623 C CA . ALA B 1 52 ? 31.734 -34.938 1.101 1 80.06 52 ALA B CA 1
ATOM 2624 C C . ALA B 1 52 ? 30.328 -35.125 1.667 1 80.06 52 ALA B C 1
ATOM 2626 O O . ALA B 1 52 ? 29.969 -36.219 2.141 1 80.06 52 ALA B O 1
ATOM 2627 N N . ASP B 1 53 ? 29.562 -34.156 1.43 1 75.81 53 ASP B N 1
ATOM 2628 C CA . ASP B 1 53 ? 28.281 -34.188 2.102 1 75.81 53 ASP B CA 1
ATOM 2629 C C . ASP B 1 53 ? 27.141 -34.281 1.089 1 75.81 53 ASP B C 1
ATOM 2631 O O . ASP B 1 53 ? 25.969 -34.094 1.443 1 75.81 53 ASP B O 1
ATOM 2635 N N . GLY B 1 54 ? 27.438 -34.469 -0.069 1 82.94 54 GLY B N 1
ATOM 2636 C CA . GLY B 1 54 ? 26.344 -34.625 -1.021 1 82.94 54 GLY B CA 1
ATOM 2637 C C . GLY B 1 54 ? 26.75 -34.25 -2.439 1 82.94 54 GLY B C 1
ATOM 2638 O O . GLY B 1 54 ? 27.891 -34.469 -2.836 1 82.94 54 GLY B O 1
ATOM 2639 N N . TYR B 1 55 ? 25.719 -33.875 -3.248 1 88.25 55 TYR B N 1
ATOM 2640 C CA . TYR B 1 55 ? 25.891 -33.531 -4.652 1 88.25 55 TYR B CA 1
ATOM 2641 C C . TYR B 1 55 ? 25.531 -32.062 -4.906 1 88.25 55 TYR B C 1
ATOM 2643 O O . TYR B 1 55 ? 24.5 -31.594 -4.414 1 88.25 55 TYR B O 1
ATOM 2651 N N . ARG B 1 56 ? 26.375 -31.406 -5.629 1 89.19 56 ARG B N 1
ATOM 2652 C CA . ARG B 1 56 ? 26.094 -30.031 -6.051 1 89.19 56 ARG B CA 1
ATOM 2653 C C . ARG B 1 56 ? 25.922 -29.953 -7.566 1 89.19 56 ARG B C 1
ATOM 2655 O O . ARG B 1 56 ? 26.797 -30.406 -8.32 1 89.19 56 ARG B O 1
ATOM 2662 N N . ALA B 1 57 ? 24.812 -29.344 -7.961 1 89.56 57 ALA B N 1
ATOM 2663 C CA . ALA B 1 57 ? 24.531 -29.25 -9.391 1 89.56 57 ALA B CA 1
ATOM 2664 C C . ALA B 1 57 ? 25.469 -28.25 -10.062 1 89.56 57 ALA B C 1
ATOM 2666 O O . ALA B 1 57 ? 25.766 -27.203 -9.508 1 89.56 57 ALA B O 1
ATOM 2667 N N . THR B 1 58 ? 26.031 -28.672 -11.266 1 88.25 58 THR B N 1
ATOM 2668 C CA . THR B 1 58 ? 26.734 -27.75 -12.141 1 88.25 58 THR B CA 1
ATOM 2669 C C . THR B 1 58 ? 25.75 -26.812 -12.852 1 88.25 58 THR B C 1
ATOM 2671 O O . THR B 1 58 ? 24.531 -26.953 -12.688 1 88.25 58 THR B O 1
ATOM 2674 N N . ASP B 1 59 ? 26.281 -25.922 -13.625 1 82.5 59 ASP B N 1
ATOM 2675 C CA . ASP B 1 59 ? 25.422 -25.062 -14.43 1 82.5 59 ASP B CA 1
ATOM 2676 C C . ASP B 1 59 ? 24.562 -25.875 -15.391 1 82.5 59 ASP B C 1
ATOM 2678 O O . ASP B 1 59 ? 23.375 -25.594 -15.562 1 82.5 59 ASP B O 1
ATOM 2682 N N . ALA B 1 60 ? 25.203 -26.828 -15.906 1 83.56 60 ALA B N 1
ATOM 2683 C CA . ALA B 1 60 ? 24.469 -27.734 -16.797 1 83.56 60 ALA B CA 1
ATOM 2684 C C . ALA B 1 60 ? 23.406 -28.516 -16.047 1 83.56 60 ALA B C 1
ATOM 2686 O O . ALA B 1 60 ? 22.297 -28.703 -16.547 1 83.56 60 ALA B O 1
ATOM 2687 N N . GLY B 1 61 ? 23.844 -28.922 -14.836 1 88.31 61 GLY B N 1
ATOM 2688 C CA . GLY B 1 61 ? 22.875 -29.625 -14 1 88.31 61 GLY B CA 1
ATOM 2689 C C . GLY B 1 61 ? 21.656 -28.781 -13.648 1 88.31 61 GLY B C 1
ATOM 2690 O O . GLY B 1 61 ? 20.531 -29.266 -13.703 1 88.31 61 GLY B O 1
ATOM 2691 N N . ARG B 1 62 ? 21.891 -27.625 -13.453 1 83.06 62 ARG B N 1
ATOM 2692 C CA . ARG B 1 62 ? 20.812 -26.703 -13.117 1 83.06 62 ARG B CA 1
ATOM 2693 C C . ARG B 1 62 ? 19.906 -26.453 -14.32 1 83.06 62 ARG B C 1
ATOM 2695 O O . ARG B 1 62 ? 18.688 -26.391 -14.18 1 83.06 62 ARG B O 1
ATOM 2702 N N . MET B 1 63 ? 20.469 -26.375 -15.414 1 80.56 63 MET B N 1
ATOM 2703 C CA . MET B 1 63 ? 19.719 -26.156 -16.641 1 80.56 63 MET B CA 1
ATOM 2704 C C . MET B 1 63 ? 18.828 -27.359 -16.953 1 80.56 63 MET B C 1
ATOM 2706 O O . MET B 1 63 ? 17.656 -27.188 -17.328 1 80.56 63 MET B O 1
ATOM 2710 N N . VAL B 1 64 ? 19.391 -28.484 -16.797 1 83.5 64 VAL B N 1
ATOM 2711 C CA . VAL B 1 64 ? 18.641 -29.703 -17.062 1 83.5 64 VAL B CA 1
ATOM 2712 C C . VAL B 1 64 ? 17.5 -29.828 -16.047 1 83.5 64 VAL B C 1
ATOM 2714 O O . VAL B 1 64 ? 16.375 -30.172 -16.422 1 83.5 64 VAL B O 1
ATOM 2717 N N . ALA B 1 65 ? 17.859 -29.516 -14.82 1 83.25 65 ALA B N 1
ATOM 2718 C CA . ALA B 1 65 ? 16.828 -29.578 -13.781 1 83.25 65 ALA B CA 1
ATOM 2719 C C . ALA B 1 65 ? 15.695 -28.594 -14.07 1 83.25 65 ALA B C 1
ATOM 2721 O O . ALA B 1 65 ? 14.523 -28.922 -13.875 1 83.25 65 ALA B O 1
ATOM 2722 N N . GLU B 1 66 ? 16.016 -27.562 -14.641 1 78.62 66 GLU B N 1
ATOM 2723 C CA . GLU B 1 66 ? 15.016 -26.547 -15 1 78.62 66 GLU B CA 1
ATOM 2724 C C . GLU B 1 66 ? 14.102 -27.047 -16.109 1 78.62 66 GLU B C 1
ATOM 2726 O O . GLU B 1 66 ? 12.891 -26.859 -16.062 1 78.62 66 GLU B O 1
ATOM 2731 N N . HIS B 1 67 ? 14.703 -27.609 -17.094 1 74.5 67 HIS B N 1
ATOM 2732 C CA . HIS B 1 67 ? 13.945 -28.172 -18.203 1 74.5 67 HIS B CA 1
ATOM 2733 C C . HIS B 1 67 ? 13.078 -29.344 -17.734 1 74.5 67 HIS B C 1
ATOM 2735 O O . HIS B 1 67 ? 11.906 -29.438 -18.125 1 74.5 67 HIS B O 1
ATOM 2741 N N . ALA B 1 68 ? 13.602 -30.203 -16.891 1 78.56 68 ALA B N 1
ATOM 2742 C CA . ALA B 1 68 ? 12.867 -31.344 -16.359 1 78.56 68 ALA B CA 1
ATOM 2743 C C . ALA B 1 68 ? 11.688 -30.891 -15.508 1 78.56 68 ALA B C 1
ATOM 2745 O O . ALA B 1 68 ? 10.609 -31.469 -15.57 1 78.56 68 ALA B O 1
ATOM 2746 N N . ALA B 1 69 ? 11.93 -29.906 -14.844 1 76.12 69 ALA B N 1
ATOM 2747 C CA . ALA B 1 69 ? 10.867 -29.344 -14.016 1 76.12 69 ALA B CA 1
ATOM 2748 C C . ALA B 1 69 ? 9.711 -28.828 -14.875 1 76.12 69 ALA B C 1
ATOM 2750 O O . ALA B 1 69 ? 8.547 -29.031 -14.539 1 76.12 69 ALA B O 1
ATOM 2751 N N . GLY B 1 70 ? 10.008 -28.266 -15.969 1 68.75 70 GLY B N 1
ATOM 2752 C CA . GLY B 1 70 ? 9.008 -27.844 -16.938 1 68.75 70 GLY B CA 1
ATOM 2753 C C . GLY B 1 70 ? 8.227 -29 -17.531 1 68.75 70 GLY B C 1
ATOM 2754 O O . GLY B 1 70 ? 7.004 -28.922 -17.672 1 68.75 70 GLY B O 1
ATOM 2755 N N . MET B 1 71 ? 8.93 -30.047 -17.891 1 63.78 71 MET B N 1
ATOM 2756 C CA . MET B 1 71 ? 8.305 -31.234 -18.453 1 63.78 71 MET B CA 1
ATOM 2757 C C . MET B 1 71 ? 7.414 -31.922 -17.422 1 63.78 71 MET B C 1
ATOM 2759 O O . MET B 1 71 ? 6.32 -32.375 -17.766 1 63.78 71 MET B O 1
ATOM 2763 N N . GLU B 1 72 ? 7.867 -32.062 -16.281 1 65 72 GLU B N 1
ATOM 2764 C CA . GLU B 1 72 ? 7.059 -32.625 -15.211 1 65 72 GLU B CA 1
ATOM 2765 C C . GLU B 1 72 ? 5.781 -31.828 -14.984 1 65 72 GLU B C 1
ATOM 2767 O O . GLU B 1 72 ? 4.699 -32.406 -14.828 1 65 72 GLU B O 1
ATOM 2772 N N . ALA B 1 73 ? 5.84 -30.625 -15.148 1 62.09 73 ALA B N 1
ATOM 2773 C CA . ALA B 1 73 ? 4.699 -29.734 -15.008 1 62.09 73 ALA B CA 1
ATOM 2774 C C . ALA B 1 73 ? 3.695 -29.938 -16.141 1 62.09 73 ALA B C 1
ATOM 2776 O O . ALA B 1 73 ? 2.484 -29.953 -15.914 1 62.09 73 ALA B O 1
ATOM 2777 N N . ARG B 1 74 ? 4.109 -30.125 -17.344 1 57.62 74 ARG B N 1
ATOM 2778 C CA . ARG B 1 74 ? 3.254 -30.375 -18.5 1 57.62 74 ARG B CA 1
ATOM 2779 C C . ARG B 1 74 ? 2.57 -31.734 -18.391 1 57.62 74 ARG B C 1
ATOM 2781 O O . ARG B 1 74 ? 1.402 -31.875 -18.766 1 57.62 74 ARG B O 1
ATOM 2788 N N . GLN B 1 75 ? 3.275 -32.719 -17.969 1 53.38 75 GLN B N 1
ATOM 2789 C CA . GLN B 1 75 ? 2.684 -34.031 -17.75 1 53.38 75 GLN B CA 1
ATOM 2790 C C . GLN B 1 75 ? 1.626 -33.969 -16.641 1 53.38 75 GLN B C 1
ATOM 2792 O O . GLN B 1 75 ? 0.549 -34.562 -16.781 1 53.38 75 GLN B O 1
ATOM 2797 N N . ASP B 1 76 ? 2.012 -33.375 -15.641 1 53.84 76 ASP B N 1
ATOM 2798 C CA . ASP B 1 76 ? 1.038 -33.25 -14.562 1 53.84 76 ASP B CA 1
ATOM 2799 C C . ASP B 1 76 ? -0.182 -32.438 -15.023 1 53.84 76 ASP B C 1
ATOM 2801 O O . ASP B 1 76 ? -1.315 -32.781 -14.664 1 53.84 76 ASP B O 1
ATOM 2805 N N . ASP B 1 77 ? 0.012 -31.5 -15.812 1 51.97 77 ASP B N 1
ATOM 2806 C CA . ASP B 1 77 ? -1.077 -30.75 -16.438 1 51.97 77 ASP B CA 1
ATOM 2807 C C . ASP B 1 77 ? -1.963 -31.672 -17.266 1 51.97 77 ASP B C 1
ATOM 2809 O O . ASP B 1 77 ? -3.191 -31.594 -17.219 1 51.97 77 ASP B O 1
ATOM 2813 N N . LEU B 1 78 ? -1.376 -32.469 -18.094 1 44.91 78 LEU B N 1
ATOM 2814 C CA . LEU B 1 78 ? -2.119 -33.438 -18.922 1 44.91 78 LEU B CA 1
ATOM 2815 C C . LEU B 1 78 ? -2.898 -34.406 -18.047 1 44.91 78 LEU B C 1
ATOM 2817 O O . LEU B 1 78 ? -4.074 -34.656 -18.297 1 44.91 78 LEU B O 1
ATOM 2821 N N . LEU B 1 79 ? -2.207 -34.844 -17.047 1 44.06 79 LEU B N 1
ATOM 2822 C CA . LEU B 1 79 ? -2.902 -35.75 -16.156 1 44.06 79 LEU B CA 1
ATOM 2823 C C . LEU B 1 79 ? -4.023 -35.062 -15.406 1 44.06 79 LEU B C 1
ATOM 2825 O O . LEU B 1 79 ? -5.105 -35.594 -15.219 1 44.06 79 LEU B O 1
ATOM 2829 N N . ARG B 1 80 ? -3.658 -33.875 -15.016 1 46.31 80 ARG B N 1
ATOM 2830 C CA . ARG B 1 80 ? -4.648 -33.062 -14.32 1 46.31 80 ARG B CA 1
ATOM 2831 C C . ARG B 1 80 ? -5.812 -32.688 -15.242 1 46.31 80 ARG B C 1
ATOM 2833 O O . ARG B 1 80 ? -6.977 -32.75 -14.836 1 46.31 80 ARG B O 1
ATOM 2840 N N . ARG B 1 81 ? -5.562 -32.344 -16.406 1 45.53 81 ARG B N 1
ATOM 2841 C CA . ARG B 1 81 ? -6.613 -32.125 -17.391 1 45.53 81 ARG B CA 1
ATOM 2842 C C . ARG B 1 81 ? -7.43 -33.406 -17.594 1 45.53 81 ARG B C 1
ATOM 2844 O O . ARG B 1 81 ? -8.648 -33.344 -17.781 1 45.53 81 ARG B O 1
ATOM 2851 N N . LEU B 1 82 ? -6.766 -34.375 -17.609 1 41.16 82 LEU B N 1
ATOM 2852 C CA . LEU B 1 82 ? -7.465 -35.625 -17.75 1 41.16 82 LEU B CA 1
ATOM 2853 C C . LEU B 1 82 ? -8.18 -36 -16.453 1 41.16 82 LEU B C 1
ATOM 2855 O O . LEU B 1 82 ? -9.281 -36.562 -16.484 1 41.16 82 LEU B O 1
ATOM 2859 N N . GLN B 1 83 ? -7.469 -35.781 -15.289 1 41.69 83 GLN B N 1
ATOM 2860 C CA . GLN B 1 83 ? -8.148 -36 -14.016 1 41.69 83 GLN B CA 1
ATOM 2861 C C . GLN B 1 83 ? -9.078 -34.844 -13.688 1 41.69 83 GLN B C 1
ATOM 2863 O O . GLN B 1 83 ? -10.047 -35 -12.945 1 41.69 83 GLN B O 1
ATOM 2868 N N . SER B 1 84 ? -8.625 -33.594 -13.93 1 44.88 84 SER B N 1
ATOM 2869 C CA . SER B 1 84 ? -9.422 -32.406 -13.656 1 44.88 84 SER B CA 1
ATOM 2870 C C . SER B 1 84 ? -10.711 -32.406 -14.477 1 44.88 84 SER B C 1
ATOM 2872 O O . SER B 1 84 ? -11.547 -31.516 -14.328 1 44.88 84 SER B O 1
ATOM 2874 N N . ARG B 1 85 ? -10.711 -33.062 -15.578 1 44.06 85 ARG B N 1
ATOM 2875 C CA . ARG B 1 85 ? -12.062 -33.031 -16.125 1 44.06 85 ARG B CA 1
ATOM 2876 C C . ARG B 1 85 ? -13.102 -33.125 -15 1 44.06 85 ARG B C 1
ATOM 2878 O O . ARG B 1 85 ? -14.125 -32.438 -15.039 1 44.06 85 ARG B O 1
ATOM 2885 N N . ASP B 1 86 ? -13.289 -34.219 -14.273 1 41.53 86 ASP B N 1
ATOM 2886 C CA . ASP B 1 86 ? -14.492 -34.406 -13.477 1 41.53 86 ASP B CA 1
ATOM 2887 C C . ASP B 1 86 ? -14.383 -33.719 -12.125 1 41.53 86 ASP B C 1
ATOM 2889 O O . ASP B 1 86 ? -15.391 -33.469 -11.461 1 41.53 86 ASP B O 1
ATOM 2893 N N . GLN B 1 87 ? -13.211 -33.594 -11.297 1 50.28 87 GLN B N 1
ATOM 2894 C CA . GLN B 1 87 ? -13.43 -33.25 -9.898 1 50.28 87 GLN B CA 1
ATOM 2895 C C . GLN B 1 87 ? -13.273 -31.734 -9.703 1 50.28 87 GLN B C 1
ATOM 2897 O O . GLN B 1 87 ? -12.156 -31.203 -9.766 1 50.28 87 GLN B O 1
ATOM 2902 N N . SER B 1 88 ? -14.188 -30.875 -9.875 1 70.69 88 SER B N 1
ATOM 2903 C CA . SER B 1 88 ? -14.406 -29.469 -9.586 1 70.69 88 SER B CA 1
ATOM 2904 C C . SER B 1 88 ? -13.781 -29.062 -8.258 1 70.69 88 SER B C 1
ATOM 2906 O O . SER B 1 88 ? -14.148 -29.594 -7.207 1 70.69 88 SER B O 1
ATOM 2908 N N . LEU B 1 89 ? -12.445 -28.484 -8.242 1 87.62 89 LEU B N 1
ATOM 2909 C CA . LEU B 1 89 ? -11.852 -27.984 -7.004 1 87.62 89 LEU B CA 1
ATOM 2910 C C . LEU B 1 89 ? -12.828 -27.094 -6.254 1 87.62 89 LEU B C 1
ATOM 2912 O O . LEU B 1 89 ? -13.594 -26.344 -6.871 1 87.62 89 LEU B O 1
ATOM 2916 N N . SER B 1 90 ? -12.93 -27.359 -5.023 1 88.62 90 SER B N 1
ATOM 2917 C CA . SER B 1 90 ? -13.797 -26.531 -4.191 1 88.62 90 SER B CA 1
ATOM 2918 C C . SER B 1 90 ? -13.172 -26.25 -2.83 1 88.62 90 SER B C 1
ATOM 2920 O O . SER B 1 90 ? -12.18 -26.891 -2.461 1 88.62 90 SER B O 1
ATOM 2922 N N . GLY B 1 91 ? -13.672 -25.234 -2.172 1 91.19 91 GLY B N 1
ATOM 2923 C CA . GLY B 1 91 ? -13.188 -24.906 -0.841 1 91.19 91 GLY B CA 1
ATOM 2924 C C . GLY B 1 91 ? -12.32 -23.656 -0.812 1 91.19 91 GLY B C 1
ATOM 2925 O O . GLY B 1 91 ? -12.461 -22.781 -1.668 1 91.19 91 GLY B O 1
ATOM 2926 N N . GLU B 1 92 ? -11.453 -23.641 0.235 1 92.19 92 GLU B N 1
ATOM 2927 C CA . GLU B 1 92 ? -10.664 -22.422 0.443 1 92.19 92 GLU B CA 1
ATOM 2928 C C . GLU B 1 92 ? -9.203 -22.641 0.075 1 92.19 92 GLU B C 1
ATOM 2930 O O . GLU B 1 92 ? -8.641 -23.703 0.343 1 92.19 92 GLU B O 1
ATOM 2935 N N . LEU B 1 93 ? -8.672 -21.719 -0.509 1 94.38 93 LEU B N 1
ATOM 2936 C CA . LEU B 1 93 ? -7.238 -21.641 -0.766 1 94.38 93 LEU B CA 1
ATOM 2937 C C . LEU B 1 93 ? -6.637 -20.391 -0.128 1 94.38 93 LEU B C 1
ATOM 2939 O O . LEU B 1 93 ? -7.043 -19.281 -0.444 1 94.38 93 LEU B O 1
ATOM 2943 N N . VAL B 1 94 ? -5.688 -20.594 0.757 1 94.31 94 VAL B N 1
ATOM 2944 C CA . VAL B 1 94 ? -5.078 -19.484 1.471 1 94.31 94 VAL B CA 1
ATOM 2945 C C . VAL B 1 94 ? -3.682 -19.219 0.916 1 94.31 94 VAL B C 1
ATOM 2947 O O . VAL B 1 94 ? -2.816 -20.094 0.944 1 94.31 94 VAL B O 1
ATOM 2950 N N . ILE B 1 95 ? -3.494 -17.984 0.459 1 94.56 95 ILE B N 1
ATOM 2951 C CA . ILE B 1 95 ? -2.227 -17.578 -0.137 1 94.56 95 ILE B CA 1
ATOM 2952 C C . ILE B 1 95 ? -1.674 -16.359 0.606 1 94.56 95 ILE B C 1
ATOM 2954 O O . ILE B 1 95 ? -2.428 -15.469 0.987 1 94.56 95 ILE B O 1
ATOM 2958 N N . THR B 1 96 ? -0.362 -16.344 0.784 1 93.44 96 THR B N 1
ATOM 2959 C CA . THR B 1 96 ? 0.3 -15.125 1.257 1 93.44 96 THR B CA 1
ATOM 2960 C C . THR B 1 96 ? 1.234 -14.57 0.187 1 93.44 96 THR B C 1
ATOM 2962 O O . THR B 1 96 ? 1.857 -15.328 -0.558 1 93.44 96 THR B O 1
ATOM 2965 N N . ALA B 1 97 ? 1.276 -13.305 0.092 1 94.38 97 ALA B N 1
ATOM 2966 C CA . ALA B 1 97 ? 2.131 -12.633 -0.885 1 94.38 97 ALA B CA 1
ATOM 2967 C C . ALA B 1 97 ? 2.525 -11.234 -0.403 1 94.38 97 ALA B C 1
ATOM 2969 O O . ALA B 1 97 ? 1.811 -10.625 0.393 1 94.38 97 ALA B O 1
ATOM 2970 N N . PRO B 1 98 ? 3.67 -10.781 -0.938 1 93.81 98 PRO B N 1
ATOM 2971 C CA . PRO B 1 98 ? 3.992 -9.383 -0.636 1 93.81 98 PRO B CA 1
ATOM 2972 C C . PRO B 1 98 ? 2.906 -8.414 -1.101 1 93.81 98 PRO B C 1
ATOM 2974 O O . PRO B 1 98 ? 2.418 -8.523 -2.229 1 93.81 98 PRO B O 1
ATOM 2977 N N . GLN B 1 99 ? 2.689 -7.508 -0.342 1 93.25 99 GLN B N 1
ATOM 2978 C CA . GLN B 1 99 ? 1.554 -6.602 -0.48 1 93.25 99 GLN B CA 1
ATOM 2979 C C . GLN B 1 99 ? 1.523 -5.965 -1.865 1 93.25 99 GLN B C 1
ATOM 2981 O O . GLN B 1 99 ? 0.506 -6.02 -2.559 1 93.25 99 GLN B O 1
ATOM 2986 N N . LEU B 1 100 ? 2.623 -5.402 -2.271 1 93.62 100 LEU B N 1
ATOM 2987 C CA . LEU B 1 100 ? 2.637 -4.578 -3.477 1 93.62 100 LEU B CA 1
ATOM 2988 C C . LEU B 1 100 ? 2.842 -5.441 -4.719 1 93.62 100 LEU B C 1
ATOM 2990 O O . LEU B 1 100 ? 2.77 -4.941 -5.844 1 93.62 100 LEU B O 1
ATOM 2994 N N . LEU B 1 101 ? 3.012 -6.719 -4.523 1 96.12 101 LEU B N 1
ATOM 2995 C CA . LEU B 1 101 ? 3.08 -7.668 -5.629 1 96.12 101 LEU B CA 1
ATOM 2996 C C . LEU B 1 101 ? 1.685 -8.125 -6.039 1 96.12 101 LEU B C 1
ATOM 2998 O O . LEU B 1 101 ? 1.485 -8.586 -7.164 1 96.12 101 LEU B O 1
ATOM 3002 N N . VAL B 1 102 ? 0.769 -8.039 -5.184 1 96.25 102 VAL B N 1
ATOM 3003 C CA . VAL B 1 102 ? -0.563 -8.609 -5.352 1 96.25 102 VAL B CA 1
ATOM 3004 C C . VAL B 1 102 ? -1.247 -7.98 -6.562 1 96.25 102 VAL B C 1
ATOM 3006 O O . VAL B 1 102 ? -1.664 -8.688 -7.484 1 96.25 102 VAL B O 1
ATOM 3009 N N . GLY B 1 103 ? -1.303 -6.746 -6.645 1 94.94 103 GLY B N 1
ATOM 3010 C CA . GLY B 1 103 ? -2.045 -6.059 -7.688 1 94.94 103 GLY B CA 1
ATOM 3011 C C . GLY B 1 103 ? -1.53 -6.359 -9.086 1 94.94 103 GLY B C 1
ATOM 3012 O O . GLY B 1 103 ? -2.234 -6.965 -9.891 1 94.94 103 GLY B O 1
ATOM 3013 N N . PRO B 1 104 ? -0.354 -6.07 -9.25 1 95.06 104 PRO B N 1
ATOM 3014 C CA . PRO B 1 104 ? 0.142 -6.141 -10.625 1 95.06 104 PRO B CA 1
ATOM 3015 C C . PRO B 1 104 ? 0.416 -7.574 -11.078 1 95.06 104 PRO B C 1
ATOM 3017 O O . PRO B 1 104 ? 0.296 -7.883 -12.266 1 95.06 104 PRO B O 1
ATOM 3020 N N . HIS B 1 105 ? 0.715 -8.461 -10.117 1 97.19 105 HIS B N 1
ATOM 3021 C CA . HIS B 1 105 ? 1.251 -9.711 -10.648 1 97.19 105 HIS B CA 1
ATOM 3022 C C . HIS B 1 105 ? 0.541 -10.922 -10.039 1 97.19 105 HIS B C 1
ATOM 3024 O O . HIS B 1 105 ? 0.524 -12 -10.633 1 97.19 105 HIS B O 1
ATOM 3030 N N . VAL B 1 106 ? -0.045 -10.797 -8.914 1 97.88 106 VAL B N 1
ATOM 3031 C CA . VAL B 1 106 ? -0.714 -11.945 -8.305 1 97.88 106 VAL B CA 1
ATOM 3032 C C . VAL B 1 106 ? -2.197 -11.93 -8.672 1 97.88 106 VAL B C 1
ATOM 3034 O O . VAL B 1 106 ? -2.793 -12.977 -8.922 1 97.88 106 VAL B O 1
ATOM 3037 N N . ALA B 1 107 ? -2.748 -10.758 -8.75 1 96.88 107 ALA B N 1
ATOM 3038 C CA . ALA B 1 107 ? -4.176 -10.602 -9.023 1 96.88 107 ALA B CA 1
ATOM 3039 C C . ALA B 1 107 ? -4.543 -11.188 -10.383 1 96.88 107 ALA B C 1
ATOM 3041 O O . ALA B 1 107 ? -5.539 -11.906 -10.508 1 96.88 107 ALA B O 1
ATOM 3042 N N . PRO B 1 108 ? -3.783 -10.953 -11.414 1 95.25 108 PRO B N 1
ATOM 3043 C CA . PRO B 1 108 ? -4.113 -11.578 -12.695 1 95.25 108 PRO B CA 1
ATOM 3044 C C . PRO B 1 108 ? -4.125 -13.102 -12.625 1 95.25 108 PRO B C 1
ATOM 3046 O O . PRO B 1 108 ? -4.941 -13.75 -13.289 1 95.25 108 PRO B O 1
ATOM 3049 N N . VAL B 1 109 ? -3.24 -13.625 -11.828 1 97.06 109 VAL B N 1
ATOM 3050 C CA . VAL B 1 109 ? -3.193 -15.07 -11.625 1 97.06 109 VAL B CA 1
ATOM 3051 C C . VAL B 1 109 ? -4.457 -15.531 -10.906 1 97.06 109 VAL B C 1
ATOM 3053 O O . VAL B 1 109 ? -5.078 -16.516 -11.297 1 97.06 109 VAL B O 1
ATOM 3056 N N . MET B 1 110 ? -4.812 -14.82 -9.898 1 96.81 110 MET B N 1
ATOM 3057 C CA . MET B 1 110 ? -6.023 -15.125 -9.141 1 96.81 110 MET B CA 1
ATOM 3058 C C . MET B 1 110 ? -7.254 -15.094 -10.047 1 96.81 110 MET B C 1
ATOM 3060 O O . MET B 1 110 ? -8.148 -15.938 -9.914 1 96.81 110 MET B O 1
ATOM 3064 N N . ALA B 1 111 ? -7.281 -14.156 -10.922 1 93.12 111 ALA B N 1
ATOM 3065 C CA . ALA B 1 111 ? -8.406 -14.016 -11.844 1 93.12 111 ALA B CA 1
ATOM 3066 C C . ALA B 1 111 ? -8.547 -15.258 -12.719 1 93.12 111 ALA B C 1
ATOM 3068 O O . ALA B 1 111 ? -9.633 -15.828 -12.836 1 93.12 111 ALA B O 1
ATOM 3069 N N . ARG B 1 112 ? -7.449 -15.656 -13.273 1 91.94 112 ARG B N 1
ATOM 3070 C CA . ARG B 1 112 ? -7.445 -16.812 -14.148 1 91.94 112 ARG B CA 1
ATOM 3071 C C . ARG B 1 112 ? -7.797 -18.094 -13.383 1 91.94 112 ARG B C 1
ATOM 3073 O O . ARG B 1 112 ? -8.578 -18.906 -13.859 1 91.94 112 ARG B O 1
ATOM 3080 N N . PHE B 1 113 ? -7.211 -18.203 -12.219 1 94.62 113 PHE B N 1
ATOM 3081 C CA . PHE B 1 113 ? -7.488 -19.359 -11.383 1 94.62 113 PHE B CA 1
ATOM 3082 C C . PHE B 1 113 ? -8.961 -19.406 -10.992 1 94.62 113 PHE B C 1
ATOM 3084 O O . PHE B 1 113 ? -9.602 -20.469 -11.094 1 94.62 113 PHE B O 1
ATOM 3091 N N . ALA B 1 114 ? -9.516 -18.281 -10.594 1 90.44 114 ALA B N 1
ATOM 3092 C CA . ALA B 1 114 ? -10.898 -18.203 -10.148 1 90.44 114 ALA B CA 1
ATOM 3093 C C . ALA B 1 114 ? -11.859 -18.5 -11.297 1 90.44 114 ALA B C 1
ATOM 3095 O O . ALA B 1 114 ? -12.938 -19.062 -11.086 1 90.44 114 ALA B O 1
ATOM 3096 N N . ALA B 1 115 ? -11.523 -18.109 -12.461 1 86.81 115 ALA B N 1
ATOM 3097 C CA . ALA B 1 115 ? -12.344 -18.406 -13.633 1 86.81 115 ALA B CA 1
ATOM 3098 C C . ALA B 1 115 ? -12.375 -19.906 -13.914 1 86.81 115 ALA B C 1
ATOM 3100 O O . ALA B 1 115 ? -13.422 -20.453 -14.273 1 86.81 115 ALA B O 1
ATOM 3101 N N . ALA B 1 116 ? -11.273 -20.531 -13.711 1 88.44 116 ALA B N 1
ATOM 3102 C CA . ALA B 1 116 ? -11.148 -21.969 -13.969 1 88.44 116 ALA B CA 1
ATOM 3103 C C . ALA B 1 116 ? -11.758 -22.781 -12.844 1 88.44 116 ALA B C 1
ATOM 3105 O O . ALA B 1 116 ? -12.25 -23.891 -13.07 1 88.44 116 ALA B O 1
ATOM 3106 N N . HIS B 1 117 ? -11.719 -22.219 -11.68 1 91.81 117 HIS B N 1
ATOM 3107 C CA . HIS B 1 117 ? -12.195 -22.938 -10.5 1 91.81 117 HIS B CA 1
ATOM 3108 C C . HIS B 1 117 ? -13.148 -22.078 -9.68 1 91.81 117 HIS B C 1
ATOM 3110 O O . HIS B 1 117 ? -12.828 -21.672 -8.562 1 91.81 117 HIS B O 1
ATOM 3116 N N . PRO B 1 118 ? -14.344 -21.969 -10.125 1 87.19 118 P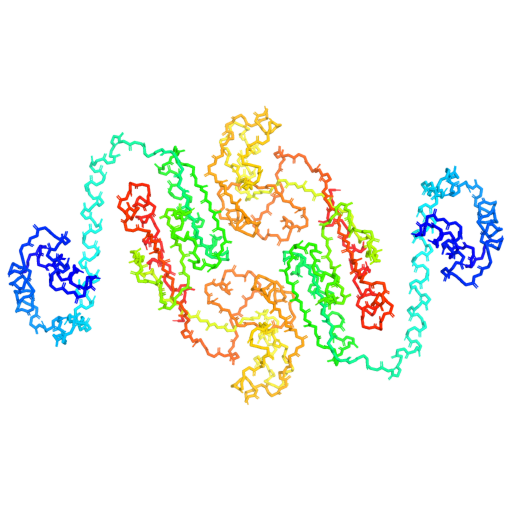RO B N 1
ATOM 3117 C CA . PRO B 1 118 ? -15.289 -21.016 -9.539 1 87.19 118 PRO B CA 1
ATOM 3118 C C . PRO B 1 118 ? -15.742 -21.422 -8.141 1 87.19 118 PRO B C 1
ATOM 3120 O O . PRO B 1 118 ? -16.312 -20.609 -7.406 1 87.19 118 PRO B O 1
ATOM 3123 N N . GLN B 1 119 ? -15.5 -22.625 -7.797 1 88.5 119 GLN B N 1
ATOM 3124 C CA . GLN B 1 119 ? -15.977 -23.109 -6.5 1 88.5 119 GLN B CA 1
ATOM 3125 C C . GLN B 1 119 ? -14.898 -22.953 -5.434 1 88.5 119 GLN B C 1
ATOM 3127 O O . GLN B 1 119 ? -15.109 -23.297 -4.27 1 88.5 119 GLN B O 1
ATOM 3132 N N . VAL B 1 120 ? -13.781 -22.422 -5.773 1 93.06 120 VAL B N 1
ATOM 3133 C CA . VAL B 1 120 ? -12.703 -22.172 -4.82 1 93.06 120 VAL B CA 1
ATOM 3134 C C . VAL B 1 120 ? -12.75 -20.719 -4.359 1 93.06 120 VAL B C 1
ATOM 3136 O O . VAL B 1 120 ? -12.859 -19.797 -5.18 1 93.06 120 VAL B O 1
ATOM 3139 N N . GLN B 1 121 ? -12.758 -20.5 -3.084 1 93.81 121 GLN B N 1
ATOM 3140 C CA . GLN B 1 121 ? -12.609 -19.172 -2.514 1 93.81 121 GLN B CA 1
ATOM 3141 C C . GLN B 1 121 ? -11.164 -18.891 -2.129 1 93.81 121 GLN B C 1
ATOM 3143 O O . GLN B 1 121 ? -10.555 -19.656 -1.374 1 93.81 121 GLN B O 1
ATOM 3148 N N . ILE B 1 122 ? -10.617 -17.812 -2.605 1 96.12 122 ILE B N 1
ATOM 3149 C CA . ILE B 1 122 ? -9.227 -17.484 -2.342 1 96.12 122 ILE B CA 1
ATOM 3150 C C . ILE B 1 122 ? -9.148 -16.484 -1.18 1 96.12 122 ILE B C 1
ATOM 3152 O O . ILE B 1 122 ? -9.844 -15.469 -1.175 1 96.12 122 ILE B O 1
ATOM 3156 N N . HIS B 1 123 ? -8.352 -16.828 -0.225 1 94.81 123 HIS B N 1
ATOM 3157 C CA . HIS B 1 123 ? -7.973 -15.93 0.864 1 94.81 123 HIS B CA 1
ATOM 3158 C C . HIS B 1 123 ? -6.52 -15.492 0.738 1 94.81 123 HIS B C 1
ATOM 3160 O O . HIS B 1 123 ? -5.609 -16.312 0.809 1 94.81 123 HIS B O 1
ATOM 3166 N N . LEU B 1 124 ? -6.352 -14.234 0.526 1 95.56 124 LEU B N 1
ATOM 3167 C CA . LEU B 1 124 ? -4.992 -13.734 0.367 1 95.56 124 LEU B CA 1
ATOM 3168 C C . LEU B 1 124 ? -4.602 -12.844 1.544 1 95.56 124 LEU B C 1
ATOM 3170 O O . LEU B 1 124 ? -5.316 -11.898 1.878 1 95.56 124 LEU B O 1
ATOM 3174 N N . ARG B 1 125 ? -3.506 -13.156 2.143 1 92.44 125 ARG B N 1
ATOM 3175 C CA . ARG B 1 125 ? -2.891 -12.344 3.188 1 92.44 125 ARG B CA 1
ATOM 3176 C C . ARG B 1 125 ? -1.637 -11.641 2.67 1 92.44 125 ARG B C 1
ATOM 3178 O O . ARG B 1 125 ? -0.696 -12.297 2.217 1 92.44 125 ARG B O 1
ATOM 3185 N N . ALA B 1 126 ? -1.695 -10.336 2.807 1 91.5 126 ALA B N 1
ATOM 3186 C CA . ALA B 1 126 ? -0.584 -9.539 2.289 1 91.5 126 ALA B CA 1
ATOM 3187 C C . ALA B 1 126 ? 0.459 -9.281 3.371 1 91.5 126 ALA B C 1
ATOM 3189 O O . ALA B 1 126 ? 0.289 -8.391 4.207 1 91.5 126 ALA B O 1
ATOM 3190 N N . THR B 1 127 ? 1.488 -9.93 3.439 1 81.12 127 THR B N 1
ATOM 3191 C CA . THR B 1 127 ? 2.541 -9.789 4.438 1 81.12 127 THR B CA 1
ATOM 3192 C C . THR B 1 127 ? 3.895 -10.188 3.861 1 81.12 127 THR B C 1
ATOM 3194 O O . THR B 1 127 ? 3.969 -11.031 2.963 1 81.12 127 THR B O 1
ATOM 3197 N N . ASN B 1 128 ? 4.938 -9.445 4.43 1 69.94 128 ASN B N 1
ATOM 3198 C CA . ASN B 1 128 ? 6.301 -9.789 4.039 1 69.94 128 ASN B CA 1
ATOM 3199 C C . ASN B 1 128 ? 6.879 -10.883 4.926 1 69.94 128 ASN B C 1
ATOM 3201 O O . ASN B 1 128 ? 7.957 -11.414 4.645 1 69.94 128 ASN B O 1
ATOM 3205 N N . ASP B 1 129 ? 6.375 -11.008 6.191 1 57.62 129 ASP B N 1
ATOM 3206 C CA . ASP B 1 129 ? 6.945 -11.883 7.211 1 57.62 129 ASP B CA 1
ATOM 3207 C C . ASP B 1 129 ? 7.059 -13.312 6.699 1 57.62 129 ASP B C 1
ATOM 3209 O O . ASP B 1 129 ? 6.148 -13.812 6.035 1 57.62 129 ASP B O 1
ATOM 3213 N N . LEU B 1 130 ? 8.312 -13.789 6.629 1 48.53 130 LEU B N 1
ATOM 3214 C CA . LEU B 1 130 ? 8.516 -15.211 6.379 1 48.53 130 LEU B CA 1
ATOM 3215 C C . LEU B 1 130 ? 7.668 -16.062 7.316 1 48.53 130 LEU B C 1
ATOM 3217 O O . LEU B 1 130 ? 7.664 -17.281 7.215 1 48.53 130 LEU B O 1
ATOM 3221 N N . LEU B 1 131 ? 7.488 -15.562 8.477 1 43.84 131 LEU B N 1
ATOM 3222 C CA . LEU B 1 131 ? 7.133 -16.297 9.688 1 43.84 131 LEU B CA 1
ATOM 3223 C C . LEU B 1 131 ? 6.262 -17.5 9.359 1 43.84 131 LEU B C 1
ATOM 3225 O O . LEU B 1 131 ? 6.574 -18.625 9.766 1 43.84 131 LEU B O 1
ATOM 3229 N N . ASP B 1 132 ? 4.773 -17.469 9.461 1 44.97 132 ASP B N 1
ATOM 3230 C CA . ASP B 1 132 ? 3.908 -18.484 10.047 1 44.97 132 ASP B CA 1
ATOM 3231 C C . ASP B 1 132 ? 3.727 -19.672 9.102 1 44.97 132 ASP B C 1
ATOM 3233 O O . ASP B 1 132 ? 2.686 -19.797 8.453 1 44.97 132 ASP B O 1
ATOM 3237 N N . LEU B 1 133 ? 4.426 -19.766 8.125 1 48.66 133 LEU B N 1
ATOM 3238 C CA . LEU B 1 133 ? 4.18 -20.984 7.355 1 48.66 133 LEU B CA 1
ATOM 3239 C C . LEU B 1 133 ? 4.227 -22.203 8.258 1 48.66 133 LEU B C 1
ATOM 3241 O O . LEU B 1 133 ? 3.713 -23.266 7.891 1 48.66 133 LEU B O 1
ATOM 3245 N N . THR B 1 134 ? 5.055 -22.047 9.305 1 46.09 134 THR B N 1
ATOM 3246 C CA . THR B 1 134 ? 5.117 -23.234 10.141 1 46.09 134 THR B CA 1
ATOM 3247 C C . THR B 1 134 ? 3.766 -23.516 10.797 1 46.09 134 THR B C 1
ATOM 3249 O O . THR B 1 134 ? 3.502 -24.641 11.242 1 46.09 134 THR B O 1
ATOM 3252 N N . ARG B 1 135 ? 3.078 -22.422 10.992 1 46.88 135 ARG B N 1
ATOM 3253 C CA . ARG B 1 135 ? 1.871 -22.766 11.734 1 46.88 135 ARG B CA 1
ATOM 3254 C C . ARG B 1 135 ? 0.721 -23.094 10.789 1 46.88 135 ARG B C 1
ATOM 3256 O O . ARG B 1 135 ? -0.448 -23 11.164 1 46.88 135 ARG B O 1
ATOM 3263 N N . ARG B 1 136 ? 1.158 -23.531 9.57 1 54.94 136 ARG B N 1
ATOM 3264 C CA . ARG B 1 136 ? 0.162 -24.031 8.633 1 54.94 136 ARG B CA 1
ATOM 3265 C C . ARG B 1 136 ? -0.91 -22.984 8.352 1 54.94 136 ARG B C 1
ATOM 3267 O O . ARG B 1 136 ? -2.09 -23.312 8.227 1 54.94 136 ARG B O 1
ATOM 3274 N N . GLU B 1 137 ? -0.428 -21.688 8.359 1 69.56 137 GLU B N 1
ATOM 3275 C CA . GLU B 1 137 ? -1.471 -20.672 8.281 1 69.56 137 GLU B CA 1
ATOM 3276 C C . GLU B 1 137 ? -1.739 -20.266 6.836 1 69.56 137 GLU B C 1
ATOM 3278 O O . GLU B 1 137 ? -2.727 -19.578 6.547 1 69.56 137 GLU B O 1
ATOM 3283 N N . ALA B 1 138 ? -0.927 -20.781 5.875 1 87.19 138 ALA B N 1
ATOM 3284 C CA . ALA B 1 138 ? -1.201 -20.547 4.457 1 87.19 138 ALA B CA 1
ATOM 3285 C C . ALA B 1 138 ? -0.886 -21.797 3.637 1 87.19 138 ALA B C 1
ATOM 3287 O O . ALA B 1 138 ? -0.05 -22.625 4.035 1 87.19 138 ALA B O 1
ATOM 3288 N N . ASP B 1 139 ? -1.613 -21.984 2.604 1 90.56 139 ASP B N 1
ATOM 3289 C CA . ASP B 1 139 ? -1.342 -23.094 1.693 1 90.56 139 ASP B CA 1
ATOM 3290 C C . ASP B 1 139 ? -0.123 -22.797 0.821 1 90.56 139 ASP B C 1
ATOM 3292 O O . ASP B 1 139 ? 0.727 -23.672 0.621 1 90.56 139 ASP B O 1
ATOM 3296 N N . LEU B 1 140 ? -0.072 -21.641 0.297 1 92.31 140 LEU B N 1
ATOM 3297 C CA . LEU B 1 140 ? 1.034 -21.172 -0.534 1 92.31 140 LEU B CA 1
ATOM 3298 C C . LEU B 1 140 ? 1.52 -19.812 -0.076 1 92.31 140 LEU B C 1
ATOM 3300 O O . LEU B 1 140 ? 0.714 -18.953 0.304 1 92.31 140 LEU B O 1
ATOM 3304 N N . ALA B 1 141 ? 2.826 -19.688 -0.219 1 91.56 141 ALA B N 1
ATOM 3305 C CA . ALA B 1 141 ? 3.416 -18.391 0.096 1 91.56 141 ALA B CA 1
ATOM 3306 C C . ALA B 1 141 ? 4.293 -17.891 -1.049 1 91.56 141 ALA B C 1
ATOM 3308 O O . ALA B 1 141 ? 5.203 -18.609 -1.493 1 91.56 141 ALA B O 1
ATOM 3309 N N . ILE B 1 142 ? 3.922 -16.766 -1.524 1 93.75 142 ILE B N 1
ATOM 3310 C CA . ILE B 1 142 ? 4.82 -16.047 -2.424 1 93.75 142 ILE B CA 1
ATOM 3311 C C . ILE B 1 142 ? 5.723 -15.109 -1.618 1 93.75 142 ILE B C 1
ATOM 3313 O O . ILE B 1 142 ? 5.242 -14.336 -0.785 1 93.75 142 ILE B O 1
ATOM 3317 N N . ARG B 1 143 ? 7.039 -15.203 -1.958 1 90.38 143 ARG B N 1
ATOM 3318 C CA . ARG B 1 143 ? 7.98 -14.477 -1.107 1 90.38 143 ARG B CA 1
ATOM 3319 C C . ARG B 1 143 ? 9.062 -13.797 -1.94 1 90.38 143 ARG B C 1
ATOM 3321 O O . ARG B 1 143 ? 9.453 -14.305 -2.996 1 90.38 143 ARG B O 1
ATOM 3328 N N . ILE B 1 144 ? 9.453 -12.758 -1.426 1 91.5 144 ILE B N 1
ATOM 3329 C CA . ILE B 1 144 ? 10.688 -12.125 -1.867 1 91.5 144 ILE B CA 1
ATOM 3330 C C . ILE B 1 144 ? 11.82 -12.453 -0.891 1 91.5 144 ILE B C 1
ATOM 3332 O O . ILE B 1 144 ? 11.789 -12.023 0.266 1 91.5 144 ILE B O 1
ATOM 3336 N N . SER B 1 145 ? 12.648 -13.242 -1.328 1 87.31 145 SER B N 1
ATOM 3337 C CA . SER B 1 145 ? 13.664 -13.727 -0.396 1 87.31 145 SER B CA 1
ATOM 3338 C C . SER B 1 145 ? 14.938 -14.133 -1.126 1 87.31 145 SER B C 1
ATOM 3340 O O . SER B 1 145 ? 14.891 -14.555 -2.283 1 87.31 145 SER B O 1
ATOM 3342 N N . ARG B 1 146 ? 16 -14.008 -0.395 1 81.56 146 ARG B N 1
ATOM 3343 C CA . ARG B 1 146 ? 17.281 -14.523 -0.896 1 81.56 146 ARG B CA 1
ATOM 3344 C C . ARG B 1 146 ? 17.453 -15.984 -0.527 1 81.56 146 ARG B C 1
ATOM 3346 O O . ARG B 1 146 ? 18.234 -16.703 -1.171 1 81.56 146 ARG B O 1
ATOM 3353 N N . SER B 1 147 ? 16.75 -16.328 0.547 1 75.88 147 SER B N 1
ATOM 3354 C CA . SER B 1 147 ? 16.812 -17.703 1.041 1 75.88 147 SER B CA 1
ATOM 3355 C C . SER B 1 147 ? 15.453 -18.172 1.562 1 75.88 147 SER B C 1
ATOM 3357 O O . SER B 1 147 ? 15.125 -17.969 2.734 1 75.88 147 SER B O 1
ATOM 3359 N N . PRO B 1 148 ? 14.57 -18.688 0.886 1 65.44 148 PRO B N 1
ATOM 3360 C CA . PRO B 1 148 ? 13.195 -18.969 1.315 1 65.44 148 PRO B CA 1
ATOM 3361 C C . PRO B 1 148 ? 13.141 -20.062 2.389 1 65.44 148 PRO B C 1
ATOM 3363 O O . PRO B 1 148 ? 12.109 -20.219 3.051 1 65.44 148 PRO B O 1
ATOM 3366 N N . GLY B 1 149 ? 14.094 -20.484 2.926 1 62.53 149 GLY B N 1
ATOM 3367 C CA . GLY B 1 149 ? 14.148 -21.391 4.062 1 62.53 149 GLY B CA 1
ATOM 3368 C C . GLY B 1 149 ? 14.266 -22.844 3.664 1 62.53 149 GLY B C 1
ATOM 3369 O O . GLY B 1 149 ? 13.961 -23.219 2.527 1 62.53 149 GLY B O 1
ATOM 3370 N N . ASP B 1 150 ? 14.672 -23.562 4.703 1 57.62 150 ASP B N 1
ATOM 3371 C CA . ASP B 1 150 ? 15.07 -24.953 4.508 1 57.62 150 ASP B CA 1
ATOM 3372 C C . ASP B 1 150 ? 13.859 -25.875 4.582 1 57.62 150 ASP B C 1
ATOM 3374 O O . ASP B 1 150 ? 13.883 -26.969 4.02 1 57.62 150 ASP B O 1
ATOM 3378 N N . THR B 1 151 ? 12.891 -25.406 5.383 1 57.56 151 THR B N 1
ATOM 3379 C CA . THR B 1 151 ? 11.836 -26.391 5.621 1 57.56 151 THR B CA 1
ATOM 3380 C C . THR B 1 151 ? 10.695 -26.203 4.621 1 57.56 151 THR B C 1
ATOM 3382 O O . THR B 1 151 ? 9.727 -26.969 4.633 1 57.56 151 THR B O 1
ATOM 3385 N N . LEU B 1 152 ? 10.875 -25.344 3.717 1 63.56 152 LEU B N 1
ATOM 3386 C CA . LEU B 1 152 ? 9.82 -25.078 2.742 1 63.56 152 LEU B CA 1
ATOM 3387 C C . LEU B 1 152 ? 10.211 -25.609 1.366 1 63.56 152 LEU B C 1
ATOM 3389 O O . LEU B 1 152 ? 11.398 -25.641 1.019 1 63.56 152 LEU B O 1
ATOM 3393 N N . THR B 1 153 ? 9.227 -26.422 0.887 1 76.25 153 THR B N 1
ATOM 3394 C CA . THR B 1 153 ? 9.336 -26.75 -0.53 1 76.25 153 THR B CA 1
ATOM 3395 C C . THR B 1 153 ? 8.898 -25.562 -1.394 1 76.25 153 THR B C 1
ATOM 3397 O O . THR B 1 153 ? 7.898 -24.906 -1.1 1 76.25 153 THR B O 1
ATOM 3400 N N . GLY B 1 154 ? 9.836 -25.203 -2.348 1 83.81 154 GLY B N 1
ATOM 3401 C CA . GLY B 1 154 ? 9.445 -24.047 -3.131 1 83.81 154 GLY B CA 1
ATOM 3402 C C . GLY B 1 154 ? 10.148 -23.969 -4.473 1 83.81 154 GLY B C 1
ATOM 3403 O O . GLY B 1 154 ? 10.883 -24.875 -4.848 1 83.81 154 GLY B O 1
ATOM 3404 N N . LEU B 1 155 ? 9.641 -23.109 -5.301 1 88.56 155 LEU B N 1
ATOM 3405 C CA . LEU B 1 155 ? 10.148 -22.797 -6.633 1 88.56 155 LEU B CA 1
ATOM 3406 C C . LEU B 1 155 ? 10.516 -21.328 -6.738 1 88.56 155 LEU B C 1
ATOM 3408 O O . LEU B 1 155 ? 9.781 -20.453 -6.258 1 88.56 155 LEU B O 1
ATOM 3412 N N . ARG B 1 156 ? 11.703 -21.156 -7.309 1 91.81 156 ARG B N 1
ATOM 3413 C CA . ARG B 1 156 ? 12.055 -19.797 -7.668 1 91.81 156 ARG B CA 1
ATOM 3414 C C . ARG B 1 156 ? 11.281 -19.328 -8.898 1 91.81 156 ARG B C 1
ATOM 3416 O O . ARG B 1 156 ? 11.391 -19.938 -9.969 1 91.81 156 ARG B O 1
ATOM 3423 N N . LEU B 1 157 ? 10.547 -18.234 -8.75 1 95.12 157 LEU B N 1
ATOM 3424 C CA . LEU B 1 157 ? 9.703 -17.766 -9.844 1 95.12 157 LEU B CA 1
ATOM 3425 C C . LEU B 1 157 ? 10.492 -16.859 -10.789 1 95.12 157 LEU B C 1
ATOM 3427 O O . LEU B 1 157 ? 10.422 -17.031 -12.008 1 95.12 157 LEU B O 1
ATOM 3431 N N . CYS B 1 158 ? 11.25 -15.922 -10.242 1 93.81 158 CYS B N 1
ATOM 3432 C CA . CYS B 1 158 ? 12.055 -15.055 -11.094 1 93.81 158 CYS B CA 1
ATOM 3433 C C . CYS B 1 158 ? 13.023 -14.219 -10.266 1 93.81 158 CYS B C 1
ATOM 3435 O O . CYS B 1 158 ? 12.836 -14.055 -9.062 1 93.81 158 CYS B O 1
ATOM 3437 N N . ALA B 1 159 ? 14.023 -13.797 -11 1 95 159 ALA B N 1
ATOM 3438 C CA . ALA B 1 159 ? 14.945 -12.805 -10.453 1 95 159 ALA B CA 1
ATOM 3439 C C . ALA B 1 159 ? 14.328 -11.406 -10.469 1 95 159 ALA B C 1
ATOM 3441 O O . ALA B 1 159 ? 13.367 -11.156 -11.211 1 95 159 ALA B O 1
ATOM 3442 N N . GLN B 1 160 ? 14.898 -10.594 -9.602 1 95.5 160 GLN B N 1
ATOM 3443 C CA . GLN B 1 160 ? 14.43 -9.211 -9.555 1 95.5 160 GLN B CA 1
ATOM 3444 C C . GLN B 1 160 ? 15.602 -8.234 -9.477 1 95.5 160 GLN B C 1
ATOM 3446 O O . GLN B 1 160 ? 16.656 -8.57 -8.938 1 95.5 160 GLN B O 1
ATOM 3451 N N . HIS B 1 161 ? 15.398 -7.125 -10.086 1 97.44 161 HIS B N 1
ATOM 3452 C CA . HIS B 1 161 ? 16.312 -5.992 -9.922 1 97.44 161 HIS B CA 1
ATOM 3453 C C . HIS B 1 161 ? 15.602 -4.809 -9.273 1 97.44 161 HIS B C 1
ATOM 3455 O O . HIS B 1 161 ? 14.367 -4.734 -9.289 1 97.44 161 HIS B O 1
ATOM 3461 N N . ALA B 1 162 ? 16.391 -3.984 -8.656 1 96.81 162 ALA B N 1
ATOM 3462 C CA . ALA B 1 162 ? 15.93 -2.701 -8.148 1 96.81 162 ALA B CA 1
ATOM 3463 C C . ALA B 1 162 ? 16.562 -1.541 -8.914 1 96.81 162 ALA B C 1
ATOM 3465 O O . ALA B 1 162 ? 17.672 -1.658 -9.414 1 96.81 162 ALA B O 1
ATOM 3466 N N . ALA B 1 163 ? 15.828 -0.484 -8.969 1 97.25 163 ALA B N 1
ATOM 3467 C CA . ALA B 1 163 ? 16.281 0.733 -9.633 1 97.25 163 ALA B CA 1
ATOM 3468 C C . ALA B 1 163 ? 15.695 1.976 -8.977 1 97.25 163 ALA B C 1
ATOM 3470 O O . ALA B 1 163 ? 14.898 1.869 -8.039 1 97.25 163 ALA B O 1
ATOM 3471 N N . SER B 1 164 ? 16.156 3.104 -9.477 1 97 164 SER B N 1
ATOM 3472 C CA . SER B 1 164 ? 15.641 4.371 -8.969 1 97 164 SER B CA 1
ATOM 3473 C C . SER B 1 164 ? 14.531 4.906 -9.867 1 97 164 SER B C 1
ATOM 3475 O O . SER B 1 164 ? 14.617 4.84 -11.094 1 97 164 SER B O 1
ATOM 3477 N N . PHE B 1 165 ? 13.508 5.414 -9.195 1 97.75 165 PHE B N 1
ATOM 3478 C CA . PHE B 1 165 ? 12.359 5.957 -9.906 1 97.75 165 PHE B CA 1
ATOM 3479 C C . PHE B 1 165 ? 11.984 7.332 -9.367 1 97.75 165 PHE B C 1
ATOM 3481 O O . PHE B 1 165 ? 12.164 7.605 -8.172 1 97.75 165 PHE B O 1
ATOM 3488 N N . ALA B 1 166 ? 11.461 8.141 -10.25 1 97.12 166 ALA B N 1
ATOM 3489 C CA . ALA B 1 166 ? 10.977 9.477 -9.922 1 97.12 166 ALA B CA 1
ATOM 3490 C C . ALA B 1 166 ? 9.938 9.945 -10.938 1 97.12 166 ALA B C 1
ATOM 3492 O O . ALA B 1 166 ? 9.594 9.219 -11.867 1 97.12 166 ALA B O 1
ATOM 3493 N N . THR B 1 167 ? 9.367 11.117 -10.648 1 96.88 167 THR B N 1
ATOM 3494 C CA . THR B 1 167 ? 8.438 11.695 -11.609 1 96.88 167 THR B CA 1
ATOM 3495 C C . THR B 1 167 ? 9.156 12.102 -12.891 1 96.88 167 THR B C 1
ATOM 3497 O O . THR B 1 167 ? 10.367 12.344 -12.875 1 96.88 167 THR B O 1
ATOM 3500 N N . PRO B 1 168 ? 8.391 12.195 -13.977 1 96.81 168 PRO B N 1
ATOM 3501 C CA . PRO B 1 168 ? 9 12.656 -15.227 1 96.81 168 PRO B CA 1
ATOM 3502 C C . PRO B 1 168 ? 9.625 14.047 -15.102 1 96.81 168 PRO B C 1
ATOM 3504 O O . PRO B 1 168 ? 10.664 14.312 -15.711 1 96.81 168 PRO B O 1
ATOM 3507 N N . GLU B 1 169 ? 9.023 14.875 -14.359 1 93.75 169 GLU B N 1
ATOM 3508 C CA . GLU B 1 169 ? 9.539 16.219 -14.156 1 93.75 169 GLU B CA 1
ATOM 3509 C C . GLU B 1 169 ? 10.922 16.188 -13.508 1 93.75 169 GLU B C 1
ATOM 3511 O O . GLU B 1 169 ? 11.836 16.891 -13.945 1 93.75 169 GLU B O 1
ATOM 3516 N N . LEU B 1 170 ? 11 15.43 -12.531 1 92.88 170 LEU B N 1
ATOM 3517 C CA . LEU B 1 170 ? 12.289 15.305 -11.867 1 92.88 170 LEU B CA 1
ATOM 3518 C C . LEU B 1 170 ? 13.312 14.641 -12.773 1 92.88 170 LEU B C 1
ATOM 3520 O O . LEU B 1 170 ? 14.492 15.008 -12.773 1 92.88 170 LEU B O 1
ATOM 3524 N N . ALA B 1 171 ? 12.938 13.664 -13.516 1 93.56 171 ALA B N 1
ATOM 3525 C CA . ALA B 1 171 ? 13.812 12.992 -14.477 1 93.56 171 ALA B CA 1
ATOM 3526 C C . ALA B 1 171 ? 14.391 13.984 -15.477 1 93.56 171 ALA B C 1
ATOM 3528 O O . ALA B 1 171 ? 15.586 13.945 -15.781 1 93.56 171 ALA B O 1
ATOM 3529 N N . GLU B 1 172 ? 13.516 14.805 -15.938 1 93.12 172 GLU B N 1
ATOM 3530 C CA . GLU B 1 172 ? 13.953 15.82 -16.891 1 93.12 172 GLU B CA 1
ATOM 3531 C C . GLU B 1 172 ? 14.953 16.781 -16.266 1 93.12 172 GLU B C 1
ATOM 3533 O O . GLU B 1 172 ? 15.961 17.125 -16.875 1 93.12 172 GLU B O 1
ATOM 3538 N N . ARG B 1 173 ? 14.648 17.172 -15.102 1 90.56 173 ARG B N 1
ATOM 3539 C CA . ARG B 1 173 ? 15.547 18.078 -14.383 1 90.56 173 ARG B CA 1
ATOM 3540 C C . ARG B 1 173 ? 16.922 17.438 -14.18 1 90.56 173 ARG B C 1
ATOM 3542 O O . ARG B 1 173 ? 17.938 18.109 -14.305 1 90.56 173 ARG B O 1
ATOM 3549 N N . LEU B 1 174 ? 16.922 16.203 -13.867 1 88.19 174 LEU B N 1
ATOM 3550 C CA . LEU B 1 174 ? 18.172 15.469 -13.641 1 88.19 174 LEU B CA 1
ATOM 3551 C C . LEU B 1 174 ? 18.969 15.352 -14.938 1 88.19 174 LEU B C 1
ATOM 3553 O O . LEU B 1 174 ? 20.203 15.406 -14.914 1 88.19 174 LEU B O 1
ATOM 3557 N N . ALA B 1 175 ? 18.312 15.188 -15.992 1 87.44 175 ALA B N 1
ATOM 3558 C CA . ALA B 1 175 ? 18.969 15.055 -17.297 1 87.44 175 ALA B CA 1
ATOM 3559 C C . ALA B 1 175 ? 19.547 16.391 -17.75 1 87.44 175 ALA B C 1
ATOM 3561 O O . ALA B 1 175 ? 20.625 16.438 -18.344 1 87.44 175 ALA B O 1
ATOM 3562 N N . GLU B 1 176 ? 18.875 17.484 -17.391 1 89.44 176 GLU B N 1
ATOM 3563 C CA . GLU B 1 176 ? 19.281 18.812 -17.844 1 89.44 176 GLU B CA 1
ATOM 3564 C C . GLU B 1 176 ? 20.375 19.391 -16.953 1 89.44 176 GLU B C 1
ATOM 3566 O O . GLU B 1 176 ? 21.266 20.094 -17.438 1 89.44 176 GLU B O 1
ATOM 3571 N N . ASP B 1 177 ? 20.234 19.188 -15.695 1 87.25 177 ASP B N 1
ATOM 3572 C CA . ASP B 1 177 ? 21.156 19.781 -14.734 1 87.25 177 ASP B CA 1
ATOM 3573 C C . ASP B 1 177 ? 21.609 18.766 -13.688 1 87.25 177 ASP B C 1
ATOM 3575 O O . ASP B 1 177 ? 20.938 18.562 -12.68 1 87.25 177 ASP B O 1
ATOM 3579 N N . PRO B 1 178 ? 22.75 18.234 -13.984 1 77.56 178 PRO B N 1
ATOM 3580 C CA . PRO B 1 178 ? 23.234 17.25 -13.023 1 77.56 178 PRO B CA 1
ATOM 3581 C C . PRO B 1 178 ? 23.531 17.859 -11.656 1 77.56 178 PRO B C 1
ATOM 3583 O O . PRO B 1 178 ? 23.688 17.125 -10.672 1 77.56 178 PRO B O 1
ATOM 3586 N N . GLU B 1 179 ? 23.547 19.125 -11.617 1 83.12 179 GLU B N 1
ATOM 3587 C CA . GLU B 1 179 ? 23.828 19.797 -10.344 1 83.12 179 GLU B CA 1
ATOM 3588 C C . GLU B 1 179 ? 22.531 20.156 -9.625 1 83.12 179 GLU B C 1
ATOM 3590 O O . GLU B 1 179 ? 22.562 20.719 -8.531 1 83.12 179 GLU B O 1
ATOM 3595 N N . ALA B 1 180 ? 21.531 19.719 -10.227 1 81.31 180 ALA B N 1
ATOM 3596 C CA . ALA B 1 180 ? 20.25 20.031 -9.617 1 81.31 180 ALA B CA 1
ATOM 3597 C C . ALA B 1 180 ? 20.078 19.312 -8.289 1 81.31 180 ALA B C 1
ATOM 3599 O O . ALA B 1 180 ? 20.547 18.172 -8.125 1 81.31 180 ALA B O 1
ATOM 3600 N N . ALA B 1 181 ? 19.453 20.031 -7.375 1 84.44 181 ALA B N 1
ATOM 3601 C CA . ALA B 1 181 ? 19.156 19.406 -6.09 1 84.44 181 ALA B CA 1
ATOM 3602 C C . ALA B 1 181 ? 18.094 18.312 -6.254 1 84.44 181 ALA B C 1
ATOM 3604 O O . ALA B 1 181 ? 17.094 18.5 -6.957 1 84.44 181 ALA B O 1
ATOM 3605 N N . VAL B 1 182 ? 18.422 17.125 -5.719 1 85.94 182 VAL B N 1
ATOM 3606 C CA . VAL B 1 182 ? 17.5 15.992 -5.742 1 85.94 182 VAL B CA 1
ATOM 3607 C C . VAL B 1 182 ? 17.219 15.531 -4.316 1 85.94 182 VAL B C 1
ATOM 3609 O O . VAL B 1 182 ? 18.125 15.406 -3.504 1 85.94 182 VAL B O 1
ATOM 3612 N N . ASP B 1 183 ? 15.961 15.352 -4.051 1 92.06 183 ASP B N 1
ATOM 3613 C CA . ASP B 1 183 ? 15.594 14.773 -2.766 1 92.06 183 ASP B CA 1
ATOM 3614 C C . ASP B 1 183 ? 15.5 13.25 -2.861 1 92.06 183 ASP B C 1
ATOM 3616 O O . ASP B 1 183 ? 14.797 12.719 -3.723 1 92.06 183 ASP B O 1
ATOM 3620 N N . TRP B 1 184 ? 16.266 12.594 -2.004 1 95 184 TRP B N 1
ATOM 3621 C CA . TRP B 1 184 ? 16.266 11.141 -1.922 1 95 184 TRP B CA 1
ATOM 3622 C C . TRP B 1 184 ? 15.273 10.656 -0.859 1 95 184 TRP B C 1
ATOM 3624 O O . TRP B 1 184 ? 15.32 11.117 0.286 1 95 184 TRP B O 1
ATOM 3634 N N . ILE B 1 185 ? 14.375 9.867 -1.286 1 96.56 185 ILE B N 1
ATOM 3635 C CA . ILE B 1 185 ? 13.445 9.242 -0.349 1 96.56 185 ILE B CA 1
ATOM 3636 C C . ILE B 1 185 ? 14.047 7.953 0.194 1 96.56 185 ILE B C 1
ATOM 3638 O O . ILE B 1 185 ? 14.258 6.996 -0.555 1 96.56 185 ILE B O 1
ATOM 3642 N N . ALA B 1 186 ? 14.242 7.914 1.49 1 95.69 186 ALA B N 1
ATOM 3643 C CA . ALA B 1 186 ? 14.992 6.789 2.053 1 95.69 186 ALA B CA 1
ATOM 3644 C C . ALA B 1 186 ? 14.094 5.9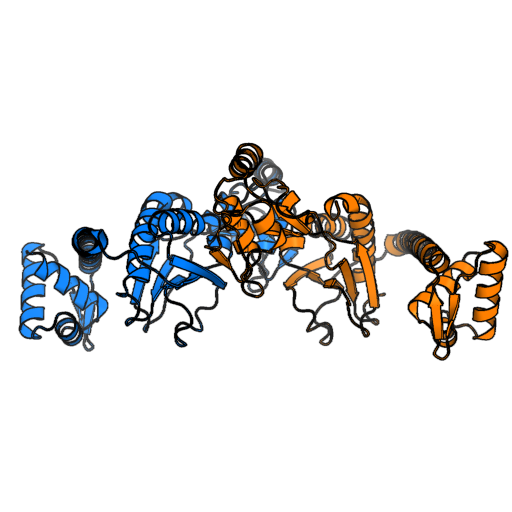34 2.947 1 95.69 186 ALA B C 1
ATOM 3646 O O . ALA B 1 186 ? 13.102 6.422 3.488 1 95.69 186 ALA B O 1
ATOM 3647 N N . TYR B 1 187 ? 14.477 4.676 2.996 1 94.06 187 TYR B N 1
ATOM 3648 C CA . TYR B 1 187 ? 13.883 3.752 3.953 1 94.06 187 TYR B CA 1
ATOM 3649 C C . TYR B 1 187 ? 14.547 3.879 5.32 1 94.06 187 TYR B C 1
ATOM 3651 O O . TYR B 1 187 ? 15.766 4.039 5.41 1 94.06 187 TYR B O 1
ATOM 3659 N N . GLU B 1 188 ? 13.812 3.678 6.324 1 89.56 188 GLU B N 1
ATOM 3660 C CA . GLU B 1 188 ? 14.273 3.953 7.68 1 89.56 188 GLU B CA 1
ATOM 3661 C C . GLU B 1 188 ? 15.43 3.039 8.07 1 89.56 188 GLU B C 1
ATOM 3663 O O . GLU B 1 188 ? 16.297 3.428 8.859 1 89.56 188 GLU B O 1
ATOM 3668 N N . GLN B 1 189 ? 15.5 1.88 7.555 1 87.56 189 GLN B N 1
ATOM 3669 C CA . GLN B 1 189 ? 16.578 0.951 7.895 1 87.56 189 GLN B CA 1
ATOM 3670 C C . GLN B 1 189 ? 17.875 1.341 7.203 1 87.56 189 GLN B C 1
ATOM 3672 O O . GLN B 1 189 ? 18.953 0.876 7.59 1 87.56 189 GLN B O 1
ATOM 3677 N N . ASN B 1 190 ? 17.812 2.127 6.18 1 87.81 190 ASN B N 1
ATOM 3678 C CA . ASN B 1 190 ? 18.969 2.686 5.484 1 87.81 190 ASN B CA 1
ATOM 3679 C C . ASN B 1 190 ? 18.75 4.152 5.121 1 87.81 190 ASN B C 1
ATOM 3681 O O . ASN B 1 190 ? 18.703 4.504 3.941 1 87.81 190 ASN B O 1
ATOM 3685 N N . PRO B 1 191 ? 18.766 4.945 6.191 1 89.19 191 PRO B N 1
ATOM 3686 C CA . PRO B 1 191 ? 18.406 6.352 5.973 1 89.19 191 PRO B CA 1
ATOM 3687 C C . PRO B 1 191 ? 19.594 7.195 5.52 1 89.19 191 PRO B C 1
ATOM 3689 O O . PRO B 1 191 ? 19.969 8.156 6.191 1 89.19 191 PRO B O 1
ATOM 3692 N N . ARG B 1 192 ? 20.188 6.875 4.375 1 90.31 192 ARG B N 1
ATOM 3693 C CA . ARG B 1 192 ? 21.312 7.602 3.797 1 90.31 192 ARG B CA 1
ATOM 3694 C C . ARG B 1 192 ? 21.203 7.668 2.277 1 90.31 192 ARG B C 1
ATOM 3696 O O . ARG B 1 192 ? 20.547 6.824 1.662 1 90.31 192 ARG B O 1
ATOM 3703 N N . VAL B 1 193 ? 21.766 8.664 1.789 1 92 193 VAL B N 1
ATOM 3704 C CA . VAL B 1 193 ? 21.953 8.711 0.342 1 92 193 VAL B CA 1
ATOM 3705 C C . VAL B 1 193 ? 23.109 7.801 -0.068 1 92 193 VAL B C 1
ATOM 3707 O O . VAL B 1 193 ? 24.203 7.902 0.476 1 92 193 VAL B O 1
ATOM 3710 N N . PRO B 1 194 ? 22.859 6.938 -0.979 1 91.69 194 PRO B N 1
ATOM 3711 C CA . PRO B 1 194 ? 23.984 6.121 -1.438 1 91.69 194 PRO B CA 1
ATOM 3712 C C . PRO B 1 194 ? 25.156 6.961 -1.939 1 91.69 194 PRO B C 1
ATOM 3714 O O . PRO B 1 194 ? 24.953 7.918 -2.693 1 91.69 194 PRO B O 1
ATOM 3717 N N . PRO B 1 195 ? 26.344 6.602 -1.583 1 90.5 195 PRO B N 1
ATOM 3718 C CA . PRO B 1 195 ? 27.516 7.387 -1.97 1 90.5 195 PRO B CA 1
ATOM 3719 C C . PRO B 1 195 ? 27.656 7.543 -3.482 1 90.5 195 PRO B C 1
ATOM 3721 O O . PRO B 1 195 ? 28.094 8.594 -3.963 1 90.5 195 PRO B O 1
ATOM 3724 N N . THR B 1 196 ? 27.328 6.527 -4.164 1 91 196 THR B N 1
ATOM 3725 C CA . THR B 1 196 ? 27.438 6.559 -5.617 1 91 196 THR B CA 1
ATOM 3726 C C . THR B 1 196 ? 26.562 7.664 -6.203 1 91 196 THR B C 1
ATOM 3728 O O . THR B 1 196 ? 26.922 8.258 -7.227 1 91 196 THR B O 1
ATOM 3731 N N . ILE B 1 197 ? 25.422 7.973 -5.539 1 90.88 197 ILE B N 1
ATOM 3732 C CA . ILE B 1 197 ? 24.547 9.047 -6 1 90.88 197 ILE B CA 1
ATOM 3733 C C . ILE B 1 197 ? 25.219 10.398 -5.758 1 90.88 197 ILE B C 1
ATOM 3735 O O . ILE B 1 197 ? 25.203 11.266 -6.629 1 90.88 197 ILE B O 1
ATOM 3739 N N . LEU B 1 198 ? 25.828 10.531 -4.637 1 90.12 198 LEU B N 1
ATOM 3740 C CA . LEU B 1 198 ? 26.453 11.797 -4.25 1 90.12 198 LEU B CA 1
ATOM 3741 C C . LEU B 1 198 ? 27.625 12.125 -5.156 1 90.12 198 LEU B C 1
ATOM 3743 O O . LEU B 1 198 ? 27.938 13.297 -5.383 1 90.12 198 LEU B O 1
ATOM 3747 N N . GLU B 1 199 ? 28.281 11.094 -5.672 1 88.25 199 GLU B N 1
ATOM 3748 C CA . GLU B 1 199 ? 29.391 11.289 -6.594 1 88.25 199 GLU B CA 1
ATOM 3749 C C . GLU B 1 199 ? 28.922 11.938 -7.895 1 88.25 199 GLU B C 1
ATOM 3751 O O . GLU B 1 199 ? 29.609 12.82 -8.43 1 88.25 199 GLU B O 1
ATOM 3756 N N . ARG B 1 200 ? 27.828 11.578 -8.328 1 86.19 200 ARG B N 1
ATOM 3757 C CA . ARG B 1 200 ? 27.312 12.062 -9.609 1 86.19 200 ARG B CA 1
ATOM 3758 C C . ARG B 1 200 ? 26.391 13.266 -9.406 1 86.19 200 ARG B C 1
ATOM 3760 O O . ARG B 1 200 ? 26.359 14.164 -10.25 1 86.19 200 ARG B O 1
ATOM 3767 N N . TYR B 1 201 ? 25.656 13.195 -8.273 1 89.5 201 TYR B N 1
ATOM 3768 C CA . TYR B 1 201 ? 24.703 14.25 -7.914 1 89.5 201 TYR B CA 1
ATOM 3769 C C . TYR B 1 201 ? 25 14.781 -6.516 1 89.5 201 TYR B C 1
ATOM 3771 O O . TYR B 1 201 ? 24.266 14.492 -5.566 1 89.5 201 TYR B O 1
ATOM 3779 N N . PRO B 1 202 ? 25.891 15.664 -6.438 1 88.69 202 PRO B N 1
ATOM 3780 C CA . PRO B 1 202 ? 26.438 16.078 -5.141 1 88.69 202 PRO B CA 1
ATOM 3781 C C . PRO B 1 202 ? 25.422 16.844 -4.301 1 88.69 202 PRO B C 1
ATOM 3783 O O . PRO B 1 202 ? 25.547 16.922 -3.076 1 88.69 202 PRO B O 1
ATOM 3786 N N . ASN B 1 203 ? 24.422 17.375 -4.918 1 89.69 203 ASN B N 1
ATOM 3787 C CA . ASN B 1 203 ? 23.469 18.203 -4.191 1 89.69 203 ASN B CA 1
ATOM 3788 C C . ASN B 1 203 ? 22.219 17.422 -3.785 1 89.69 203 ASN B C 1
ATOM 3790 O O . ASN B 1 203 ? 21.203 18.016 -3.434 1 89.69 203 ASN B O 1
ATOM 3794 N N . THR B 1 204 ? 22.359 16.094 -3.822 1 90.69 204 THR B N 1
ATOM 3795 C CA . THR B 1 204 ? 21.266 15.258 -3.352 1 90.69 204 THR B CA 1
ATOM 3796 C C . THR B 1 204 ? 21.078 15.406 -1.843 1 90.69 204 THR B C 1
ATOM 3798 O O . THR B 1 204 ? 22.062 15.398 -1.092 1 90.69 204 THR B O 1
ATOM 3801 N N . ARG B 1 205 ? 19.844 15.586 -1.457 1 90.31 205 ARG B N 1
ATOM 3802 C CA . ARG B 1 205 ? 19.5 15.781 -0.051 1 90.31 205 ARG B CA 1
ATOM 3803 C C . ARG B 1 205 ? 18.641 14.641 0.478 1 90.31 205 ARG B C 1
ATOM 3805 O O . ARG B 1 205 ? 17.969 13.961 -0.294 1 90.31 205 ARG B O 1
ATOM 3812 N N . LEU B 1 206 ? 18.812 14.336 1.737 1 90.19 206 LEU B N 1
ATOM 3813 C CA . LEU B 1 206 ? 17.922 13.422 2.451 1 90.19 206 LEU B CA 1
ATOM 3814 C C . LEU B 1 206 ? 16.969 14.18 3.352 1 90.19 206 LEU B C 1
ATOM 3816 O O . LEU B 1 206 ? 17.328 14.594 4.457 1 90.19 206 LEU B O 1
ATOM 3820 N N . ARG B 1 207 ? 15.742 14.312 2.861 1 88.12 207 ARG B N 1
ATOM 3821 C CA . ARG B 1 207 ? 14.797 15.102 3.639 1 88.12 207 ARG B CA 1
ATOM 3822 C C . ARG B 1 207 ? 13.609 14.242 4.082 1 88.12 207 ARG B C 1
ATOM 3824 O O . ARG B 1 207 ? 12.844 14.648 4.957 1 88.12 207 ARG B O 1
ATOM 3831 N N . MET B 1 208 ? 13.531 13.086 3.486 1 94 208 MET B N 1
ATOM 3832 C CA . MET B 1 208 ? 12.352 12.258 3.73 1 94 208 MET B CA 1
ATOM 3833 C C . MET B 1 208 ? 12.758 10.82 4.027 1 94 208 MET B C 1
ATOM 3835 O O . MET B 1 208 ? 13.438 10.18 3.221 1 94 208 MET B O 1
ATOM 3839 N N . VAL B 1 209 ? 12.305 10.32 5.141 1 95 209 VAL B N 1
ATOM 3840 C CA . VAL B 1 209 ? 12.562 8.945 5.547 1 95 209 VAL B CA 1
ATOM 3841 C C . VAL B 1 209 ? 11.25 8.242 5.883 1 95 209 VAL B C 1
ATOM 3843 O O . VAL B 1 209 ? 10.398 8.805 6.578 1 95 209 VAL B O 1
ATOM 3846 N N . PHE B 1 210 ? 11.086 7.074 5.363 1 95.44 210 PHE B N 1
ATOM 3847 C CA . PHE B 1 210 ? 9.859 6.305 5.551 1 95.44 210 PHE B CA 1
ATOM 3848 C C . PHE B 1 210 ? 10.172 4.898 6.051 1 95.44 210 PHE B C 1
ATOM 3850 O O . PHE B 1 210 ? 11.289 4.41 5.879 1 95.44 210 PHE B O 1
ATOM 3857 N N . ASP B 1 211 ? 9.172 4.207 6.629 1 92.62 211 ASP B N 1
ATOM 3858 C CA . ASP B 1 211 ? 9.344 2.822 7.051 1 92.62 211 ASP B CA 1
ATOM 3859 C C . ASP B 1 211 ? 8.477 1.88 6.215 1 92.62 211 ASP B C 1
ATOM 3861 O O . ASP B 1 211 ? 8.328 0.704 6.551 1 92.62 211 ASP B O 1
ATOM 3865 N N . ASP B 1 212 ? 7.945 2.471 5.188 1 92.69 212 ASP B N 1
ATOM 3866 C CA . ASP B 1 212 ? 6.949 1.715 4.434 1 92.69 212 ASP B CA 1
ATOM 3867 C C . ASP B 1 212 ? 7.082 1.976 2.934 1 92.69 212 ASP B C 1
ATOM 3869 O O . ASP B 1 212 ? 7.09 3.129 2.496 1 92.69 212 ASP B O 1
ATOM 3873 N N . MET B 1 213 ? 7.074 0.915 2.148 1 93.75 213 MET B N 1
ATOM 3874 C CA . MET B 1 213 ? 7.324 1.028 0.715 1 93.75 213 MET B CA 1
ATOM 3875 C C . MET B 1 213 ? 6.148 1.693 0.006 1 93.75 213 MET B C 1
ATOM 3877 O O . MET B 1 213 ? 6.344 2.5 -0.904 1 93.75 213 MET B O 1
ATOM 3881 N N . ALA B 1 214 ? 4.984 1.314 0.39 1 93.31 214 ALA B N 1
ATOM 3882 C CA . ALA B 1 214 ? 3.82 1.927 -0.247 1 93.31 214 ALA B CA 1
ATOM 3883 C C . ALA B 1 214 ? 3.807 3.438 -0.031 1 93.31 214 ALA B C 1
ATOM 3885 O O . ALA B 1 214 ? 3.496 4.199 -0.949 1 93.31 214 ALA B O 1
ATOM 3886 N N . ALA B 1 215 ? 4.121 3.82 1.154 1 94.62 215 ALA B N 1
ATOM 3887 C CA . ALA B 1 215 ? 4.203 5.246 1.463 1 94.62 215 ALA B CA 1
ATOM 3888 C C . ALA B 1 215 ? 5.305 5.922 0.654 1 94.62 215 ALA B C 1
ATOM 3890 O O . ALA B 1 215 ? 5.141 7.047 0.183 1 94.62 215 ALA B O 1
ATOM 3891 N N . MET B 1 216 ? 6.363 5.258 0.513 1 96.56 216 MET B N 1
ATOM 3892 C CA . MET B 1 216 ? 7.477 5.789 -0.269 1 96.56 216 MET B CA 1
ATOM 3893 C C . MET B 1 216 ? 7.074 5.988 -1.727 1 96.56 216 MET B C 1
ATOM 3895 O O . MET B 1 216 ? 7.391 7.016 -2.328 1 96.56 216 MET B O 1
ATOM 3899 N N . VAL B 1 217 ? 6.406 5.027 -2.213 1 96.19 217 VAL B N 1
ATOM 3900 C CA . VAL B 1 217 ? 5.941 5.117 -3.592 1 96.19 217 VAL B CA 1
ATOM 3901 C C . VAL B 1 217 ? 4.992 6.305 -3.738 1 96.19 217 VAL B C 1
ATOM 3903 O O . VAL B 1 217 ? 5.117 7.098 -4.676 1 96.19 217 VAL B O 1
ATOM 3906 N N . GLY B 1 218 ? 4.105 6.426 -2.811 1 94.56 218 GLY B N 1
ATOM 3907 C CA . GLY B 1 218 ? 3.193 7.559 -2.832 1 94.56 218 GLY B CA 1
ATOM 3908 C C . GLY B 1 218 ? 3.904 8.898 -2.768 1 94.56 218 GLY B C 1
ATOM 3909 O O . GLY B 1 218 ? 3.527 9.844 -3.465 1 94.56 218 GLY B O 1
ATOM 3910 N N . ALA B 1 219 ? 4.871 8.969 -1.967 1 95.94 219 ALA B N 1
ATOM 3911 C CA . ALA B 1 219 ? 5.652 10.195 -1.838 1 95.94 219 ALA B CA 1
ATOM 3912 C C . ALA B 1 219 ? 6.367 10.531 -3.145 1 95.94 219 ALA B C 1
ATOM 3914 O O . ALA B 1 219 ? 6.391 11.695 -3.566 1 95.94 219 ALA B O 1
ATOM 3915 N N . ALA B 1 220 ? 6.914 9.547 -3.754 1 96.94 220 ALA B N 1
ATOM 3916 C CA . ALA B 1 220 ? 7.59 9.742 -5.035 1 96.94 220 ALA B CA 1
ATOM 3917 C C . ALA B 1 220 ? 6.609 10.227 -6.102 1 96.94 220 ALA B C 1
ATOM 3919 O O . ALA B 1 220 ? 6.918 11.141 -6.871 1 96.94 220 ALA B O 1
ATOM 3920 N N . GLN B 1 221 ? 5.48 9.602 -6.086 1 94.62 221 GLN B N 1
ATOM 3921 C CA . GLN B 1 221 ? 4.457 9.961 -7.062 1 94.62 221 GLN B CA 1
ATOM 3922 C C . GLN B 1 221 ? 4.008 11.414 -6.871 1 94.62 221 GLN B C 1
ATOM 3924 O O . GLN B 1 221 ? 3.639 12.086 -7.84 1 94.62 221 GLN B O 1
ATOM 3929 N N . ALA B 1 222 ? 4.062 11.844 -5.66 1 92.56 222 ALA B N 1
ATOM 3930 C CA . ALA B 1 222 ? 3.664 13.211 -5.344 1 92.56 222 ALA B CA 1
ATOM 3931 C C . ALA B 1 222 ? 4.777 14.203 -5.688 1 92.56 222 ALA B C 1
ATOM 3933 O O . ALA B 1 222 ? 4.625 15.406 -5.5 1 92.56 222 ALA B O 1
ATOM 3934 N N . GLY B 1 223 ? 5.926 13.656 -6.066 1 92.94 223 GLY B N 1
ATOM 3935 C CA . GLY B 1 223 ? 7.004 14.508 -6.547 1 92.94 223 GLY B CA 1
ATOM 3936 C C . GLY B 1 223 ? 7.988 14.891 -5.457 1 92.94 223 GLY B C 1
ATOM 3937 O O . GLY B 1 223 ? 8.758 15.844 -5.621 1 92.94 223 GLY B O 1
ATOM 3938 N N . LEU B 1 224 ? 7.965 14.172 -4.383 1 94.44 224 LEU B N 1
ATOM 3939 C CA . LEU B 1 224 ? 8.805 14.562 -3.256 1 94.44 224 LEU B CA 1
ATOM 3940 C C . LEU B 1 224 ? 10.266 14.203 -3.516 1 94.44 224 LEU B C 1
ATOM 3942 O O . LEU B 1 224 ? 11.164 14.703 -2.834 1 94.44 224 LEU B O 1
ATOM 3946 N N . GLY B 1 225 ? 10.484 13.297 -4.441 1 95.69 225 GLY B N 1
ATOM 3947 C CA . GLY B 1 225 ? 11.852 12.883 -4.711 1 95.69 225 GLY B CA 1
ATOM 3948 C C . GLY B 1 225 ? 11.938 11.578 -5.484 1 95.69 225 GLY B C 1
ATOM 3949 O O . GLY B 1 225 ? 10.961 11.148 -6.102 1 95.69 225 GLY B O 1
ATOM 3950 N N . ALA B 1 226 ? 13.211 11.047 -5.449 1 96.62 226 ALA B N 1
ATOM 3951 C CA . ALA B 1 226 ? 13.477 9.766 -6.086 1 96.62 226 ALA B CA 1
ATOM 3952 C C . ALA B 1 226 ? 13.578 8.648 -5.055 1 96.62 226 ALA B C 1
ATOM 3954 O O . ALA B 1 226 ? 14.023 8.875 -3.926 1 96.62 226 ALA B O 1
ATOM 3955 N N . VAL B 1 227 ? 13.211 7.488 -5.484 1 97 227 VAL B N 1
ATOM 3956 C CA . VAL B 1 227 ? 13.172 6.355 -4.566 1 97 227 VAL B CA 1
ATOM 3957 C C . VAL B 1 227 ? 13.75 5.117 -5.254 1 97 227 VAL B C 1
ATOM 3959 O O . VAL B 1 227 ? 13.555 4.922 -6.457 1 97 227 VAL B O 1
ATOM 3962 N N . ARG B 1 228 ? 14.469 4.336 -4.473 1 96.31 228 ARG B N 1
ATOM 3963 C CA . ARG B 1 228 ? 14.898 3.016 -4.926 1 96.31 228 ARG B CA 1
ATOM 3964 C C . ARG B 1 228 ? 13.867 1.952 -4.574 1 96.31 228 ARG B C 1
ATOM 3966 O O . ARG B 1 228 ? 13.414 1.877 -3.43 1 96.31 228 ARG B O 1
ATOM 3973 N N . MET B 1 229 ? 13.492 1.178 -5.566 1 96.56 229 MET B N 1
ATOM 3974 C CA . MET B 1 229 ? 12.508 0.122 -5.348 1 96.56 229 MET B CA 1
ATOM 3975 C C . MET B 1 229 ? 12.664 -0.99 -6.379 1 96.56 229 MET B C 1
ATOM 3977 O O . MET B 1 229 ? 13.367 -0.823 -7.375 1 96.56 229 MET B O 1
ATOM 3981 N N . PRO B 1 230 ? 12.031 -2.158 -6.09 1 96.62 230 PRO B N 1
ATOM 3982 C CA . PRO B 1 230 ? 12.023 -3.201 -7.121 1 96.62 230 PRO B CA 1
ATOM 3983 C C . PRO B 1 230 ? 11.484 -2.705 -8.461 1 96.62 230 PRO B C 1
ATOM 3985 O O . PRO B 1 230 ? 10.516 -1.946 -8.492 1 96.62 230 PRO B O 1
ATOM 3988 N N . MET B 1 231 ? 12.062 -3.18 -9.547 1 97.31 231 MET B N 1
ATOM 3989 C CA . MET B 1 231 ? 11.742 -2.658 -10.875 1 97.31 231 MET B CA 1
ATOM 3990 C C . MET B 1 231 ? 10.281 -2.926 -11.219 1 97.31 231 MET B C 1
ATOM 3992 O O . MET B 1 231 ? 9.617 -2.088 -11.836 1 97.31 231 MET B O 1
ATOM 3996 N N . PHE B 1 232 ? 9.797 -4.066 -10.844 1 96.94 232 PHE B N 1
ATOM 3997 C CA . PHE B 1 232 ? 8.406 -4.359 -11.172 1 96.94 232 PHE B CA 1
ATOM 3998 C C . PHE B 1 232 ? 7.477 -3.312 -10.57 1 96.94 232 PHE B C 1
ATOM 4000 O O . PHE B 1 232 ? 6.469 -2.949 -11.18 1 96.94 232 PHE B O 1
ATOM 4007 N N . LEU B 1 233 ? 7.832 -2.887 -9.391 1 96.44 233 LEU B N 1
ATOM 4008 C CA . LEU B 1 233 ? 6.996 -1.938 -8.664 1 96.44 233 LEU B CA 1
ATOM 4009 C C . LEU B 1 233 ? 7.066 -0.554 -9.297 1 96.44 233 LEU B C 1
ATOM 4011 O O . LEU B 1 233 ? 6.035 0.095 -9.492 1 96.44 233 LEU B O 1
ATOM 4015 N N . GLY B 1 234 ? 8.211 -0.14 -9.586 1 97.12 234 GLY B N 1
ATOM 4016 C CA . GLY B 1 234 ? 8.359 1.129 -10.273 1 97.12 234 GLY B CA 1
ATOM 4017 C C . GLY B 1 234 ? 7.613 1.173 -11.602 1 97.12 234 GLY B C 1
ATOM 4018 O O . GLY B 1 234 ? 6.957 2.166 -11.914 1 97.12 234 GLY B O 1
ATOM 4019 N N . ARG B 1 235 ? 7.684 0.105 -12.305 1 95.75 235 ARG B N 1
ATOM 4020 C CA . ARG B 1 235 ? 7.059 0.014 -13.625 1 95.75 235 ARG B CA 1
ATOM 4021 C C . ARG B 1 235 ? 5.539 -0.047 -13.5 1 95.75 235 ARG B C 1
ATOM 4023 O O . ARG B 1 235 ? 4.82 0.397 -14.398 1 95.75 235 ARG B O 1
ATOM 4030 N N . ALA B 1 236 ? 5.141 -0.511 -12.375 1 94.25 236 ALA B N 1
ATOM 4031 C CA . ALA B 1 236 ? 3.703 -0.639 -12.148 1 94.25 236 ALA B CA 1
ATOM 4032 C C . ALA B 1 236 ? 3.137 0.622 -11.5 1 94.25 236 ALA B C 1
ATOM 4034 O O . ALA B 1 236 ? 1.927 0.731 -11.289 1 94.25 236 ALA B O 1
ATOM 4035 N N . SER B 1 237 ? 3.938 1.554 -11.109 1 94.12 237 SER B N 1
ATOM 4036 C CA . SER B 1 237 ? 3.498 2.762 -10.422 1 94.12 237 SER B CA 1
ATOM 4037 C C . SER B 1 237 ? 3.266 3.906 -11.398 1 94.12 237 SER B C 1
ATOM 4039 O O . SER B 1 237 ? 4.219 4.492 -11.914 1 94.12 237 SER B O 1
ATOM 4041 N N . PRO B 1 238 ? 2.012 4.258 -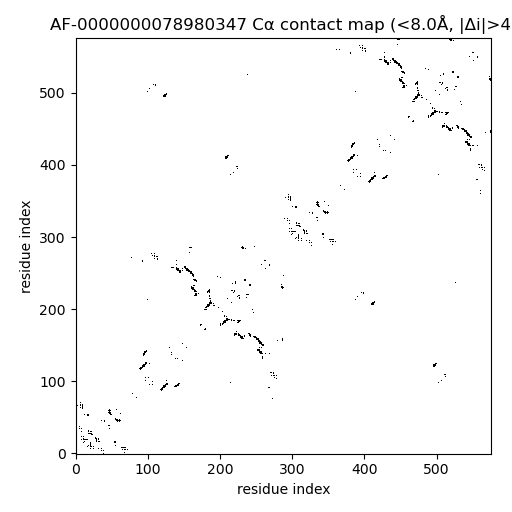11.562 1 91.75 238 PRO B N 1
ATOM 4042 C CA . PRO B 1 238 ? 1.729 5.34 -12.508 1 91.75 238 PRO B CA 1
ATOM 4043 C C . PRO B 1 238 ? 2.404 6.652 -12.125 1 91.75 238 PRO B C 1
ATOM 4045 O O . PRO B 1 238 ? 2.484 6.988 -10.938 1 91.75 238 PRO B O 1
ATOM 4048 N N . GLY B 1 239 ? 2.934 7.32 -13.125 1 93.44 239 GLY B N 1
ATOM 4049 C CA . GLY B 1 239 ? 3.506 8.633 -12.898 1 93.44 239 GLY B CA 1
ATOM 4050 C C . GLY B 1 239 ? 4.98 8.594 -12.547 1 93.44 239 GLY B C 1
ATOM 4051 O O . GLY B 1 239 ? 5.59 9.633 -12.289 1 93.44 239 GLY B O 1
ATOM 4052 N N . LEU B 1 240 ? 5.5 7.441 -12.5 1 97 240 LEU B N 1
ATOM 4053 C CA . LEU B 1 240 ? 6.926 7.324 -12.203 1 97 240 LEU B CA 1
ATOM 4054 C C . LEU B 1 240 ? 7.688 6.758 -13.391 1 97 240 LEU B C 1
ATOM 4056 O O . LEU B 1 240 ? 7.141 5.965 -14.164 1 97 240 LEU B O 1
ATOM 4060 N N . VAL B 1 241 ? 8.93 7.203 -13.547 1 97.69 241 VAL B N 1
ATOM 4061 C CA . VAL B 1 241 ? 9.828 6.691 -14.578 1 97.69 241 VAL B CA 1
ATOM 4062 C C . VAL B 1 241 ? 11.188 6.355 -13.961 1 97.69 241 VAL B C 1
ATOM 4064 O O . VAL B 1 241 ? 11.562 6.918 -12.93 1 97.69 241 VAL B O 1
ATOM 4067 N N . GLN B 1 242 ? 11.859 5.434 -14.602 1 97.06 242 GLN B N 1
ATOM 4068 C CA . GLN B 1 242 ? 13.195 5.078 -14.133 1 97.06 242 GLN B CA 1
ATOM 4069 C C . GLN B 1 242 ? 14.188 6.215 -14.367 1 97.06 242 GLN B C 1
ATOM 4071 O O . GLN B 1 242 ? 14.18 6.84 -15.43 1 97.06 242 GLN B O 1
ATOM 4076 N N . VAL B 1 243 ? 14.977 6.512 -13.359 1 95.12 243 VAL B N 1
ATOM 4077 C CA . VAL B 1 243 ? 15.984 7.562 -13.461 1 95.12 243 VAL B CA 1
ATOM 4078 C C . VAL B 1 243 ? 17.375 6.98 -13.203 1 95.12 243 VAL B C 1
ATOM 4080 O O . VAL B 1 243 ? 17.516 5.988 -12.484 1 95.12 243 VAL B O 1
ATOM 4083 N N . PRO B 1 244 ? 18.406 7.531 -13.75 1 89.62 244 PRO B N 1
ATOM 4084 C CA . PRO B 1 244 ? 19.75 6.938 -13.727 1 89.62 244 PRO B CA 1
ATOM 4085 C C . PRO B 1 244 ? 20.531 7.293 -12.461 1 89.62 244 PRO B C 1
ATOM 4087 O O . PRO B 1 244 ? 21.75 7.398 -12.492 1 89.62 244 PRO B O 1
ATOM 4090 N N . LEU B 1 245 ? 19.906 7.547 -11.391 1 89.19 245 LEU B N 1
ATOM 4091 C CA . LEU B 1 245 ? 20.609 7.883 -10.156 1 89.19 245 LEU B CA 1
ATOM 4092 C C . LEU B 1 245 ? 21.453 6.711 -9.68 1 89.19 245 LEU B C 1
ATOM 4094 O O . LEU B 1 245 ? 22.625 6.895 -9.297 1 89.19 245 LEU B O 1
ATOM 4098 N N . LEU B 1 246 ? 20.828 5.57 -9.664 1 89 246 LEU B N 1
ATOM 4099 C CA . LEU B 1 246 ? 21.547 4.32 -9.398 1 89 246 LEU B CA 1
ATOM 4100 C C . LEU B 1 246 ? 21.281 3.305 -10.508 1 89 246 LEU B C 1
ATOM 4102 O O . LEU B 1 246 ? 20.156 3.156 -10.969 1 89 246 LEU B O 1
ATOM 4106 N N . ALA B 1 247 ? 22.312 2.693 -10.828 1 90.31 247 ALA B N 1
ATOM 4107 C CA . ALA B 1 247 ? 22.141 1.61 -11.797 1 90.31 247 ALA B CA 1
ATOM 4108 C C . ALA B 1 247 ? 21.297 0.478 -11.211 1 90.31 247 ALA B C 1
ATOM 4110 O O . ALA B 1 247 ? 21.312 0.248 -10 1 90.31 247 ALA B O 1
ATOM 4111 N N . PRO B 1 248 ? 20.547 -0.167 -12.141 1 95.44 248 PRO B N 1
ATOM 4112 C CA . PRO B 1 248 ? 19.828 -1.341 -11.641 1 95.44 248 PRO B CA 1
ATOM 4113 C C . PRO B 1 248 ? 20.75 -2.357 -10.969 1 95.44 248 PRO B C 1
ATOM 4115 O O . PRO B 1 248 ? 21.875 -2.578 -11.422 1 95.44 248 PRO B O 1
ATOM 4118 N N . GLN B 1 249 ? 20.328 -2.916 -9.82 1 95.25 249 GLN B N 1
ATOM 4119 C CA . GLN B 1 249 ? 21.078 -3.902 -9.055 1 95.25 249 GLN B CA 1
ATOM 4120 C C . GLN B 1 249 ? 20.219 -5.117 -8.727 1 95.25 249 GLN B C 1
ATOM 4122 O O . GLN B 1 249 ? 18.984 -5.008 -8.625 1 95.25 249 GLN B O 1
ATOM 4127 N N . PRO B 1 250 ? 20.922 -6.223 -8.57 1 94 250 PRO B N 1
ATOM 4128 C CA . PRO B 1 250 ? 20.172 -7.406 -8.148 1 94 250 PRO B CA 1
ATOM 4129 C C . PRO B 1 250 ? 19.438 -7.203 -6.828 1 94 250 PRO B C 1
ATOM 4131 O O . PRO B 1 250 ? 19.938 -6.523 -5.934 1 94 250 PRO B O 1
ATOM 4134 N N . TYR B 1 251 ? 18.312 -7.789 -6.742 1 93.56 251 TYR B N 1
ATOM 4135 C CA . TYR B 1 251 ? 17.469 -7.797 -5.555 1 93.56 251 TYR B CA 1
ATOM 4136 C C . TYR B 1 251 ? 17.031 -9.219 -5.203 1 93.56 251 TYR B C 1
ATOM 4138 O O . TYR B 1 251 ? 17.312 -10.156 -5.945 1 93.56 251 TYR B O 1
ATOM 4146 N N . ALA B 1 252 ? 16.438 -9.367 -4.043 1 92.06 252 ALA B N 1
ATOM 4147 C CA . ALA B 1 252 ? 15.945 -10.68 -3.635 1 92.06 252 ALA B CA 1
ATOM 4148 C C . ALA B 1 252 ? 14.961 -11.234 -4.656 1 92.06 252 ALA B C 1
ATOM 4150 O O . ALA B 1 252 ? 14.117 -10.5 -5.18 1 92.06 252 ALA B O 1
ATOM 4151 N N . ASP B 1 253 ? 14.977 -12.469 -4.871 1 93 253 ASP B N 1
ATOM 4152 C CA . ASP B 1 253 ? 14.156 -13.133 -5.879 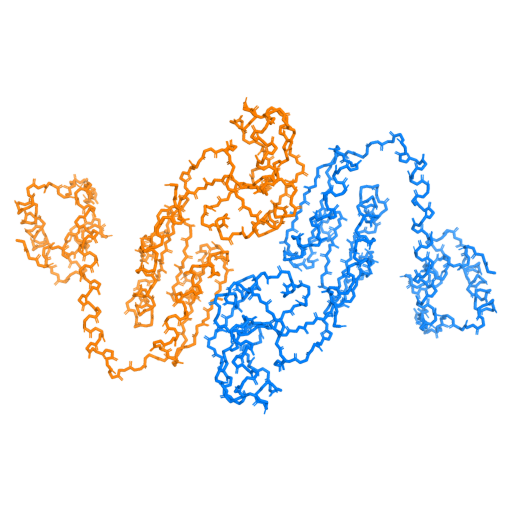1 93 253 ASP B CA 1
ATOM 4153 C C . ASP B 1 253 ? 12.734 -13.367 -5.367 1 93 253 ASP B C 1
ATOM 4155 O O . ASP B 1 253 ? 12.477 -13.242 -4.168 1 93 253 ASP B O 1
ATOM 4159 N N . ILE B 1 254 ? 11.914 -13.648 -6.309 1 94.12 254 ILE B N 1
ATOM 4160 C CA . ILE B 1 254 ? 10.547 -14.031 -5.984 1 94.12 254 ILE B CA 1
ATOM 4161 C C . ILE B 1 254 ? 10.422 -15.555 -5.992 1 94.12 254 ILE B C 1
ATOM 4163 O O . ILE B 1 254 ? 10.867 -16.219 -6.938 1 94.12 254 ILE B O 1
ATOM 4167 N N . TRP B 1 255 ? 9.812 -16.031 -4.871 1 91.69 255 TRP B N 1
ATOM 4168 C CA . TRP B 1 255 ? 9.625 -17.469 -4.691 1 91.69 255 TRP B CA 1
ATOM 4169 C C . TRP B 1 255 ? 8.164 -17.797 -4.406 1 91.69 255 TRP B C 1
ATOM 4171 O O . TRP B 1 255 ? 7.406 -16.953 -3.951 1 91.69 255 TRP B O 1
ATOM 4181 N N . VAL B 1 256 ? 7.82 -18.984 -4.785 1 93.12 256 VAL B N 1
ATOM 4182 C CA . VAL B 1 256 ? 6.609 -19.578 -4.234 1 93.12 256 VAL B CA 1
ATOM 4183 C C . VAL B 1 256 ? 6.969 -20.812 -3.41 1 93.12 256 VAL B C 1
ATOM 4185 O O . VAL B 1 256 ? 7.746 -21.656 -3.855 1 93.12 256 VAL B O 1
ATOM 4188 N N . VAL B 1 257 ? 6.453 -20.828 -2.148 1 89.88 257 VAL B N 1
ATOM 4189 C CA . VAL B 1 257 ? 6.828 -21.906 -1.235 1 89.88 257 VAL B CA 1
ATOM 4190 C C . VAL B 1 257 ? 5.582 -22.422 -0.514 1 89.88 257 VAL B C 1
ATOM 4192 O O . VAL B 1 257 ? 4.574 -21.719 -0.425 1 89.88 257 VAL B O 1
ATOM 4195 N N . ALA B 1 258 ? 5.711 -23.625 -0.079 1 88.06 258 ALA B N 1
ATOM 4196 C CA . ALA B 1 258 ? 4.684 -24.25 0.745 1 88.06 258 ALA B CA 1
ATOM 4197 C C . ALA B 1 258 ? 5.281 -25.344 1.62 1 88.06 258 ALA B C 1
ATOM 4199 O O . ALA B 1 258 ? 6.43 -25.766 1.416 1 88.06 258 ALA B O 1
ATOM 4200 N N . HIS B 1 259 ? 4.469 -25.609 2.654 1 83.81 259 HIS B N 1
ATOM 4201 C CA . HIS B 1 259 ? 4.84 -26.828 3.381 1 83.81 259 HIS B CA 1
ATOM 4202 C C . HIS B 1 259 ? 4.852 -28.047 2.461 1 83.81 259 HIS B C 1
ATOM 4204 O O . HIS B 1 259 ? 4.012 -28.156 1.562 1 83.81 259 HIS B O 1
ATOM 4210 N N . ARG B 1 260 ? 5.648 -28.969 2.775 1 78.06 260 ARG B N 1
ATOM 4211 C CA . ARG B 1 260 ? 5.84 -30.141 1.927 1 78.06 260 ARG B CA 1
ATOM 4212 C C . ARG B 1 260 ? 4.535 -30.906 1.749 1 78.06 260 ARG B C 1
ATOM 4214 O O . ARG B 1 260 ? 4.238 -31.406 0.656 1 78.06 260 ARG B O 1
ATOM 4221 N N . ASP B 1 261 ? 3.779 -30.953 2.83 1 75.75 261 ASP B N 1
ATOM 4222 C CA . ASP B 1 261 ? 2.543 -31.719 2.828 1 75.75 261 ASP B CA 1
ATOM 4223 C C . ASP B 1 261 ? 1.464 -31.031 1.996 1 75.75 261 ASP B C 1
ATOM 4225 O O . ASP B 1 261 ? 0.53 -31.688 1.522 1 75.75 261 ASP B O 1
ATOM 4229 N N . VAL B 1 262 ? 1.684 -29.766 1.806 1 85.25 262 VAL B N 1
ATOM 4230 C CA . VAL B 1 262 ? 0.656 -28.984 1.132 1 85.25 262 VAL B CA 1
ATOM 4231 C C . VAL B 1 262 ? 1.046 -28.766 -0.328 1 85.25 262 VAL B C 1
ATOM 4233 O O . VAL B 1 262 ? 0.182 -28.578 -1.186 1 85.25 262 VAL B O 1
ATOM 4236 N N . TRP B 1 263 ? 2.229 -28.891 -0.607 1 85.88 263 TRP B N 1
ATOM 4237 C CA . TRP B 1 263 ? 2.795 -28.547 -1.907 1 85.88 263 TRP B CA 1
ATOM 4238 C C . TRP B 1 263 ? 2.129 -29.344 -3.02 1 85.88 263 TRP B C 1
ATOM 4240 O O . TRP B 1 263 ? 1.883 -28.828 -4.109 1 85.88 263 TRP B O 1
ATOM 4250 N N . ARG B 1 264 ? 1.64 -30.578 -2.689 1 84.62 264 ARG B N 1
ATOM 4251 C CA . ARG B 1 264 ? 1.124 -31.453 -3.734 1 84.62 264 ARG B CA 1
ATOM 4252 C C . ARG B 1 264 ? -0.4 -31.516 -3.697 1 84.62 264 ARG B C 1
ATOM 4254 O O . ARG B 1 264 ? -1.02 -32.219 -4.508 1 84.62 264 ARG B O 1
ATOM 4261 N N . ALA B 1 265 ? -0.877 -30.797 -2.721 1 87 265 ALA B N 1
ATOM 4262 C CA . ALA B 1 265 ? -2.336 -30.766 -2.639 1 87 265 ALA B CA 1
ATOM 4263 C C . ALA B 1 265 ? -2.947 -30.172 -3.898 1 87 265 ALA B C 1
ATOM 4265 O O . ALA B 1 265 ? -2.303 -29.375 -4.59 1 87 265 ALA B O 1
ATOM 4266 N N . ALA B 1 266 ? -4.141 -30.5 -4.246 1 89.12 266 ALA B N 1
ATOM 4267 C CA . ALA B 1 266 ? -4.785 -30.203 -5.523 1 89.12 266 ALA B CA 1
ATOM 4268 C C . ALA B 1 266 ? -4.902 -28.688 -5.734 1 89.12 266 ALA B C 1
ATOM 4270 O O . ALA B 1 266 ? -4.527 -28.172 -6.793 1 89.12 266 ALA B O 1
ATOM 4271 N N . LYS B 1 267 ? -5.398 -27.938 -4.734 1 93.56 267 LYS B N 1
ATOM 4272 C CA . LYS B 1 267 ? -5.648 -26.516 -4.902 1 93.56 267 LYS B CA 1
ATOM 4273 C C . LYS B 1 267 ? -4.34 -25.734 -5.055 1 93.56 267 LYS B C 1
ATOM 4275 O O . LYS B 1 267 ? -4.168 -24.984 -6.016 1 93.56 267 LYS B O 1
ATOM 4280 N N . PRO B 1 268 ? -3.324 -26.016 -4.18 1 93.69 268 PRO B N 1
ATOM 4281 C CA . PRO B 1 268 ? -2.029 -25.359 -4.363 1 93.69 268 PRO B CA 1
ATOM 4282 C C . PRO B 1 268 ? -1.379 -25.688 -5.703 1 93.69 268 PRO B C 1
ATOM 4284 O O . PRO B 1 268 ? -0.809 -24.812 -6.352 1 93.69 268 PRO B O 1
ATOM 4287 N N . ARG B 1 269 ? -1.515 -26.859 -6.055 1 91.88 269 ARG B N 1
ATOM 4288 C CA . ARG B 1 269 ? -0.938 -27.281 -7.328 1 91.88 269 ARG B CA 1
ATOM 4289 C C . ARG B 1 269 ? -1.605 -26.562 -8.492 1 91.88 269 ARG B C 1
ATOM 4291 O O . ARG B 1 269 ? -0.924 -26.047 -9.383 1 91.88 269 ARG B O 1
ATOM 4298 N N . ALA B 1 270 ? -2.91 -26.531 -8.484 1 93.56 270 ALA B N 1
ATOM 4299 C CA . ALA B 1 270 ? -3.654 -25.859 -9.547 1 93.56 270 ALA B CA 1
ATOM 4300 C C . ALA B 1 270 ? -3.285 -24.375 -9.617 1 93.56 270 ALA B C 1
ATOM 4302 O O . ALA B 1 270 ? -3.152 -23.812 -10.703 1 93.56 270 ALA B O 1
ATOM 4303 N N . PHE B 1 271 ? -3.111 -23.766 -8.5 1 96.5 271 PHE B N 1
ATOM 4304 C CA . PHE B 1 271 ? -2.744 -22.359 -8.461 1 96.5 271 PHE B CA 1
ATOM 4305 C C . PHE B 1 271 ? -1.35 -22.141 -9.039 1 96.5 271 PHE B C 1
ATOM 4307 O O . PHE B 1 271 ? -1.124 -21.203 -9.805 1 96.5 271 PHE B O 1
ATOM 4314 N N . ARG B 1 272 ? -0.451 -22.969 -8.727 1 95.75 272 ARG B N 1
ATOM 4315 C CA . ARG B 1 272 ? 0.918 -22.875 -9.219 1 95.75 272 ARG B CA 1
ATOM 4316 C C . ARG B 1 272 ? 0.967 -23.031 -10.734 1 95.75 272 ARG B C 1
ATOM 4318 O O . ARG B 1 272 ? 1.799 -22.406 -11.406 1 95.75 272 ARG B O 1
ATOM 4325 N N . GLU B 1 273 ? 0.09 -23.812 -11.227 1 92.94 273 GLU B N 1
ATOM 4326 C CA . GLU B 1 273 ? 0.048 -24.047 -12.664 1 92.94 273 GLU B CA 1
ATOM 4327 C C . GLU B 1 273 ? -0.303 -22.766 -13.422 1 92.94 273 GLU B C 1
ATOM 4329 O O . GLU B 1 273 ? 0.031 -22.625 -14.602 1 92.94 273 GLU B O 1
ATOM 4334 N N . VAL B 1 274 ? -0.963 -21.891 -12.773 1 96.06 274 VAL B N 1
ATOM 4335 C CA . VAL B 1 274 ? -1.272 -20.594 -13.375 1 96.06 274 VAL B CA 1
ATOM 4336 C C . VAL B 1 274 ? -0.183 -19.594 -13.023 1 96.06 274 VAL B C 1
ATOM 4338 O O . VAL B 1 274 ? 0.241 -18.797 -13.875 1 96.06 274 VAL B O 1
ATOM 4341 N N . LEU B 1 275 ? 0.339 -19.672 -11.883 1 97.88 275 LEU B N 1
ATOM 4342 C CA . LEU B 1 275 ? 1.278 -18.703 -11.32 1 97.88 275 LEU B CA 1
ATOM 4343 C C . LEU B 1 275 ? 2.619 -18.766 -12.047 1 97.88 275 LEU B C 1
ATOM 4345 O O . LEU B 1 275 ? 3.162 -17.734 -12.445 1 97.88 275 LEU B O 1
ATOM 4349 N N . VAL B 1 276 ? 3.1 -19.938 -12.172 1 95.19 276 VAL B N 1
ATOM 4350 C CA . VAL B 1 276 ? 4.461 -20.125 -12.672 1 95.19 276 VAL B CA 1
ATOM 4351 C C . VAL B 1 276 ? 4.57 -19.609 -14.102 1 95.19 276 VAL B C 1
ATOM 4353 O O . VAL B 1 276 ? 5.445 -18.781 -14.398 1 95.19 276 VAL B O 1
ATOM 4356 N N . PRO B 1 277 ? 3.65 -20.031 -14.984 1 94.62 277 PRO B N 1
ATOM 4357 C CA . PRO B 1 277 ? 3.746 -19.484 -16.344 1 94.62 277 PRO B CA 1
ATOM 4358 C C . PRO B 1 277 ? 3.588 -17.953 -16.375 1 94.62 277 PRO B C 1
ATOM 4360 O O . PRO B 1 277 ? 4.188 -17.297 -17.219 1 94.62 277 PRO B O 1
ATOM 4363 N N . TRP B 1 278 ? 2.762 -17.375 -15.516 1 96 278 TRP B N 1
ATOM 4364 C CA . TRP B 1 278 ? 2.584 -15.93 -15.492 1 96 278 TRP B CA 1
ATOM 4365 C C . TRP B 1 278 ? 3.912 -15.227 -15.234 1 96 278 TRP B C 1
ATOM 4367 O O . TRP B 1 278 ? 4.281 -14.305 -15.969 1 96 278 TRP B O 1
ATOM 4377 N N . PHE B 1 279 ? 4.621 -15.664 -14.289 1 96.81 279 PHE B N 1
ATOM 4378 C CA . PHE B 1 279 ? 5.879 -15.016 -13.938 1 96.81 279 PHE B CA 1
ATOM 4379 C C . PHE B 1 279 ? 6.945 -15.289 -14.992 1 96.81 279 PHE B C 1
ATOM 4381 O O . PHE B 1 279 ? 7.797 -14.438 -15.25 1 96.81 279 PHE B O 1
ATOM 4388 N N . LYS B 1 280 ? 6.891 -16.453 -15.547 1 93.38 280 LYS B N 1
ATOM 4389 C CA . LYS B 1 280 ? 7.82 -16.75 -16.641 1 93.38 280 LYS B CA 1
ATOM 4390 C C . LYS B 1 280 ? 7.633 -15.781 -17.797 1 93.38 280 LYS B C 1
ATOM 4392 O O . LYS B 1 280 ? 8.609 -15.25 -18.328 1 93.38 280 LYS B O 1
ATOM 4397 N N . THR B 1 281 ? 6.434 -15.539 -18.172 1 95.25 281 THR B N 1
ATOM 4398 C CA . THR B 1 281 ? 6.102 -14.68 -19.297 1 95.25 281 THR B CA 1
ATOM 4399 C C . THR B 1 281 ? 6.43 -13.219 -18.984 1 95.25 281 THR B C 1
ATOM 4401 O O . THR B 1 281 ? 6.82 -12.461 -19.859 1 95.25 281 THR B O 1
ATOM 4404 N N . ASN B 1 282 ? 6.34 -12.844 -17.734 1 96.56 282 ASN B N 1
ATOM 4405 C CA . ASN B 1 282 ? 6.473 -11.445 -17.359 1 96.56 282 ASN B CA 1
ATOM 4406 C C . ASN B 1 282 ? 7.828 -11.156 -16.719 1 96.56 282 ASN B C 1
ATOM 4408 O O . ASN B 1 282 ? 8.023 -10.102 -16.109 1 96.56 282 ASN B O 1
ATOM 4412 N N . ARG B 1 283 ? 8.758 -11.992 -16.875 1 95.12 283 ARG B N 1
ATOM 4413 C CA . ARG B 1 283 ? 10.094 -11.898 -16.281 1 95.12 283 ARG B CA 1
ATOM 4414 C C . ARG B 1 283 ? 10.75 -10.562 -16.625 1 95.12 283 ARG B C 1
ATOM 4416 O O . ARG B 1 283 ? 11.422 -9.969 -15.789 1 95.12 283 ARG B O 1
ATOM 4423 N N . PRO B 1 284 ? 10.562 -10.055 -17.828 1 95.5 284 PRO B N 1
ATOM 4424 C CA . PRO B 1 284 ? 11.234 -8.805 -18.188 1 95.5 284 PRO B CA 1
ATOM 4425 C C . PRO B 1 284 ? 10.797 -7.629 -17.328 1 95.5 284 PRO B C 1
ATOM 4427 O O . PRO B 1 284 ? 11.508 -6.629 -17.234 1 95.5 284 PRO B O 1
ATOM 4430 N N . LEU B 1 285 ? 9.703 -7.695 -16.719 1 96.19 285 LEU B N 1
ATOM 4431 C CA . LEU B 1 285 ? 9.195 -6.605 -15.891 1 96.19 285 LEU B CA 1
ATOM 4432 C C . LEU B 1 285 ? 9.953 -6.527 -14.57 1 96.19 285 LEU B C 1
ATOM 4434 O O . LEU B 1 285 ? 9.859 -5.527 -13.859 1 96.19 285 LEU B O 1
ATOM 4438 N N . PHE B 1 286 ? 10.727 -7.586 -14.273 1 97.25 286 PHE B N 1
ATOM 4439 C CA . PHE B 1 286 ? 11.328 -7.695 -12.953 1 97.25 286 PHE B CA 1
ATOM 4440 C C . PHE B 1 286 ? 12.82 -7.387 -13.016 1 97.25 286 PHE B C 1
ATOM 4442 O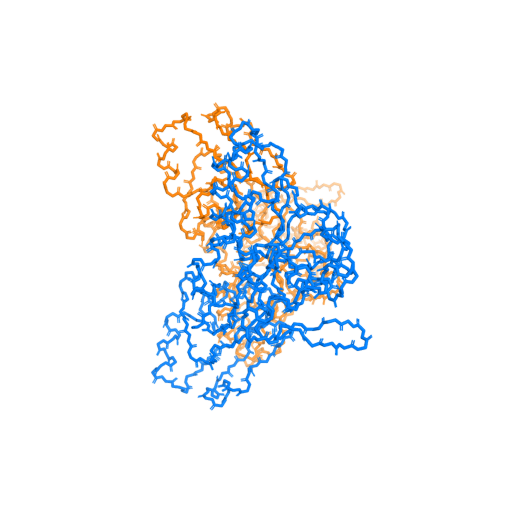 O . PHE B 1 286 ? 13.461 -7.191 -11.977 1 97.25 286 PHE B O 1
ATOM 4449 N N . VAL B 1 287 ? 13.336 -7.34 -14.211 1 96.19 287 VAL B N 1
ATOM 4450 C CA . VAL B 1 287 ? 14.781 -7.184 -14.344 1 96.19 287 VAL B CA 1
ATOM 4451 C C . VAL B 1 287 ? 15.094 -6.098 -15.367 1 96.19 287 VAL B C 1
ATOM 4453 O O . VAL B 1 287 ? 14.211 -5.664 -16.109 1 96.19 287 VAL B O 1
ATOM 4456 N N . ALA B 1 288 ? 16.312 -5.629 -15.305 1 94 288 ALA B N 1
ATOM 4457 C CA . ALA B 1 288 ? 16.766 -4.602 -16.234 1 94 288 ALA B CA 1
ATOM 4458 C C . ALA B 1 288 ? 17.016 -5.188 -17.625 1 94 288 ALA B C 1
ATOM 4460 O O . ALA B 1 288 ? 17.391 -6.359 -17.75 1 94 288 ALA B O 1
#

Secondary structure (DSSP, 8-state):
--HHHHHHHHHHHHHSSHHHHHHHHTS-HHHHHHHHHHHHHHHTS--EEEETTEEEE-HHHHHHHHHHHHHHHHHHHHHHHHHHTT----EEEEEEE-HHHIIIIIHHHHHHHHHH-TTEEEEEEE-----TTTTT--SEEEEEES---SS-EEEEEEEEEEEEEE-HHHHHHHHH-TTS-EEEEEETTS-S--HHHHHH-TTEEEEEEES-HHHHHHHHHTTS-EEEEEHHHHHHSTT-EEETTS--EEEEEEEEEE-HHHHTSHHHHHHHHHHHHHHHHTGGGT--/--HHHHHHHHHHHHHSSHHHHHHHHTS-HHHHHHHHHHHHHHHTS--EEEETTEEEE-HHHHHHHHHHHHHHHHHHHHHHHHHTTT----EEEEEEE-HHHIIIIIHHHHHHHHHH-TTEEEEEEE-----TTTTT--SEEEEEES---SS-EEEEEEEEEEEEEE-HHHHHHHHH-TTS-EEEEEETTS-S--HHHHHH-TTEEEEEEES-HHHHHHHHHTTS-EEEEEHHHHHHSTT-EEETTS--EEEEEEEEEE-HHHHTSHHHHHHHHHHHHHHHHTGGGT--

Sequence (576 aa):
MDWDDLKTVLAVVRGGTLAAAAAELDINYTTVSRRILRAEAALGEVLFERLADGYRATDAGRMVAEHAAGMEARQDDLLRRLQSRDQSLSGELVITAPQLLVGPHVAPVMARFAAAHPQVQIHLRATNDLLDLTRREADLAIRISRSPGDTLTGLRLCAQHAASFATPELAERLAEDPEAAVDWIAYEQNPRVPPTILERYPNTRLRMVFDDMAAMVGAAQAGLGAVRMPMFLGRASPGLVQVPLLAPQPYADIWVVAHRDVWRAAKPRAFREVLVPWFKTNRPLFVAMDWDDLKTVLAVVRGGTLAAAAAELDINYTTVSRRILRAEAALGEVLFERLADGYRATDAGRMVAEHAAGMEARQDDLLRRLQSRDQSLSGELVITAPQLLVGPHVAPVMARFAAAHPQVQIHLRATNDLLDLTRREADLAIRISRSPGDTLTGLRLCAQHAASFATPELAERLAEDPEAAVDWIAYEQNPRVPPTILERYPNTRLRMVFDDMAAMVGAAQAGLGAVRMPMFLGRASPGLVQVPLLAPQPYADIWVVAHRDVWRAAKPRAFREVLVPWFKTNRPLFVA